Protein AF-A0A966TNL8-F1 (afdb_monomer)

Secondary structure (DSSP, 8-state):
-------------------PPPPPEEEEEE-B-HHHHHHHHHHHHHHHHHH-TTEEEEEPPPBSSHHHHHHHHHHHHHHT---SEEEEEGGGHHHHHHTT-SPPSHHHHTT-SSTTTTT--HHHHGGGEETTEE-EEEEEEE-EEEEEEHHHHHHTT--GGG---BHHHHHHHHHHHHHTT-S--EEE---TT-HHHHHHHHHTTT--SEETTEE-TTSHHHHHHHHHHHHHHHHTT-----HHHHHHHHHTT--SEEEEEGGGHHHHHHH-TTSPEEEEEPPBSSSS-S----EEEEEEE---SS--BTTB-HHHHHHHHHHHHHHH-TT-S-EEEES--SSS--HHHHHHHHHHHTT--SPEEEE--TT--HHHHHHH-TTS---TTS-S-EEEEETTEEEEE-----TT-SSB---HHHHHHHHHHHHTTTTS-EEEEESS-SS--S-HHHHTTSBTTHHHHHHHHGGGTTTEEEEEE-SS-S-EEEEETTEEEEE---SS-EE---SS-SS--EE-PPP-EEEEEE-SS-EEEEEE-TT--PPP--GGG-SS--TTTS----

Sequence (566 aa):
MQLLRKAAVATLFSTVAWAIPAQAVEIEVAYPYSHLFDVTFERTMEEFKKAHPDIDVKFRATYESYEDGTNSILRESVAGTLPDITMQGLNRQAILVEKGIARSLEPFISKEADFEKDGYHKAMLDLGTFDGEVYGLPFSISLPVGYYNMDLMEKAGISADQLPTTWEEVIEACGKLSAAGVELPMLWGWNITGNWFLQALLWSQDVPIIKDGKVNFDKEAGLVALNTMKDLFRGCDMPNLDVKGMLDAAYAGQSAMFFWSTSAVGAVERNKGDWELVTNEFPGIGTSPKGLPAGGNAAMLVSASGETLYGRDPAVALERCIEDINRHHADAARCVITGDLTHWGETEAFDHLKRHLDQLKVPLRLLVGNHDDRHVFRQWFPDHPFDENGFIQSVEDLPAGRFIYLDTNEPGHHEGWYCEARLKWLEQQLAAAADKEIYLFMHHPPFDIGIPALDRISLVQKDAFSQIVRPYRHQIRHLFFGHIHRPLSGSWLGIPMSSLRAMNHQVQLDMTDSSLKGNFEPPAYGVVLFRDDTIIVHTHDFMDTSPAFDMARSPIDDWAVRKPHP

Foldseek 3Di:
DDDDDDDDDDDDPPPPPPPPPQQAAEFEEEEADCVQCVVVCVVVVVVVCVVRVSHHYHYDDYAHDLVRQLVVQVVCLVVLNHGQKYKHKLVRLVVCVLVLQFDFCCVVVVVDDCCVVVVPDPVQQVSQDDPRTGQFRRDDKWWKWKKFQQVLLVLLPADPVRPAQALVSLLVSLVSSVVSVQPAAEDEDADPVRVQVLQFQLQLVVHGQDDPNDGDLVDPSVVLSVVSVVCNCVSNVHDDDHPVVSLVCVLCVSYRMYIDIPSCPVVSVVRPPPTDMDMDADHGHVHHRNDHDMIGTTMTGRDDPDDADVSHDLLSLLLLVQVVCVVPPLVPQEDEDAAPQDQAQDLVSLVSSLVSCVSHSHHYDYEHAQNHDLVSNCVSCVVQDADPVSHSWDWDQDPLFIETEAHQYDHPALAGEQDPVNLVVLLVVLVVSPQTAYEYGHAFDLDDPLQQQNSVRHYPPSPSNCVSCLVSQVRHAEYEYHSQQDWDWDDDSNHTYTYAHARAWGFDDDSDDNDTDIDCDQHWDWDWDRDPVDIDTDTDRSSDPPDDDDPVPDPDPDPVPVPPDD

Mean predicted aligned error: 13.32 Å

Structure (mmCIF, N/CA/C/O backbone):
data_AF-A0A966TNL8-F1
#
_entry.id   AF-A0A966TNL8-F1
#
loop_
_atom_site.group_PDB
_atom_site.id
_atom_site.type_symbol
_atom_site.label_atom_id
_atom_site.label_alt_id
_atom_site.label_comp_id
_atom_site.label_asym_id
_atom_site.label_entity_id
_atom_site.label_seq_id
_atom_site.pdbx_PDB_ins_code
_atom_site.Cartn_x
_atom_site.Cartn_y
_atom_site.Cartn_z
_atom_site.occupancy
_atom_site.B_iso_or_equiv
_atom_site.auth_seq_id
_atom_site.auth_comp_id
_atom_site.auth_asym_id
_atom_site.auth_atom_id
_atom_site.pdbx_PDB_model_num
ATOM 1 N N . MET A 1 1 ? 66.023 -59.952 17.616 1.00 38.84 1 MET A N 1
ATOM 2 C CA . MET A 1 1 ? 65.502 -59.289 16.398 1.00 38.84 1 MET A CA 1
ATOM 3 C C . MET A 1 1 ? 63.990 -59.498 16.363 1.00 38.84 1 MET A C 1
ATOM 5 O O . MET A 1 1 ? 63.531 -60.498 15.843 1.00 38.84 1 MET A O 1
ATOM 9 N N . GLN A 1 2 ? 63.233 -58.837 17.241 1.00 33.62 2 GLN A N 1
ATOM 10 C CA . GLN A 1 2 ? 62.543 -57.552 17.016 1.00 33.62 2 GLN A CA 1
ATOM 11 C C . GLN A 1 2 ? 61.600 -57.551 15.799 1.00 33.62 2 GLN A C 1
ATOM 13 O O . GLN A 1 2 ? 61.948 -57.107 14.712 1.00 33.62 2 GLN A O 1
ATOM 18 N N . LEU A 1 3 ? 60.378 -58.022 16.053 1.00 36.91 3 LEU A N 1
ATOM 19 C CA . LEU A 1 3 ? 59.148 -57.649 15.362 1.00 36.91 3 LEU A CA 1
ATOM 20 C C . LEU A 1 3 ? 58.450 -56.610 16.246 1.00 36.91 3 LEU A C 1
ATOM 22 O O . LEU A 1 3 ? 58.081 -56.934 17.372 1.00 36.91 3 LEU A O 1
ATOM 26 N N . LEU A 1 4 ? 58.266 -55.383 15.760 1.00 35.38 4 LEU A N 1
ATOM 27 C CA . LEU A 1 4 ? 57.404 -54.392 16.404 1.00 35.38 4 LEU A CA 1
ATOM 28 C C . LEU A 1 4 ? 56.580 -53.665 15.339 1.00 35.38 4 LEU A C 1
ATOM 30 O O . LEU A 1 4 ? 57.088 -52.877 14.545 1.00 35.38 4 LEU A O 1
ATOM 34 N N . ARG A 1 5 ? 55.284 -53.991 15.356 1.00 40.81 5 ARG A N 1
ATOM 35 C CA . ARG A 1 5 ? 54.178 -53.288 14.704 1.00 40.81 5 ARG A CA 1
ATOM 36 C C . ARG A 1 5 ? 54.143 -51.840 15.208 1.00 40.81 5 ARG A C 1
ATOM 38 O O . ARG A 1 5 ? 54.161 -51.630 16.418 1.00 40.81 5 ARG A O 1
ATOM 45 N N . LYS A 1 6 ? 54.040 -50.856 14.312 1.00 33.72 6 LYS A N 1
ATOM 46 C CA . LYS A 1 6 ? 53.673 -49.479 14.677 1.00 33.72 6 LYS A CA 1
ATOM 47 C C . LYS A 1 6 ? 52.251 -49.203 14.203 1.00 33.72 6 LYS A C 1
ATOM 49 O O . LYS A 1 6 ? 51.962 -49.269 13.014 1.00 33.72 6 LYS A O 1
ATOM 54 N N . ALA A 1 7 ? 51.384 -48.961 15.180 1.00 33.19 7 ALA A N 1
ATOM 55 C CA . ALA A 1 7 ? 50.016 -48.509 15.018 1.00 33.19 7 ALA A CA 1
ATOM 56 C C . ALA A 1 7 ? 49.991 -47.081 14.454 1.00 33.19 7 ALA A C 1
ATOM 58 O O . ALA A 1 7 ? 50.763 -46.228 14.894 1.00 33.19 7 ALA A O 1
ATOM 59 N N . ALA A 1 8 ? 49.094 -46.828 13.503 1.00 31.55 8 ALA A N 1
ATOM 60 C CA . ALA A 1 8 ? 48.715 -45.482 13.106 1.00 31.55 8 ALA A CA 1
ATOM 61 C C . ALA A 1 8 ? 47.708 -44.950 14.136 1.00 31.55 8 ALA A C 1
ATOM 63 O O . ALA A 1 8 ? 46.612 -45.488 14.274 1.00 31.55 8 ALA A O 1
ATOM 64 N N . VAL A 1 9 ? 48.106 -43.927 14.890 1.00 33.00 9 VAL A N 1
ATOM 65 C CA . VAL A 1 9 ? 47.206 -43.146 15.742 1.00 33.00 9 VAL A CA 1
ATOM 66 C C . VAL A 1 9 ? 46.618 -42.050 14.860 1.00 33.00 9 VAL A C 1
ATOM 68 O O . VAL A 1 9 ? 47.341 -41.166 14.409 1.00 33.00 9 VAL A O 1
ATOM 71 N N . ALA A 1 10 ? 45.322 -42.143 14.573 1.00 31.55 10 ALA A N 1
ATOM 72 C CA . ALA A 1 10 ? 44.562 -41.060 13.968 1.00 31.55 10 ALA A CA 1
ATOM 73 C C . ALA A 1 10 ? 44.237 -40.034 15.060 1.00 31.55 10 ALA A C 1
ATOM 75 O O . ALA A 1 10 ? 43.444 -40.301 15.962 1.00 31.55 10 ALA A O 1
ATOM 76 N N . THR A 1 11 ? 44.881 -38.873 15.003 1.00 34.62 11 THR A N 1
ATOM 77 C CA . THR A 1 11 ? 44.572 -37.734 15.869 1.00 34.62 11 THR A CA 1
ATOM 78 C C . THR A 1 11 ? 43.314 -37.053 15.327 1.00 34.62 11 THR A C 1
ATOM 80 O O . THR A 1 11 ? 43.380 -36.353 14.319 1.00 34.62 11 THR A O 1
ATOM 83 N N . LEU A 1 12 ? 42.157 -37.274 15.961 1.00 33.16 12 LEU A N 1
ATOM 84 C CA . LEU A 1 12 ? 40.968 -36.456 15.716 1.00 33.16 12 LEU A CA 1
ATOM 85 C C . LEU A 1 12 ? 41.237 -35.036 16.233 1.00 33.16 12 LEU A C 1
ATOM 87 O O . LEU A 1 12 ? 41.304 -34.814 17.440 1.00 33.16 12 LEU A O 1
ATOM 91 N N . PHE A 1 13 ? 41.360 -34.073 15.322 1.00 35.16 13 PHE A N 1
ATOM 92 C CA . PHE A 1 13 ? 41.137 -32.669 15.646 1.00 35.16 13 PHE A CA 1
ATOM 93 C C . PHE A 1 13 ? 39.628 -32.466 15.797 1.00 35.16 13 PHE A C 1
ATOM 95 O O . PHE A 1 13 ? 38.897 -32.426 14.811 1.00 35.16 13 PHE A O 1
ATOM 102 N N . SER A 1 14 ? 39.148 -32.364 17.035 1.00 33.03 14 SER A N 1
ATOM 103 C CA . SER A 1 14 ? 37.807 -31.860 17.309 1.00 33.03 14 SER A CA 1
ATOM 104 C C . SER A 1 14 ? 37.785 -30.363 16.997 1.00 33.03 14 SER A C 1
ATOM 106 O O . SER A 1 14 ? 38.245 -29.548 17.797 1.00 33.03 14 SER A O 1
ATOM 108 N N . THR A 1 15 ? 37.275 -29.990 15.827 1.00 38.22 15 THR A N 1
ATOM 109 C CA . THR A 1 15 ? 36.847 -28.617 15.559 1.00 38.22 15 THR A CA 1
ATOM 110 C C . THR A 1 15 ? 35.640 -28.335 16.442 1.00 38.22 15 THR A C 1
ATOM 112 O O . THR A 1 15 ? 34.515 -28.707 16.112 1.00 38.22 15 THR A O 1
ATOM 115 N N . VAL A 1 16 ? 35.874 -27.723 17.602 1.00 38.59 16 VAL A N 1
ATOM 116 C CA . VAL A 1 16 ? 34.802 -27.098 18.374 1.00 38.59 16 VAL A CA 1
ATOM 117 C C . VAL A 1 16 ? 34.365 -25.884 17.563 1.00 38.59 16 VAL A C 1
ATOM 119 O O . VAL A 1 16 ? 35.033 -24.851 17.568 1.00 38.59 16 VAL A O 1
ATOM 122 N N . ALA A 1 17 ? 33.290 -26.048 16.796 1.00 35.47 17 ALA A N 1
ATOM 123 C CA . ALA A 1 17 ? 32.577 -24.932 16.209 1.00 35.47 17 ALA A CA 1
ATOM 124 C C . ALA A 1 17 ? 32.031 -24.098 17.371 1.00 35.47 17 ALA A C 1
ATOM 126 O O . ALA A 1 17 ? 31.116 -24.519 18.077 1.00 35.47 17 ALA A O 1
ATOM 127 N N . TRP A 1 18 ? 32.637 -22.939 17.610 1.00 35.03 18 TRP A N 1
ATOM 128 C CA . TRP A 1 18 ? 31.996 -21.909 18.407 1.00 35.03 18 TRP A CA 1
ATOM 129 C C . TRP A 1 18 ? 30.805 -21.425 17.587 1.00 35.03 18 TRP A C 1
ATOM 131 O O . TRP A 1 18 ? 30.980 -20.706 16.606 1.00 35.03 18 TRP A O 1
ATOM 141 N N . ALA A 1 19 ? 29.605 -21.879 17.946 1.00 33.59 19 ALA A N 1
ATOM 142 C CA . ALA A 1 19 ? 28.389 -21.216 17.514 1.00 33.59 19 ALA A CA 1
ATOM 143 C C . ALA A 1 19 ? 28.459 -19.793 18.078 1.00 33.59 19 ALA A C 1
ATOM 145 O O . ALA A 1 19 ? 28.388 -19.595 19.291 1.00 33.59 19 ALA A O 1
ATOM 146 N N . ILE A 1 20 ? 28.692 -18.816 17.204 1.00 35.94 20 ILE A N 1
ATOM 147 C CA . ILE A 1 20 ? 28.440 -17.418 17.534 1.00 35.94 20 ILE A CA 1
ATOM 148 C C . ILE A 1 20 ? 26.941 -17.372 17.860 1.00 35.94 20 ILE A C 1
ATOM 150 O O . ILE A 1 20 ? 26.155 -17.806 17.014 1.00 35.94 20 ILE A O 1
ATOM 154 N N . PRO A 1 21 ? 26.525 -16.962 19.072 1.00 40.44 21 PRO A N 1
ATOM 155 C CA . PRO A 1 21 ? 25.105 -16.842 19.361 1.00 40.44 21 PRO A CA 1
ATOM 156 C C . PRO A 1 21 ? 24.520 -15.862 18.345 1.00 40.44 21 PRO A C 1
ATOM 158 O O . PRO A 1 21 ? 25.058 -14.766 18.174 1.00 40.44 21 PRO A O 1
ATOM 161 N N . ALA A 1 22 ? 23.476 -16.287 17.631 1.00 47.84 22 ALA A N 1
ATOM 162 C CA . ALA A 1 22 ? 22.718 -15.390 16.776 1.00 47.84 22 ALA A CA 1
ATOM 163 C C . ALA A 1 22 ? 22.289 -14.194 17.634 1.00 47.84 22 ALA A C 1
ATOM 165 O O . ALA A 1 22 ? 21.753 -14.373 18.730 1.00 47.84 22 ALA A O 1
ATOM 166 N N . GLN A 1 23 ? 22.624 -12.986 17.187 1.00 58.47 23 GLN A N 1
ATOM 167 C CA . GLN A 1 23 ? 22.174 -11.769 17.843 1.00 58.47 23 GLN A CA 1
ATOM 168 C C . GLN A 1 23 ? 20.644 -11.768 17.791 1.00 58.47 23 GLN A C 1
ATOM 170 O O . GLN A 1 23 ? 20.083 -11.996 16.721 1.00 58.47 23 GLN A O 1
ATOM 175 N N . ALA A 1 24 ? 19.993 -11.590 18.944 1.00 71.75 24 ALA A N 1
ATOM 176 C CA . ALA A 1 24 ? 18.538 -11.576 19.013 1.00 71.75 24 ALA A CA 1
ATOM 177 C C . ALA A 1 24 ? 17.978 -10.516 18.052 1.00 71.75 24 ALA A C 1
ATOM 179 O O . ALA A 1 24 ? 18.526 -9.412 17.963 1.00 71.75 24 ALA A O 1
ATOM 180 N N . VAL A 1 25 ? 16.921 -10.870 17.323 1.00 83.69 25 VAL A N 1
ATOM 181 C CA . VAL A 1 25 ? 16.211 -9.940 16.443 1.00 83.69 25 VAL A CA 1
ATOM 182 C C . VAL A 1 25 ? 15.429 -8.979 17.324 1.00 83.69 25 VAL A C 1
ATOM 184 O O . VAL A 1 25 ? 14.640 -9.403 18.164 1.00 83.69 25 VAL A O 1
ATOM 187 N N . GLU A 1 26 ? 15.670 -7.687 17.147 1.00 88.00 26 GLU A N 1
ATOM 188 C CA . GLU A 1 26 ? 14.973 -6.641 17.885 1.00 88.00 26 GLU A CA 1
ATOM 189 C C . GLU A 1 26 ? 13.695 -6.240 17.140 1.00 88.00 26 GLU A C 1
ATOM 191 O O . GLU A 1 26 ? 13.745 -5.995 15.938 1.00 88.00 26 GLU A O 1
ATOM 196 N N . ILE A 1 27 ? 12.567 -6.187 17.851 1.00 91.00 27 ILE A N 1
ATOM 197 C CA . ILE A 1 27 ? 11.261 -5.766 17.329 1.00 91.00 27 ILE A CA 1
ATOM 198 C C . ILE A 1 27 ? 10.778 -4.566 18.137 1.00 91.00 27 ILE A C 1
ATOM 200 O O . ILE A 1 27 ? 10.577 -4.666 19.352 1.00 91.00 27 ILE A O 1
ATOM 204 N N . GLU A 1 28 ? 10.536 -3.442 17.472 1.00 93.94 28 GLU A N 1
ATOM 205 C CA . GLU A 1 28 ? 9.970 -2.250 18.089 1.00 93.94 28 GLU A CA 1
ATOM 206 C C . GLU A 1 28 ? 8.439 -2.228 18.007 1.00 93.94 28 GLU A C 1
ATOM 208 O O . GLU A 1 28 ? 7.843 -2.321 16.934 1.00 93.94 28 GLU A O 1
ATOM 213 N N . VAL A 1 29 ? 7.782 -2.038 19.152 1.00 95.38 29 VAL A N 1
ATOM 214 C CA . VAL A 1 29 ? 6.318 -2.028 19.265 1.00 95.38 29 VAL A CA 1
ATOM 215 C C . VAL A 1 29 ? 5.846 -0.698 19.834 1.00 95.38 29 VAL A C 1
ATOM 217 O O . VAL A 1 29 ? 6.266 -0.284 20.916 1.00 95.38 29 VAL A O 1
ATOM 220 N N . ALA A 1 30 ? 4.934 -0.034 19.131 1.00 95.25 30 ALA A N 1
ATOM 221 C CA . ALA A 1 30 ? 4.336 1.222 19.567 1.00 95.25 30 ALA A CA 1
ATOM 222 C C . ALA A 1 30 ? 2.835 1.063 19.838 1.00 95.25 30 ALA A C 1
ATOM 224 O O . ALA A 1 30 ? 2.096 0.528 19.009 1.00 95.25 30 ALA A O 1
ATOM 225 N N . TYR A 1 31 ? 2.360 1.547 20.987 1.00 95.19 31 TYR A N 1
ATOM 226 C CA . TYR A 1 31 ? 0.962 1.396 21.397 1.00 95.19 31 TYR A CA 1
ATOM 227 C C . TYR A 1 31 ? 0.461 2.576 22.246 1.00 95.19 31 TYR A C 1
ATOM 229 O O . TYR A 1 31 ? 1.266 3.260 22.884 1.00 95.19 31 TYR A O 1
ATOM 237 N N . PRO A 1 32 ? -0.856 2.859 22.242 1.00 91.75 32 PRO A N 1
ATOM 238 C CA . PRO A 1 32 ? -1.466 3.873 23.097 1.00 91.75 32 PRO A CA 1
ATOM 239 C C . PRO A 1 32 ? -1.944 3.287 24.431 1.00 91.75 32 PRO A C 1
ATOM 241 O O . PRO A 1 32 ? -1.955 2.076 24.601 1.00 91.75 32 PRO A O 1
ATOM 244 N N . TYR A 1 33 ? -2.440 4.132 25.338 1.00 87.62 33 TYR A N 1
ATOM 245 C CA . TYR A 1 33 ? -3.153 3.715 26.559 1.00 87.62 33 TYR A CA 1
ATOM 246 C C . TYR A 1 33 ? -2.362 2.765 27.476 1.00 87.62 33 TYR A C 1
ATOM 248 O O . TYR A 1 33 ? -2.862 1.708 27.868 1.00 87.62 33 TYR A O 1
ATOM 256 N N . SER A 1 34 ? -1.159 3.172 27.884 1.00 88.12 34 SER A N 1
ATOM 257 C CA . SER A 1 34 ? -0.318 2.424 28.837 1.00 88.12 34 SER A CA 1
ATOM 258 C C . SER A 1 34 ? -1.079 1.940 30.080 1.00 88.12 34 SER A C 1
ATOM 260 O O . SER A 1 34 ? -1.058 0.763 30.427 1.00 88.12 34 SER A O 1
ATOM 262 N N . HIS A 1 35 ? -1.897 2.815 30.674 1.00 81.62 35 HIS A N 1
ATOM 263 C CA . HIS A 1 35 ? -2.737 2.494 31.835 1.00 81.62 35 HIS A CA 1
ATOM 264 C C . HIS A 1 35 ? -3.681 1.284 31.650 1.00 81.62 35 HIS A C 1
ATOM 266 O O . HIS A 1 35 ? -4.129 0.709 32.645 1.00 81.62 35 HIS A O 1
ATOM 272 N N . LEU A 1 36 ? -4.009 0.907 30.408 1.00 82.44 36 LEU A N 1
ATOM 273 C CA . LEU A 1 36 ? -4.779 -0.297 30.084 1.00 82.44 36 LEU A CA 1
ATOM 274 C C . LEU A 1 36 ? -3.885 -1.479 29.703 1.00 82.44 36 LEU A C 1
ATOM 276 O O . LEU A 1 36 ? -4.152 -2.601 30.139 1.00 82.44 36 LEU A O 1
ATOM 280 N N . PHE A 1 37 ? -2.865 -1.250 28.875 1.00 88.88 37 PHE A N 1
ATOM 281 C CA . PHE A 1 37 ? -2.147 -2.335 28.205 1.00 88.88 37 PHE A CA 1
ATOM 282 C C . PHE A 1 37 ? -0.859 -2.784 28.893 1.00 88.88 37 PHE A C 1
ATOM 284 O O . PHE A 1 37 ? -0.508 -3.950 28.718 1.00 88.88 37 PHE A O 1
ATOM 291 N N . ASP A 1 38 ? -0.218 -1.954 29.721 1.00 90.38 38 ASP A N 1
ATOM 292 C CA . ASP A 1 38 ? 1.039 -2.303 30.405 1.00 90.38 38 ASP A CA 1
ATOM 293 C C . ASP A 1 38 ? 0.884 -3.608 31.189 1.00 90.38 38 ASP A C 1
ATOM 295 O O . ASP A 1 38 ? 1.649 -4.544 30.999 1.00 90.38 38 ASP A O 1
ATOM 299 N N . VAL A 1 39 ? -0.196 -3.733 31.967 1.00 87.44 39 VAL A N 1
ATOM 300 C CA . VAL A 1 39 ? -0.489 -4.934 32.771 1.00 87.44 39 VAL A CA 1
ATOM 301 C C . VAL A 1 39 ? -0.601 -6.195 31.906 1.00 87.44 39 VAL A C 1
ATOM 303 O O . VAL A 1 39 ? -0.224 -7.287 32.332 1.00 87.44 39 VAL A O 1
ATOM 306 N N . THR A 1 40 ? -1.145 -6.059 30.694 1.00 89.25 40 THR A N 1
ATOM 307 C CA . THR A 1 40 ? -1.275 -7.184 29.761 1.00 89.25 40 THR A CA 1
ATOM 308 C C . THR A 1 40 ? 0.083 -7.525 29.165 1.00 89.25 40 THR A C 1
ATOM 310 O O . THR A 1 40 ? 0.496 -8.679 29.247 1.00 89.25 40 THR A O 1
ATOM 313 N N . PHE A 1 41 ? 0.798 -6.531 28.628 1.00 92.19 41 PHE A N 1
ATOM 314 C CA . PHE A 1 41 ? 2.099 -6.739 28.001 1.00 92.19 41 PHE A CA 1
ATOM 315 C C . PHE A 1 41 ? 3.154 -7.234 28.986 1.00 92.19 41 PHE A C 1
ATOM 317 O O . PHE A 1 41 ? 3.880 -8.159 28.647 1.00 92.19 41 PHE A O 1
ATOM 324 N N . GLU A 1 42 ? 3.221 -6.700 30.205 1.00 90.31 42 GLU A N 1
ATOM 325 C CA . GLU A 1 42 ? 4.137 -7.175 31.249 1.00 90.31 42 GLU A CA 1
ATOM 326 C C . GLU A 1 42 ? 3.952 -8.672 31.506 1.00 90.31 42 GLU A C 1
ATOM 328 O O . GLU A 1 42 ? 4.923 -9.428 31.518 1.00 90.31 42 GLU A O 1
ATOM 333 N N . ARG A 1 43 ? 2.698 -9.122 31.621 1.00 88.31 43 ARG A N 1
ATOM 334 C CA . ARG A 1 43 ? 2.378 -10.532 31.852 1.00 88.31 43 ARG A CA 1
ATOM 335 C C . ARG A 1 43 ? 2.679 -11.408 30.635 1.00 88.31 43 ARG A C 1
ATOM 337 O O . ARG A 1 43 ? 3.263 -12.476 30.787 1.00 88.31 43 ARG A O 1
ATOM 344 N N . THR A 1 44 ? 2.264 -11.001 29.436 1.00 91.25 44 THR A N 1
ATOM 345 C CA . THR A 1 44 ? 2.429 -11.834 28.233 1.00 91.25 44 THR A CA 1
ATOM 346 C C . THR A 1 44 ? 3.868 -11.842 27.727 1.00 91.25 44 THR A C 1
ATOM 348 O O . THR A 1 44 ? 4.301 -12.821 27.126 1.00 91.25 44 THR A O 1
ATOM 351 N N . MET A 1 45 ? 4.636 -10.778 27.974 1.00 91.56 45 MET A N 1
ATOM 352 C CA . MET A 1 45 ? 6.007 -10.657 27.479 1.00 91.56 45 MET A CA 1
ATOM 353 C C . MET A 1 45 ? 6.973 -11.605 28.195 1.00 91.56 45 MET A C 1
ATOM 355 O O . MET A 1 45 ? 7.936 -12.061 27.584 1.00 91.56 45 MET A O 1
ATOM 359 N N . GLU A 1 46 ? 6.723 -11.952 29.461 1.00 89.25 46 GLU A N 1
ATOM 360 C CA . GLU A 1 46 ? 7.503 -12.988 30.153 1.00 89.25 46 GLU A CA 1
ATOM 361 C C . GLU A 1 46 ? 7.343 -14.360 29.483 1.00 89.25 46 GLU A C 1
ATOM 363 O O . GLU A 1 46 ? 8.329 -15.066 29.251 1.00 89.25 46 GLU A O 1
ATOM 368 N N . GLU A 1 47 ? 6.109 -14.724 29.128 1.00 91.06 47 GLU A N 1
ATOM 369 C CA . GLU A 1 47 ? 5.807 -15.970 28.420 1.00 91.06 47 GLU A CA 1
ATOM 370 C C . GLU A 1 47 ? 6.383 -15.951 26.998 1.00 91.06 47 GLU A C 1
ATOM 372 O O . GLU A 1 47 ? 7.027 -16.919 26.587 1.00 91.06 47 GLU A O 1
ATOM 377 N N . PHE A 1 48 ? 6.244 -14.825 26.290 1.00 92.56 48 PHE A N 1
ATOM 378 C CA . PHE A 1 48 ? 6.800 -14.634 24.951 1.00 92.56 48 PHE A CA 1
ATOM 379 C C . PHE A 1 48 ? 8.326 -14.773 24.941 1.00 92.56 48 PHE A C 1
ATOM 381 O O . PHE A 1 48 ? 8.856 -15.576 24.181 1.00 92.56 48 PHE A O 1
ATOM 388 N N . LYS A 1 49 ? 9.044 -14.082 25.840 1.00 90.50 49 LYS A N 1
ATOM 389 C CA . LYS A 1 49 ? 10.515 -14.163 25.950 1.00 90.50 49 LYS A CA 1
ATOM 390 C C . LYS A 1 49 ? 11.008 -15.572 26.264 1.00 90.50 49 LYS A C 1
ATOM 392 O O . LYS A 1 49 ? 12.093 -15.964 25.842 1.00 90.50 49 LYS A O 1
ATOM 397 N N . LYS A 1 50 ? 10.226 -16.349 27.017 1.00 91.94 50 LYS A N 1
ATOM 398 C CA . LYS A 1 50 ? 10.546 -17.749 27.306 1.00 91.94 50 LYS A CA 1
ATOM 399 C C . LYS A 1 50 ? 10.351 -18.648 26.081 1.00 91.94 50 LYS A C 1
ATOM 401 O O . LYS A 1 50 ? 11.114 -19.598 25.918 1.00 91.94 50 LYS A O 1
ATOM 406 N N . ALA A 1 51 ? 9.331 -18.384 25.266 1.00 92.25 51 ALA A N 1
ATOM 407 C CA . ALA A 1 51 ? 9.042 -19.139 24.047 1.00 92.25 51 ALA A CA 1
ATOM 408 C C . ALA A 1 51 ? 9.961 -18.752 22.872 1.00 92.25 51 ALA A C 1
ATOM 410 O O . ALA A 1 51 ? 10.332 -19.622 22.087 1.00 92.25 51 ALA A O 1
ATOM 411 N N . HIS A 1 52 ? 10.369 -17.482 22.801 1.00 90.44 52 HIS A N 1
ATOM 412 C CA . HIS A 1 52 ? 11.150 -16.884 21.714 1.00 90.44 52 HIS A CA 1
ATOM 413 C C . HIS A 1 52 ? 12.385 -16.148 22.264 1.00 90.44 52 HIS A C 1
ATOM 415 O O . HIS A 1 52 ? 12.444 -14.918 22.237 1.00 90.44 52 HIS A O 1
ATOM 421 N N . PRO A 1 53 ? 13.380 -16.872 22.814 1.00 88.62 53 PRO A N 1
ATOM 422 C CA . PRO A 1 53 ? 14.561 -16.259 23.430 1.00 88.62 53 PRO A CA 1
ATOM 423 C C . PRO A 1 53 ? 15.486 -15.550 22.425 1.00 88.62 53 PRO A C 1
ATOM 425 O O . PRO A 1 53 ? 16.414 -14.851 22.826 1.00 88.62 53 PRO A O 1
ATOM 428 N N . ASP A 1 54 ? 15.265 -15.767 21.131 1.00 86.50 54 ASP A N 1
ATOM 429 C CA . ASP A 1 54 ? 15.954 -15.164 19.994 1.00 86.50 54 ASP A CA 1
ATOM 430 C C . ASP A 1 54 ? 15.321 -13.846 19.516 1.00 86.50 54 ASP A C 1
ATOM 432 O O . ASP A 1 54 ? 15.856 -13.217 18.604 1.00 86.50 54 ASP A O 1
ATOM 436 N N . ILE A 1 55 ? 14.227 -13.402 20.143 1.00 90.06 55 ILE A N 1
ATOM 437 C CA . ILE A 1 55 ? 13.539 -12.148 19.827 1.00 90.06 55 ILE A CA 1
ATOM 438 C C . ILE A 1 55 ? 13.561 -11.231 21.054 1.00 90.06 55 ILE A C 1
ATOM 440 O O . ILE A 1 55 ? 13.097 -11.605 22.133 1.00 90.06 55 ILE A O 1
ATOM 444 N N . ASP A 1 56 ? 14.060 -10.007 20.886 1.00 89.06 56 ASP A N 1
ATOM 445 C CA . ASP A 1 56 ? 13.955 -8.948 21.891 1.00 89.06 56 ASP A CA 1
ATOM 446 C C . ASP A 1 56 ? 12.879 -7.941 21.482 1.00 89.06 56 ASP A C 1
ATOM 448 O O . ASP A 1 56 ? 12.939 -7.351 20.407 1.00 89.06 56 ASP A O 1
ATOM 452 N N . VAL A 1 57 ? 11.880 -7.731 22.340 1.00 93.56 57 VAL A N 1
ATOM 453 C CA . VAL A 1 57 ? 10.789 -6.788 22.068 1.00 93.56 57 VAL A CA 1
ATOM 454 C C . VAL A 1 57 ? 11.026 -5.498 22.836 1.00 93.56 57 VAL A C 1
ATOM 456 O O . VAL A 1 57 ? 11.045 -5.491 24.072 1.00 93.56 57 VAL A O 1
ATOM 459 N N . LYS A 1 58 ? 11.136 -4.389 22.103 1.00 93.00 58 LYS A N 1
ATOM 460 C CA . LYS A 1 58 ? 11.254 -3.043 22.658 1.00 93.00 58 LYS A CA 1
ATOM 461 C C . LYS A 1 58 ? 9.973 -2.257 22.468 1.00 93.00 58 LYS A C 1
ATOM 463 O O . LYS A 1 58 ? 9.587 -1.891 21.363 1.00 93.00 58 LYS A O 1
ATOM 468 N N . PHE A 1 59 ? 9.338 -1.925 23.581 1.00 93.50 59 PHE A N 1
ATOM 469 C CA . PHE A 1 59 ? 8.218 -1.000 23.569 1.00 93.50 59 PHE A CA 1
ATOM 470 C C . PHE A 1 59 ? 8.713 0.442 23.449 1.00 93.50 59 PHE A C 1
ATOM 472 O O . PHE A 1 59 ? 9.546 0.894 24.240 1.00 93.50 59 PHE A O 1
ATOM 479 N N . ARG A 1 60 ? 8.185 1.175 22.466 1.00 92.12 60 ARG A N 1
ATOM 480 C CA . ARG A 1 60 ? 8.387 2.622 22.349 1.00 92.12 60 ARG A CA 1
ATOM 481 C C . ARG A 1 60 ? 7.644 3.364 23.461 1.00 92.12 60 ARG A C 1
ATOM 483 O O . ARG A 1 60 ? 6.784 2.808 24.145 1.00 92.12 60 ARG A O 1
ATOM 490 N N . ALA A 1 61 ? 7.956 4.652 23.612 1.00 88.88 61 ALA A N 1
ATOM 491 C CA . ALA A 1 61 ? 7.145 5.542 24.435 1.00 88.88 61 ALA A CA 1
ATOM 492 C C . ALA A 1 61 ? 5.684 5.506 23.956 1.00 88.88 61 ALA A C 1
ATOM 494 O O . ALA A 1 61 ? 5.417 5.632 22.760 1.00 88.88 61 ALA A O 1
ATOM 495 N N . THR A 1 62 ? 4.755 5.301 24.888 1.00 89.69 62 THR A N 1
ATOM 496 C CA . THR A 1 62 ? 3.344 5.089 24.558 1.00 89.69 62 THR A CA 1
ATOM 497 C C . THR A 1 62 ? 2.664 6.372 24.111 1.00 89.69 62 THR A C 1
ATOM 499 O O . THR A 1 62 ? 2.927 7.444 24.658 1.00 89.69 62 THR A O 1
ATOM 502 N N . TYR A 1 63 ? 1.721 6.240 23.185 1.00 88.69 63 TYR A N 1
ATOM 503 C CA . TYR A 1 63 ? 0.864 7.341 22.755 1.00 88.69 63 TYR A CA 1
ATOM 504 C C . TYR A 1 63 ? -0.268 7.592 23.756 1.00 88.69 63 TYR A C 1
ATOM 506 O O . TYR A 1 63 ? -0.689 6.693 24.492 1.00 88.69 63 TYR A O 1
ATOM 514 N N . GLU A 1 64 ? -0.817 8.805 23.760 1.00 87.38 64 GLU A N 1
ATOM 515 C CA . GLU A 1 64 ? -1.925 9.132 24.666 1.00 87.38 64 GLU A CA 1
ATOM 516 C C . GLU A 1 64 ? -3.233 8.442 24.245 1.00 87.38 64 GLU A C 1
ATOM 518 O O . GLU A 1 64 ? -4.001 7.968 25.082 1.00 87.38 64 GLU A O 1
ATOM 523 N N . SER A 1 65 ? -3.484 8.369 22.936 1.00 88.50 65 SER A N 1
ATOM 524 C CA . SER A 1 65 ? -4.729 7.868 22.344 1.00 88.50 65 SER A CA 1
ATOM 525 C C . SER A 1 65 ? -4.493 7.199 20.993 1.00 88.50 65 SER A C 1
ATOM 527 O O . SER A 1 65 ? -3.412 7.326 20.413 1.00 88.50 65 SER A O 1
ATOM 529 N N . TYR A 1 66 ? -5.511 6.514 20.457 1.00 91.06 66 TYR A N 1
ATOM 530 C CA . TYR A 1 66 ? -5.441 5.989 19.090 1.00 91.06 66 TYR A CA 1
ATOM 531 C C . TYR A 1 66 ? -5.181 7.103 18.067 1.00 91.06 66 TYR A C 1
ATOM 533 O O . TYR A 1 66 ? -4.361 6.920 17.178 1.00 91.06 66 TYR A O 1
ATOM 541 N N . GLU A 1 67 ? -5.811 8.271 18.212 1.00 90.06 67 GLU A N 1
ATOM 542 C CA . GLU A 1 67 ? -5.598 9.447 17.359 1.00 90.06 67 GLU A CA 1
ATOM 543 C C . GLU A 1 67 ? -4.144 9.921 17.345 1.00 90.06 67 GLU A C 1
ATOM 545 O O . GLU A 1 67 ? -3.578 10.180 16.280 1.00 90.06 67 GLU A O 1
ATOM 550 N N . ASP A 1 68 ? -3.555 10.060 18.531 1.00 91.81 68 ASP A N 1
ATOM 551 C CA . ASP A 1 68 ? -2.162 10.468 18.686 1.00 91.81 68 ASP A CA 1
ATOM 552 C C . ASP A 1 68 ? -1.213 9.421 18.086 1.00 91.81 68 ASP A C 1
ATOM 554 O O . ASP A 1 68 ? -0.306 9.764 17.321 1.00 91.81 68 ASP A O 1
ATOM 558 N N . GLY A 1 69 ? -1.496 8.137 18.326 1.00 93.69 69 GLY A N 1
ATOM 559 C CA . GLY A 1 69 ? -0.757 7.025 17.737 1.00 93.69 69 GLY A CA 1
ATOM 560 C C . GLY A 1 69 ? -0.793 7.036 16.212 1.00 93.69 69 GLY A C 1
ATOM 561 O O . GLY A 1 69 ? 0.258 7.030 15.578 1.00 93.69 69 GLY A O 1
ATOM 562 N N . THR A 1 70 ? -1.974 7.127 15.593 1.00 95.19 70 THR A N 1
ATOM 563 C CA . THR A 1 70 ? -2.091 7.183 14.125 1.00 95.19 70 THR A CA 1
ATOM 564 C C . THR A 1 70 ? -1.356 8.391 13.547 1.00 95.19 70 THR A C 1
ATOM 566 O O . THR A 1 70 ? -0.619 8.262 12.571 1.00 95.19 70 THR A O 1
ATOM 569 N N . ASN A 1 71 ? -1.514 9.573 14.153 1.00 93.94 71 ASN A N 1
ATOM 570 C CA . ASN A 1 71 ? -0.839 10.785 13.690 1.00 93.94 71 ASN A CA 1
ATOM 571 C C . ASN A 1 71 ? 0.687 10.690 13.822 1.00 93.94 71 ASN A C 1
ATOM 573 O O . ASN A 1 71 ? 1.403 11.247 12.990 1.00 93.94 71 ASN A O 1
ATOM 577 N N . SER A 1 72 ? 1.187 10.004 14.850 1.00 93.50 72 SER A N 1
ATOM 578 C CA . SER A 1 72 ? 2.617 9.754 15.036 1.00 93.50 72 SER A CA 1
ATOM 579 C C . SER A 1 72 ? 3.161 8.809 13.971 1.00 93.50 72 SER A C 1
ATOM 581 O O . SER A 1 72 ? 4.105 9.185 13.280 1.00 93.50 72 SER A O 1
ATOM 583 N N . ILE A 1 73 ? 2.495 7.678 13.724 1.00 94.06 73 ILE A N 1
ATOM 584 C CA . ILE A 1 73 ? 2.877 6.726 12.668 1.00 94.06 73 ILE A CA 1
ATOM 585 C C . ILE A 1 73 ? 2.896 7.386 11.283 1.00 94.06 73 ILE A C 1
ATOM 587 O O . ILE A 1 73 ? 3.840 7.193 10.522 1.00 94.06 73 ILE A O 1
ATOM 591 N N . LEU A 1 74 ? 1.914 8.237 10.968 1.00 85.31 74 LEU A N 1
ATOM 592 C CA . LEU A 1 74 ? 1.885 8.986 9.705 1.00 85.31 74 LEU A CA 1
ATOM 593 C C . LEU A 1 74 ? 3.066 9.957 9.539 1.00 85.31 74 LEU A C 1
ATOM 595 O O . LEU A 1 74 ? 3.491 10.223 8.416 1.00 85.31 74 LEU A O 1
ATOM 599 N N . ARG A 1 75 ? 3.584 10.531 10.631 1.00 85.75 75 ARG A N 1
ATOM 600 C CA . ARG A 1 75 ? 4.788 11.379 10.584 1.00 85.75 75 ARG A CA 1
ATOM 601 C C . ARG A 1 75 ? 6.051 10.530 10.479 1.00 85.75 75 ARG A C 1
ATOM 603 O O . ARG A 1 75 ? 6.929 10.844 9.681 1.00 85.75 75 ARG A O 1
ATOM 610 N N . GLU A 1 76 ? 6.126 9.457 11.257 1.00 84.25 76 GLU A N 1
ATOM 611 C CA . GLU A 1 76 ? 7.261 8.530 11.290 1.00 84.25 76 GLU A CA 1
ATOM 612 C C . GLU A 1 76 ? 7.452 7.802 9.953 1.00 84.25 76 GLU A C 1
ATOM 614 O O . GLU A 1 76 ? 8.591 7.594 9.540 1.00 84.25 76 GLU A O 1
ATOM 619 N N . SER A 1 77 ? 6.372 7.514 9.215 1.00 79.88 77 SER A N 1
ATOM 620 C CA . SER A 1 77 ? 6.458 6.954 7.859 1.00 79.88 77 SER A CA 1
ATOM 621 C C . SER A 1 77 ? 7.151 7.896 6.879 1.00 79.88 77 SER A C 1
ATOM 623 O O . SER A 1 77 ? 7.874 7.449 5.998 1.00 79.88 77 SER A O 1
ATOM 625 N N . VAL A 1 78 ? 6.947 9.208 7.025 1.00 73.56 78 VAL A N 1
ATOM 626 C CA . VAL A 1 78 ? 7.625 10.217 6.196 1.00 73.56 78 VAL A CA 1
ATOM 627 C C . VAL A 1 78 ? 9.083 10.381 6.625 1.00 73.56 78 VAL A C 1
ATOM 629 O O . VAL A 1 78 ? 9.943 10.635 5.786 1.00 73.56 78 VAL A O 1
ATOM 632 N N . ALA A 1 79 ? 9.364 10.230 7.921 1.00 68.81 79 ALA A N 1
ATOM 633 C CA . ALA A 1 79 ? 10.709 10.335 8.478 1.00 68.81 79 ALA A CA 1
ATOM 634 C C . ALA A 1 79 ? 11.570 9.073 8.276 1.00 68.81 79 ALA A C 1
ATOM 636 O O . ALA A 1 79 ? 12.780 9.141 8.476 1.00 68.81 79 ALA A O 1
ATOM 637 N N . GLY A 1 80 ? 10.971 7.939 7.894 1.00 71.25 80 GLY A N 1
ATOM 638 C CA . GLY A 1 80 ? 11.669 6.656 7.780 1.00 71.25 80 GLY A CA 1
ATOM 639 C C . GLY A 1 80 ? 12.029 6.041 9.137 1.00 71.25 80 GLY A C 1
ATOM 640 O O . GLY A 1 80 ? 13.031 5.347 9.247 1.00 71.25 80 GLY A O 1
ATOM 641 N N . THR A 1 81 ? 11.242 6.321 10.181 1.00 81.12 81 THR A N 1
ATOM 642 C CA . THR A 1 81 ? 11.506 5.886 11.566 1.00 81.12 81 THR A CA 1
ATOM 643 C C . THR A 1 81 ? 10.329 5.112 12.161 1.00 81.12 81 THR A C 1
ATOM 645 O O . THR A 1 81 ? 10.043 5.226 13.355 1.00 81.12 81 THR A O 1
ATOM 648 N N . LEU A 1 82 ? 9.589 4.377 11.330 1.00 86.25 82 LEU A N 1
ATOM 649 C CA . LEU A 1 82 ? 8.461 3.555 11.777 1.00 86.25 82 LEU A CA 1
ATOM 650 C C . LEU A 1 82 ? 8.910 2.501 12.804 1.00 86.25 82 LEU A C 1
ATOM 652 O O . LEU A 1 82 ? 10.063 2.072 12.748 1.00 86.25 82 LEU A O 1
ATOM 656 N N . PRO A 1 83 ? 8.043 2.109 13.755 1.00 93.31 83 PRO A N 1
ATOM 657 C CA . PRO A 1 83 ? 8.256 0.891 14.533 1.00 93.31 83 PRO A CA 1
ATOM 658 C C . PRO A 1 83 ? 8.060 -0.334 13.633 1.00 93.31 83 PRO A C 1
ATOM 660 O O . PRO A 1 83 ? 7.635 -0.208 12.484 1.00 93.31 83 PRO A O 1
ATOM 663 N N . ASP A 1 84 ? 8.285 -1.528 14.168 1.00 92.12 84 ASP A N 1
ATOM 664 C CA . ASP A 1 84 ? 7.883 -2.752 13.482 1.00 92.12 84 ASP A CA 1
ATOM 665 C C . ASP A 1 84 ? 6.379 -2.963 13.558 1.00 92.12 84 ASP A C 1
ATOM 667 O O . ASP A 1 84 ? 5.707 -3.183 12.548 1.00 92.12 84 ASP A O 1
ATOM 671 N N . ILE A 1 85 ? 5.838 -2.826 14.766 1.00 95.81 85 ILE A N 1
ATOM 672 C CA . ILE A 1 85 ? 4.429 -3.058 15.052 1.00 95.81 85 ILE A CA 1
ATOM 673 C C . ILE A 1 85 ? 3.823 -1.794 15.643 1.00 95.81 85 ILE A C 1
ATOM 675 O O . ILE A 1 85 ? 4.389 -1.155 16.534 1.00 95.81 85 ILE A O 1
ATOM 679 N N . THR A 1 86 ? 2.620 -1.456 15.191 1.00 96.62 86 THR A N 1
ATOM 680 C CA . THR A 1 86 ? 1.815 -0.403 15.804 1.00 96.62 86 THR A CA 1
ATOM 681 C C . THR A 1 86 ? 0.415 -0.888 16.164 1.00 96.62 86 THR A C 1
ATOM 683 O O . THR A 1 86 ? -0.261 -1.532 15.365 1.00 96.62 86 THR A O 1
ATOM 686 N N . MET A 1 87 ? -0.036 -0.569 17.377 1.00 96.50 87 MET A N 1
ATOM 687 C CA . MET A 1 87 ? -1.394 -0.848 17.844 1.00 96.50 87 MET A CA 1
ATOM 688 C C . MET A 1 87 ? -2.331 0.294 17.449 1.00 96.50 87 MET A C 1
ATOM 690 O O . MET A 1 87 ? -2.207 1.410 17.960 1.00 96.50 87 MET A O 1
ATOM 694 N N . GLN A 1 88 ? -3.295 0.024 16.572 1.00 96.12 88 GLN A N 1
ATOM 695 C CA . GLN A 1 88 ? -4.181 1.043 16.007 1.00 96.12 88 GLN A CA 1
ATOM 696 C C . GLN A 1 88 ? -5.641 0.756 16.331 1.00 96.12 88 GLN A C 1
ATOM 698 O O . GLN A 1 88 ? -6.104 -0.381 16.245 1.00 96.12 88 GLN A O 1
ATOM 703 N N . GLY A 1 89 ? -6.379 1.807 16.696 1.00 93.69 89 GLY A N 1
ATOM 704 C CA . GLY A 1 89 ? -7.816 1.704 16.927 1.00 93.69 89 GLY A CA 1
ATOM 705 C C . GLY A 1 89 ? -8.523 1.215 15.666 1.00 93.69 89 GLY A C 1
ATOM 706 O O . GLY A 1 89 ? -8.122 1.580 14.558 1.00 93.69 89 GLY A O 1
ATOM 707 N N . LEU A 1 90 ? -9.586 0.419 15.811 1.00 92.62 90 LEU A N 1
ATOM 708 C CA . LEU A 1 90 ? -10.248 -0.202 14.652 1.00 92.62 90 LEU A CA 1
ATOM 709 C C . LEU A 1 90 ? -10.689 0.825 13.594 1.00 92.62 90 LEU A C 1
ATOM 711 O O . LEU A 1 90 ? -10.584 0.577 12.396 1.00 92.62 90 LEU A O 1
ATOM 715 N N . ASN A 1 91 ? -11.087 2.021 14.035 1.00 88.19 91 ASN A N 1
ATOM 716 C CA . ASN A 1 91 ? -11.497 3.151 13.199 1.00 88.19 91 ASN A CA 1
ATOM 717 C C . ASN A 1 91 ? -10.338 3.953 12.570 1.00 88.19 91 ASN A C 1
ATOM 719 O O . ASN A 1 91 ? -10.586 4.982 11.941 1.00 88.19 91 ASN A O 1
ATOM 723 N N . ARG A 1 92 ? -9.083 3.551 12.789 1.00 92.94 92 ARG A N 1
ATOM 724 C CA . ARG A 1 92 ? -7.877 4.272 12.350 1.00 92.94 92 ARG A CA 1
ATOM 725 C C . ARG A 1 92 ? -6.978 3.472 11.407 1.00 92.94 92 ARG A C 1
ATOM 727 O O . ARG A 1 92 ? -6.052 4.044 10.849 1.00 92.94 92 ARG A O 1
ATOM 734 N N . GLN A 1 93 ? -7.264 2.194 11.183 1.00 95.25 93 GLN A N 1
ATOM 735 C CA . GLN A 1 93 ? -6.448 1.319 10.334 1.00 95.25 93 GLN A CA 1
ATOM 736 C C . GLN A 1 93 ? -6.454 1.745 8.854 1.00 95.25 93 GLN A C 1
ATOM 738 O O . GLN A 1 93 ? -5.400 1.779 8.222 1.00 95.25 93 GLN A O 1
ATOM 743 N N . ALA A 1 94 ? -7.622 2.138 8.323 1.00 92.38 94 ALA A N 1
ATOM 744 C CA . ALA A 1 94 ? -7.832 2.374 6.888 1.00 92.38 94 ALA A CA 1
ATOM 745 C C . ALA A 1 94 ? -6.810 3.342 6.267 1.00 92.38 94 ALA A C 1
ATOM 747 O O . ALA A 1 94 ? -6.224 3.048 5.232 1.00 92.38 94 ALA A O 1
ATOM 748 N N . ILE A 1 95 ? -6.507 4.457 6.943 1.00 89.12 95 ILE A N 1
ATOM 749 C CA . ILE A 1 95 ? -5.565 5.460 6.423 1.00 89.12 95 ILE A CA 1
ATOM 750 C C . ILE A 1 95 ? -4.131 4.926 6.288 1.00 89.12 95 ILE A C 1
ATOM 752 O O . ILE A 1 95 ? -3.387 5.392 5.426 1.00 89.12 95 ILE A O 1
ATOM 756 N N . LEU A 1 96 ? -3.724 3.969 7.130 1.00 90.50 96 LEU A N 1
ATOM 757 C CA . LEU A 1 96 ? -2.396 3.359 7.052 1.00 90.50 96 LEU A CA 1
ATOM 758 C C . LEU A 1 96 ? -2.320 2.337 5.914 1.00 90.50 96 LEU A C 1
ATOM 760 O O . LEU A 1 96 ? -1.286 2.252 5.253 1.00 90.50 96 LEU A O 1
ATOM 764 N N . VAL A 1 97 ? -3.415 1.621 5.649 1.00 88.19 97 VAL A N 1
ATOM 765 C CA . VAL A 1 97 ? -3.536 0.695 4.512 1.00 88.19 97 VAL A CA 1
ATOM 766 C C . VAL A 1 97 ? -3.552 1.463 3.190 1.00 88.19 97 VAL A C 1
ATOM 768 O O . VAL A 1 97 ? -2.715 1.225 2.321 1.00 88.19 97 VAL A O 1
ATOM 771 N N . GLU A 1 98 ? -4.421 2.470 3.061 1.00 81.62 98 GLU A N 1
ATOM 772 C CA . GLU A 1 98 ? -4.554 3.291 1.847 1.00 81.62 98 GLU A CA 1
ATOM 773 C C . GLU A 1 98 ? -3.219 3.948 1.450 1.00 81.62 98 GLU A C 1
ATOM 775 O O . GLU A 1 98 ? -2.842 3.982 0.274 1.00 81.62 98 GLU A O 1
ATOM 780 N N . LYS A 1 99 ? -2.450 4.415 2.444 1.00 76.94 99 LYS A N 1
ATOM 781 C CA . LYS A 1 99 ? -1.124 5.023 2.246 1.00 76.94 99 LYS A CA 1
ATOM 782 C C . LYS A 1 99 ? 0.005 4.021 2.000 1.00 76.94 99 LYS A C 1
ATOM 784 O O . LYS A 1 99 ? 1.126 4.459 1.759 1.00 76.94 99 LYS A O 1
ATOM 789 N N . GLY A 1 100 ? -0.268 2.717 2.058 1.00 75.62 100 GLY A N 1
ATOM 790 C CA . GLY A 1 100 ? 0.739 1.667 1.885 1.00 75.62 100 GLY A CA 1
ATOM 791 C C . GLY A 1 100 ? 1.761 1.605 3.022 1.00 75.62 100 GLY A C 1
ATOM 792 O O . GLY A 1 100 ? 2.888 1.175 2.804 1.00 75.62 100 GLY A O 1
ATOM 793 N N . ILE A 1 101 ? 1.392 2.087 4.213 1.00 83.56 101 ILE A N 1
ATOM 794 C CA . ILE A 1 101 ? 2.230 2.023 5.418 1.00 83.56 101 ILE A CA 1
ATOM 795 C C . ILE A 1 101 ? 2.054 0.660 6.089 1.00 83.56 101 ILE A C 1
ATOM 797 O O . ILE A 1 101 ? 3.035 0.021 6.457 1.00 83.56 101 ILE A O 1
ATOM 801 N N . ALA A 1 102 ? 0.802 0.222 6.247 1.00 88.94 102 ALA A N 1
ATOM 802 C CA . ALA A 1 102 ? 0.488 -1.094 6.785 1.00 88.94 102 ALA A CA 1
ATOM 803 C C . ALA A 1 102 ? 0.753 -2.190 5.750 1.00 88.94 102 ALA A C 1
ATOM 805 O O . ALA A 1 102 ? 0.470 -2.019 4.563 1.00 88.94 102 ALA A O 1
ATOM 806 N N . ARG A 1 103 ? 1.270 -3.323 6.219 1.00 85.25 103 ARG A N 1
ATOM 807 C CA . ARG A 1 103 ? 1.576 -4.493 5.396 1.00 85.25 103 ARG A CA 1
ATOM 808 C C . ARG A 1 103 ? 0.507 -5.561 5.528 1.00 85.25 103 ARG A C 1
ATOM 810 O O . ARG A 1 103 ? -0.065 -5.736 6.602 1.00 85.25 103 ARG A O 1
ATOM 817 N N . SER A 1 104 ? 0.279 -6.270 4.427 1.00 88.19 104 SER A N 1
ATOM 818 C CA . SER A 1 104 ? -0.580 -7.446 4.421 1.00 88.19 104 SER A CA 1
ATOM 819 C C . SER A 1 104 ? 0.026 -8.522 5.319 1.00 88.19 104 SER A C 1
ATOM 821 O O . SER A 1 104 ? 1.230 -8.797 5.272 1.00 88.19 104 SER A O 1
ATOM 823 N N . LEU A 1 105 ? -0.811 -9.110 6.166 1.00 90.94 105 LEU A N 1
ATOM 824 C CA . LEU A 1 105 ? -0.448 -10.201 7.060 1.00 90.94 105 LEU A CA 1
ATOM 825 C C . LEU A 1 105 ? -0.662 -11.573 6.402 1.00 90.94 105 LEU A C 1
ATOM 827 O O . LEU A 1 105 ? -0.183 -12.573 6.936 1.00 90.94 105 LEU A O 1
ATOM 831 N N . GLU A 1 106 ? -1.305 -11.640 5.231 1.00 86.44 106 GLU A N 1
ATOM 832 C CA . GLU A 1 106 ? -1.585 -12.887 4.498 1.00 86.44 106 GLU A CA 1
ATOM 833 C C . GLU A 1 106 ? -0.349 -13.786 4.276 1.00 86.44 106 GLU A C 1
ATOM 835 O O . GLU A 1 106 ? -0.434 -15.003 4.503 1.00 86.44 106 GLU A O 1
ATOM 840 N N . PRO A 1 107 ? 0.845 -13.254 3.926 1.00 82.38 107 PRO A N 1
ATOM 841 C CA . PRO A 1 107 ? 2.042 -14.083 3.752 1.00 82.38 107 PRO A CA 1
ATOM 842 C C . PRO A 1 107 ? 2.521 -14.771 5.039 1.00 82.38 107 PRO A C 1
ATOM 844 O O . PRO A 1 107 ? 3.299 -15.730 4.978 1.00 82.38 107 PRO A O 1
ATOM 847 N N . PHE A 1 108 ? 2.100 -14.266 6.200 1.00 85.88 108 PHE A N 1
ATOM 848 C CA . PHE A 1 108 ? 2.403 -14.835 7.510 1.00 85.88 108 PHE A CA 1
ATOM 849 C C . PHE A 1 108 ? 1.273 -15.758 7.965 1.00 85.88 108 PHE A C 1
ATOM 851 O O . PHE A 1 108 ? 1.538 -16.905 8.308 1.00 85.88 108 PHE A O 1
ATOM 858 N N . ILE A 1 109 ? 0.019 -15.305 7.866 1.00 88.00 109 ILE A N 1
ATOM 859 C CA . ILE A 1 109 ? -1.174 -16.075 8.250 1.00 88.00 109 ILE A CA 1
ATOM 860 C C . ILE A 1 109 ? -1.246 -17.400 7.482 1.00 88.00 109 ILE A C 1
ATOM 862 O O . ILE A 1 109 ? -1.514 -18.441 8.072 1.00 88.00 109 ILE A O 1
ATOM 866 N N . SER A 1 110 ? -0.929 -17.401 6.185 1.00 85.44 110 SER A N 1
ATOM 867 C CA . SER A 1 110 ? -0.922 -18.619 5.355 1.00 85.44 110 SER A CA 1
ATOM 868 C C . SER A 1 110 ? 0.067 -19.704 5.809 1.00 85.44 110 SER A C 1
ATOM 870 O O . SER A 1 110 ? -0.038 -20.851 5.366 1.00 85.44 110 SER A O 1
ATOM 872 N N . LYS A 1 111 ? 1.026 -19.367 6.680 1.00 87.00 111 LYS A N 1
ATOM 873 C CA . LYS A 1 111 ? 1.999 -20.305 7.259 1.00 87.00 111 LYS A CA 1
ATOM 874 C C . LYS A 1 111 ? 1.552 -20.864 8.612 1.00 87.00 111 LYS A C 1
ATOM 876 O O . LYS A 1 111 ? 2.162 -21.821 9.085 1.00 87.00 111 LYS A O 1
ATOM 881 N N . GLU A 1 112 ? 0.501 -20.306 9.208 1.00 86.31 112 GLU A N 1
ATOM 882 C CA . GLU A 1 112 ? -0.021 -20.717 10.508 1.00 86.31 112 GLU A CA 1
ATOM 883 C C . GLU A 1 112 ? -1.072 -21.824 10.354 1.00 86.31 112 GLU A C 1
ATOM 885 O O . GLU A 1 112 ? -2.062 -21.686 9.638 1.00 86.31 112 GLU A O 1
ATOM 890 N N . ALA A 1 113 ? -0.863 -22.954 11.034 1.00 76.62 113 ALA A N 1
ATOM 891 C CA . ALA A 1 113 ? -1.698 -24.145 10.857 1.00 76.62 113 ALA A CA 1
ATOM 892 C C . ALA A 1 113 ? -3.030 -24.101 11.634 1.00 76.62 113 ALA A C 1
ATOM 894 O O . ALA A 1 113 ? -3.990 -24.760 11.233 1.00 76.62 113 ALA A O 1
ATOM 895 N N . ASP A 1 114 ? -3.095 -23.352 12.740 1.00 80.06 114 ASP A N 1
ATOM 896 C CA . ASP A 1 114 ? -4.197 -23.399 13.715 1.00 80.06 114 ASP A CA 1
ATOM 897 C C . ASP A 1 114 ? -4.821 -22.018 14.006 1.00 80.06 114 ASP A C 1
ATOM 899 O O . ASP A 1 114 ? -5.541 -21.847 14.986 1.00 80.06 114 ASP A O 1
ATOM 903 N N . PHE A 1 115 ? -4.634 -21.055 13.101 1.00 80.00 115 PHE A N 1
ATOM 904 C CA . PHE A 1 115 ? -4.995 -19.645 13.294 1.00 80.00 115 PHE A CA 1
ATOM 905 C C . PHE A 1 115 ? -6.448 -19.411 13.764 1.00 80.00 115 PHE A C 1
ATOM 907 O O . PHE A 1 115 ? -6.704 -18.620 14.671 1.00 80.00 115 PHE A O 1
ATOM 914 N N . GLU A 1 116 ? -7.418 -20.150 13.209 1.00 80.31 116 GLU A N 1
ATOM 915 C CA . GLU A 1 116 ? -8.826 -20.070 13.635 1.00 80.31 116 GLU A CA 1
ATOM 916 C C . GLU A 1 116 ? -9.045 -20.620 15.058 1.00 80.31 116 GLU A C 1
ATOM 918 O O . GLU A 1 116 ? -9.839 -20.065 15.822 1.00 80.31 116 GLU A O 1
ATOM 923 N N . LYS A 1 117 ? -8.327 -21.685 15.447 1.00 73.31 117 LYS A N 1
ATOM 924 C CA . LYS A 1 117 ? -8.413 -22.276 16.796 1.00 73.31 117 LYS A CA 1
ATOM 925 C C . LYS A 1 117 ? -7.798 -21.373 17.861 1.00 73.31 117 LYS A C 1
ATOM 927 O O . LYS A 1 117 ? -8.238 -21.430 19.007 1.00 73.31 117 LYS A O 1
ATOM 932 N N . ASP A 1 118 ? -6.861 -20.515 17.470 1.00 79.12 118 ASP A N 1
ATOM 933 C CA . ASP A 1 118 ? -6.257 -19.498 18.335 1.00 79.12 118 ASP A CA 1
ATOM 934 C C . ASP A 1 118 ? -7.165 -18.268 18.537 1.00 79.12 118 ASP A C 1
ATOM 936 O O . ASP A 1 118 ? -6.802 -17.317 19.227 1.00 79.12 118 ASP A O 1
ATOM 940 N N . GLY A 1 119 ? -8.384 -18.295 17.981 1.00 79.00 119 GLY A N 1
ATOM 941 C CA . GLY A 1 119 ? -9.422 -17.286 18.194 1.00 79.00 119 GLY A CA 1
ATOM 942 C C . GLY A 1 119 ? -9.622 -16.332 17.017 1.00 79.00 119 GLY A C 1
ATOM 943 O O . GLY A 1 119 ? -10.596 -15.572 17.019 1.00 79.00 119 GLY A O 1
ATOM 944 N N . TYR A 1 120 ? -8.789 -16.413 15.977 1.00 85.75 120 TYR A N 1
ATOM 945 C CA . TYR A 1 120 ? -8.871 -15.579 14.774 1.00 85.75 120 TYR A CA 1
ATOM 946 C C . TYR A 1 120 ? -9.836 -16.150 13.730 1.00 85.75 120 TYR A C 1
ATOM 948 O O . TYR A 1 120 ? -9.482 -16.450 12.593 1.00 85.75 120 TYR A O 1
ATOM 956 N N . HIS A 1 121 ? -11.096 -16.304 14.126 1.00 87.62 121 HIS A N 1
ATOM 957 C CA . HIS A 1 121 ? -12.185 -16.657 13.220 1.00 87.62 121 HIS A CA 1
ATOM 958 C C . HIS A 1 121 ? -12.598 -15.459 12.351 1.00 87.62 121 HIS A C 1
ATOM 960 O O . HIS A 1 121 ? -12.268 -14.308 12.647 1.00 87.62 121 HIS A O 1
ATOM 966 N N . LYS A 1 122 ? -13.379 -15.719 11.293 1.00 89.12 122 LYS A N 1
ATOM 967 C CA . LYS A 1 122 ? -13.730 -14.719 10.269 1.00 89.12 122 LYS A CA 1
ATOM 968 C C . LYS A 1 122 ? -14.203 -13.375 10.840 1.00 89.12 122 LYS A C 1
ATOM 970 O O . LYS A 1 122 ? -13.712 -12.340 10.417 1.00 89.12 122 LYS A O 1
ATOM 975 N N . ALA A 1 123 ? -15.119 -13.378 11.811 1.00 88.62 123 ALA A N 1
ATOM 976 C CA . ALA A 1 123 ? -15.667 -12.138 12.371 1.00 88.62 123 ALA A CA 1
ATOM 977 C C . ALA A 1 123 ? -14.607 -11.266 13.070 1.00 88.62 123 ALA A C 1
ATOM 979 O O . ALA A 1 123 ? -14.724 -10.045 13.051 1.00 88.62 123 ALA A O 1
ATOM 980 N N . MET A 1 124 ? -13.573 -11.878 13.656 1.00 90.31 124 MET A N 1
ATOM 981 C CA . MET A 1 124 ? -12.437 -11.144 14.211 1.00 90.31 124 MET A CA 1
ATOM 982 C C . MET A 1 124 ? -11.579 -10.581 13.083 1.00 90.31 124 MET A C 1
ATOM 984 O O . MET A 1 124 ? -11.319 -9.382 13.064 1.00 90.31 124 MET A O 1
ATOM 988 N N . LEU A 1 125 ? -11.185 -11.409 12.113 1.00 92.44 125 LEU A N 1
ATOM 989 C CA . LEU A 1 125 ? -10.319 -10.976 11.010 1.00 92.44 125 LEU A CA 1
ATOM 990 C C . LEU A 1 125 ? -10.960 -9.904 10.127 1.00 92.44 125 LEU A C 1
ATOM 992 O O . LEU A 1 125 ? -10.266 -8.991 9.679 1.00 92.44 125 LEU A O 1
ATOM 996 N N . ASP A 1 126 ? -12.283 -9.934 9.964 1.00 92.94 126 ASP A N 1
ATOM 997 C CA . ASP A 1 126 ? -13.042 -8.900 9.258 1.00 92.94 126 ASP A CA 1
ATOM 998 C C . ASP A 1 126 ? -12.811 -7.493 9.859 1.00 92.94 126 ASP A C 1
ATOM 1000 O O . ASP A 1 126 ? -12.911 -6.503 9.138 1.00 92.94 126 ASP A O 1
ATOM 1004 N N . LEU A 1 127 ? -12.447 -7.374 11.147 1.00 93.75 127 LEU A N 1
ATOM 1005 C CA . LEU A 1 127 ? -12.140 -6.087 11.798 1.00 93.75 127 LEU A CA 1
ATOM 1006 C C . LEU A 1 127 ? -10.819 -5.457 11.328 1.00 93.75 127 LEU A C 1
ATOM 1008 O O . LEU A 1 127 ? -10.608 -4.261 11.540 1.00 93.75 127 LEU A O 1
ATOM 1012 N N . GLY A 1 128 ? -9.927 -6.248 10.731 1.00 95.44 128 GLY A N 1
ATOM 1013 C CA . GLY A 1 128 ? -8.638 -5.812 10.190 1.00 95.44 128 GLY A CA 1
ATOM 1014 C C . GLY A 1 128 ? -8.464 -6.125 8.705 1.00 95.44 128 GLY A C 1
ATOM 1015 O O . GLY A 1 128 ? -7.344 -6.038 8.203 1.00 95.44 128 GLY A O 1
ATOM 1016 N N . THR A 1 129 ? -9.545 -6.501 8.012 1.00 95.50 129 THR A N 1
ATOM 1017 C CA . THR A 1 129 ? -9.530 -6.853 6.588 1.00 95.50 129 THR A CA 1
ATOM 1018 C C . THR A 1 129 ? -9.840 -5.637 5.722 1.00 95.50 129 THR A C 1
ATOM 1020 O O . THR A 1 129 ? -10.864 -4.977 5.904 1.00 95.50 129 THR A O 1
ATOM 1023 N N . PHE A 1 130 ? -8.983 -5.376 4.739 1.00 91.44 130 PHE A N 1
ATOM 1024 C CA . PHE A 1 130 ? -9.125 -4.306 3.756 1.00 91.44 130 PHE A CA 1
ATOM 1025 C C . PHE A 1 130 ? -8.848 -4.884 2.369 1.00 91.44 130 PHE A C 1
ATOM 1027 O O . PHE A 1 130 ? -7.891 -5.628 2.192 1.00 91.44 130 PHE A O 1
ATOM 1034 N N . ASP A 1 131 ? -9.725 -4.608 1.401 1.00 86.75 131 ASP A N 1
ATOM 1035 C CA . ASP A 1 131 ? -9.622 -5.120 0.023 1.00 86.75 131 ASP A CA 1
ATOM 1036 C C . ASP A 1 131 ? -9.418 -6.646 -0.105 1.00 86.75 131 ASP A C 1
ATOM 1038 O O . ASP A 1 131 ? -8.899 -7.143 -1.100 1.00 86.75 131 ASP A O 1
ATOM 1042 N N . GLY A 1 132 ? -9.918 -7.406 0.876 1.00 88.38 132 GLY A N 1
ATOM 1043 C CA . GLY A 1 132 ? -9.863 -8.870 0.895 1.00 88.38 132 GLY A CA 1
ATOM 1044 C C . GLY A 1 132 ? -8.645 -9.463 1.601 1.00 88.38 132 GLY A C 1
ATOM 1045 O O . GLY A 1 132 ? -8.580 -10.684 1.700 1.00 88.38 132 GLY A O 1
ATOM 1046 N N . GLU A 1 133 ? -7.744 -8.634 2.130 1.00 89.94 133 GLU A N 1
ATOM 1047 C CA . GLU A 1 133 ? -6.553 -9.073 2.861 1.00 89.94 133 GLU A CA 1
ATOM 1048 C C . GLU A 1 133 ? -6.532 -8.539 4.295 1.00 89.94 133 GLU A C 1
ATOM 1050 O O . GLU A 1 133 ? -6.996 -7.430 4.578 1.00 89.94 133 GLU A O 1
ATOM 1055 N N . VAL A 1 134 ? -5.979 -9.321 5.220 1.00 94.25 134 VAL A N 1
ATOM 1056 C CA . VAL A 1 134 ? -5.818 -8.918 6.619 1.00 94.25 134 VAL A CA 1
ATOM 1057 C C . VAL A 1 134 ? -4.585 -8.023 6.773 1.00 94.25 134 VAL A C 1
ATOM 1059 O O . VAL A 1 134 ? -3.463 -8.468 6.568 1.00 94.25 134 VAL A O 1
ATOM 1062 N N . TYR A 1 135 ? -4.772 -6.776 7.210 1.00 95.56 135 TYR A N 1
ATOM 1063 C CA . TYR A 1 135 ? -3.686 -5.825 7.524 1.00 95.56 135 TYR A CA 1
ATOM 1064 C C . TYR A 1 135 ? -3.519 -5.566 9.024 1.00 95.56 135 TYR A C 1
ATOM 1066 O O . TYR A 1 135 ? -2.480 -5.078 9.473 1.00 95.56 135 TYR A O 1
ATOM 1074 N N . GLY A 1 136 ? -4.560 -5.844 9.806 1.00 96.31 136 GLY A N 1
ATOM 1075 C CA . GLY A 1 136 ? -4.552 -5.691 11.253 1.00 96.31 136 GLY A CA 1
ATOM 1076 C C . GLY A 1 136 ? -4.951 -6.987 11.931 1.00 96.31 136 GLY A C 1
ATOM 1077 O O . GLY A 1 136 ? -5.986 -7.564 11.608 1.00 96.31 136 GLY A O 1
ATOM 1078 N N . LEU A 1 137 ? -4.154 -7.425 12.902 1.00 95.12 137 LEU A N 1
ATOM 1079 C CA . LEU A 1 137 ? -4.479 -8.562 13.748 1.00 95.12 137 LEU A CA 1
ATOM 1080 C C . LEU A 1 137 ? -5.243 -8.070 14.992 1.00 95.12 137 LEU A C 1
ATOM 1082 O O . LEU A 1 137 ? -4.650 -7.370 15.818 1.00 95.12 137 LEU A O 1
ATOM 1086 N N . PRO A 1 138 ? -6.545 -8.380 15.144 1.00 93.88 138 PRO A N 1
ATOM 1087 C CA . PRO A 1 138 ? -7.345 -7.955 16.294 1.00 93.88 138 PRO A CA 1
ATOM 1088 C C . PRO A 1 138 ? -6.688 -8.364 17.614 1.00 93.88 138 PRO A C 1
ATOM 1090 O O . PRO A 1 138 ? -6.399 -9.537 17.813 1.00 93.88 138 PRO A O 1
ATOM 1093 N N . PHE A 1 139 ? -6.473 -7.423 18.532 1.00 91.81 139 PHE A N 1
ATOM 1094 C CA . PHE A 1 139 ? -5.755 -7.714 19.781 1.00 91.81 139 PHE A CA 1
ATOM 1095 C C . PHE A 1 139 ? -6.628 -7.475 21.006 1.00 91.81 139 PHE A C 1
ATOM 1097 O O . PHE A 1 139 ? -6.852 -8.374 21.812 1.00 91.81 139 PHE A O 1
ATOM 1104 N N . SER A 1 140 ? -7.165 -6.264 21.141 1.00 90.25 140 SER A N 1
ATOM 1105 C CA . SER A 1 140 ? -8.057 -5.914 22.239 1.00 90.25 140 SER A CA 1
ATOM 1106 C C . SER A 1 140 ? -9.384 -5.478 21.667 1.00 90.25 140 SER A C 1
ATOM 1108 O O . SER A 1 140 ? -9.501 -4.354 21.194 1.00 90.25 140 SER A O 1
ATOM 1110 N N . ILE A 1 141 ? -10.371 -6.373 21.687 1.00 92.81 141 ILE A N 1
ATOM 1111 C CA . ILE A 1 141 ? -11.709 -6.116 21.151 1.00 92.81 141 ILE A CA 1
ATOM 1112 C C . ILE A 1 141 ? -12.687 -5.912 22.301 1.00 92.81 141 ILE A C 1
ATOM 1114 O O . ILE A 1 141 ? -12.675 -6.641 23.291 1.00 92.81 141 ILE A O 1
ATOM 1118 N N . SER A 1 142 ? -13.517 -4.881 22.181 1.00 92.69 142 SER A N 1
ATOM 1119 C CA . SER A 1 142 ? -14.446 -4.458 23.230 1.00 92.69 142 SER A CA 1
ATOM 1120 C C . SER A 1 142 ? -15.837 -4.178 22.683 1.00 92.69 142 SER A C 1
ATOM 1122 O O . SER A 1 142 ? -16.014 -3.931 21.491 1.00 92.69 142 SER A O 1
ATOM 1124 N N . LEU A 1 143 ? -16.822 -4.208 23.577 1.00 93.75 143 LEU A N 1
ATOM 1125 C CA . LEU A 1 143 ? -18.197 -3.801 23.309 1.00 93.75 143 LEU A CA 1
ATOM 1126 C C . LEU A 1 143 ? -18.652 -2.807 24.387 1.00 93.75 143 LEU A C 1
ATOM 1128 O O . LEU A 1 143 ? -18.066 -2.770 25.473 1.00 93.75 143 LEU A O 1
ATOM 1132 N N . PRO A 1 144 ? -19.671 -1.983 24.111 1.00 94.56 144 PRO A N 1
ATOM 1133 C CA . PRO A 1 144 ? -20.362 -1.223 25.145 1.00 94.56 144 PRO A CA 1
ATOM 1134 C C . PRO A 1 144 ? -21.026 -2.159 26.169 1.00 94.56 144 PRO A C 1
ATOM 1136 O O . PRO A 1 144 ? -21.590 -3.183 25.788 1.00 94.56 144 PRO A O 1
ATOM 1139 N N . VAL A 1 145 ? -20.983 -1.807 27.456 1.00 95.81 145 VAL A N 1
ATOM 1140 C CA . VAL A 1 145 ? -21.598 -2.572 28.556 1.00 95.81 145 VAL A CA 1
ATOM 1141 C C . VAL A 1 145 ? -22.074 -1.632 29.672 1.00 95.81 145 VAL A C 1
ATOM 1143 O O . VAL A 1 145 ? -21.599 -0.496 29.773 1.00 95.81 145 VAL A O 1
ATOM 1146 N N . GLY A 1 146 ? -23.025 -2.084 30.492 1.00 97.00 146 GLY A N 1
ATOM 1147 C CA . GLY A 1 146 ? -23.419 -1.410 31.729 1.00 97.00 146 GLY A CA 1
ATOM 1148 C C . GLY A 1 146 ? -22.673 -1.964 32.945 1.00 97.00 146 GLY A C 1
ATOM 1149 O O . GLY A 1 146 ? -22.583 -3.178 33.121 1.00 97.00 146 GLY A O 1
ATOM 1150 N N . TYR A 1 147 ? -22.166 -1.073 33.791 1.00 98.06 147 TYR A N 1
ATOM 1151 C CA . TYR A 1 147 ? -21.563 -1.342 35.095 1.00 98.06 147 TYR A CA 1
ATOM 1152 C C . TYR A 1 147 ? -22.482 -0.790 36.185 1.00 98.06 147 TYR A C 1
ATOM 1154 O O . TYR A 1 147 ? -22.913 0.359 36.097 1.00 98.06 147 TYR A O 1
ATOM 1162 N N . TYR A 1 148 ? -22.755 -1.579 37.217 1.00 98.19 148 TYR A N 1
ATOM 1163 C CA . TYR A 1 148 ? -23.727 -1.251 38.255 1.00 98.19 148 TYR A CA 1
ATOM 1164 C C . TYR A 1 148 ? -23.095 -1.414 39.634 1.00 98.19 148 TYR A C 1
ATOM 1166 O O . TYR A 1 148 ? -22.574 -2.481 39.958 1.00 98.19 148 TYR A O 1
ATOM 1174 N N . ASN A 1 149 ? -23.150 -0.355 40.440 1.00 97.81 149 ASN A N 1
ATOM 1175 C CA . ASN A 1 149 ? -22.790 -0.402 41.852 1.00 97.81 149 ASN A CA 1
ATOM 1176 C C . ASN A 1 149 ? -24.024 -0.825 42.657 1.00 97.81 149 ASN A C 1
ATOM 1178 O O . ASN A 1 149 ? -24.905 -0.000 42.922 1.00 97.81 149 ASN A O 1
ATOM 1182 N N . MET A 1 150 ? -24.098 -2.102 43.031 1.00 97.69 150 MET A N 1
ATOM 1183 C CA . MET A 1 150 ? -25.298 -2.667 43.647 1.00 97.69 150 MET A CA 1
ATOM 1184 C C . MET A 1 150 ? -25.618 -2.052 45.010 1.00 97.69 150 MET A C 1
ATOM 1186 O O . MET A 1 150 ? -26.791 -1.828 45.291 1.00 97.69 150 MET A O 1
ATOM 1190 N N . ASP A 1 151 ? -24.622 -1.619 45.786 1.00 97.31 151 ASP A N 1
ATOM 1191 C CA . ASP A 1 151 ? -24.843 -0.903 47.049 1.00 97.31 151 ASP A CA 1
ATOM 1192 C C . ASP A 1 151 ? -25.642 0.399 46.845 1.00 97.31 151 ASP A C 1
ATOM 1194 O O . ASP A 1 151 ? -26.391 0.837 47.723 1.00 97.31 151 ASP A O 1
ATOM 1198 N N . LEU A 1 152 ? -25.465 1.064 45.696 1.00 98.00 152 LEU A N 1
ATOM 1199 C CA . LEU A 1 152 ? -26.226 2.262 45.330 1.00 98.00 152 LEU A CA 1
ATOM 1200 C C . LEU A 1 152 ? -27.574 1.913 44.692 1.00 98.00 152 LEU A C 1
ATOM 1202 O O . LEU A 1 152 ? -28.566 2.578 44.995 1.00 98.00 152 LEU A O 1
ATOM 1206 N N . MET A 1 153 ? -27.632 0.869 43.860 1.00 98.31 153 MET A N 1
ATOM 1207 C CA . MET A 1 153 ? -28.883 0.396 43.252 1.00 98.31 153 MET A CA 1
ATOM 1208 C C . MET A 1 153 ? -29.889 -0.063 44.321 1.00 98.31 153 MET A C 1
ATOM 1210 O O . MET A 1 153 ? -31.061 0.321 44.285 1.00 98.31 153 MET A O 1
ATOM 1214 N N . GLU A 1 154 ? -29.426 -0.792 45.337 1.00 97.56 154 GLU A N 1
ATOM 1215 C CA . GLU A 1 154 ? -30.257 -1.306 46.428 1.00 97.56 154 GLU A CA 1
ATOM 1216 C C . GLU A 1 154 ? -30.822 -0.198 47.325 1.00 97.56 154 GLU A C 1
ATOM 1218 O O . GLU A 1 154 ? -31.953 -0.316 47.802 1.00 97.56 154 GLU A O 1
ATOM 1223 N N . LYS A 1 155 ? -30.113 0.930 47.499 1.00 96.25 155 LYS A N 1
ATOM 1224 C CA . LYS A 1 155 ? -30.657 2.114 48.201 1.00 96.25 155 LYS A CA 1
ATOM 1225 C C . LYS A 1 155 ? -31.912 2.662 47.524 1.00 96.25 155 LYS A C 1
ATOM 1227 O O . LYS A 1 155 ? -32.782 3.206 48.202 1.00 96.25 155 LYS A O 1
ATOM 1232 N N . ALA A 1 156 ? -32.010 2.503 46.207 1.00 97.00 156 ALA A N 1
ATOM 1233 C CA . ALA A 1 156 ? -33.178 2.866 45.413 1.00 97.00 156 ALA A CA 1
ATOM 1234 C C . ALA A 1 156 ? -34.196 1.721 45.263 1.00 97.00 156 ALA A C 1
ATOM 1236 O O . ALA A 1 156 ? -35.196 1.878 44.559 1.00 97.00 156 ALA A O 1
ATOM 1237 N N . GLY A 1 157 ? -33.966 0.582 45.927 1.00 96.81 157 GLY A N 1
ATOM 1238 C CA . GLY A 1 157 ? -34.825 -0.597 45.865 1.00 96.81 157 GLY A CA 1
ATOM 1239 C C . GLY A 1 157 ? -34.744 -1.357 44.540 1.00 96.81 157 GLY A C 1
ATOM 1240 O O . GLY A 1 157 ? -35.723 -2.002 44.178 1.00 96.81 157 GLY A O 1
ATOM 1241 N N . ILE A 1 158 ? -33.626 -1.251 43.811 1.00 97.88 158 ILE A N 1
ATOM 1242 C CA . ILE A 1 158 ? -33.397 -1.945 42.537 1.00 97.88 158 ILE A CA 1
ATOM 1243 C C . ILE A 1 158 ? -32.457 -3.127 42.789 1.00 97.88 158 ILE A C 1
ATOM 1245 O O . ILE A 1 158 ? -31.300 -2.929 43.158 1.00 97.88 158 ILE A O 1
ATOM 1249 N N . SER A 1 159 ? -32.951 -4.350 42.597 1.00 96.75 159 SER A N 1
ATOM 1250 C CA . SER A 1 159 ? -32.157 -5.580 42.714 1.00 96.75 159 SER A CA 1
ATOM 1251 C C . SER A 1 159 ? -31.473 -5.966 41.395 1.00 96.75 159 SER A C 1
ATOM 1253 O O . SER A 1 159 ? -31.780 -5.430 40.330 1.00 96.75 159 SER A O 1
ATOM 1255 N N . ALA A 1 160 ? -30.535 -6.917 41.450 1.00 94.69 160 ALA A N 1
ATOM 1256 C CA . ALA A 1 160 ? -29.753 -7.347 40.285 1.00 94.69 160 ALA A CA 1
ATOM 1257 C C . ALA A 1 160 ? -30.603 -7.954 39.145 1.00 94.69 160 ALA A C 1
ATOM 1259 O O . ALA A 1 160 ? -30.224 -7.876 37.981 1.00 94.69 160 ALA A O 1
ATOM 1260 N N . ASP A 1 161 ? -31.769 -8.529 39.451 1.00 94.81 161 ASP A N 1
ATOM 1261 C CA . ASP A 1 161 ? -32.739 -9.038 38.469 1.00 94.81 161 ASP A CA 1
ATOM 1262 C C . ASP A 1 161 ? -33.649 -7.944 37.878 1.00 94.81 161 ASP A C 1
ATOM 1264 O O . ASP A 1 161 ? -34.456 -8.222 36.993 1.00 94.81 161 ASP A O 1
ATOM 1268 N N . GLN A 1 162 ? -33.508 -6.700 38.345 1.00 95.56 162 GLN A N 1
ATOM 1269 C CA . GLN A 1 162 ? -34.274 -5.527 37.913 1.00 95.56 162 GLN A CA 1
ATOM 1270 C C . GLN A 1 162 ? -33.401 -4.469 37.222 1.00 95.56 162 GLN A C 1
ATOM 1272 O O . GLN A 1 162 ? -33.828 -3.322 37.064 1.00 95.56 162 GLN A O 1
ATOM 1277 N N . LEU A 1 163 ? -32.172 -4.822 36.834 1.00 97.38 163 LEU A N 1
ATOM 1278 C CA . LEU A 1 163 ? -31.287 -3.901 36.125 1.00 97.38 163 LEU A CA 1
ATOM 1279 C C . LEU A 1 163 ? -31.900 -3.484 34.776 1.00 97.38 163 LEU A C 1
ATOM 1281 O O . LEU A 1 163 ? -32.452 -4.330 34.069 1.00 97.38 163 LEU A O 1
ATOM 1285 N N . PRO A 1 164 ? -31.796 -2.196 34.399 1.00 96.25 164 PRO A N 1
ATOM 1286 C CA . PRO A 1 164 ? -32.449 -1.669 33.209 1.00 96.25 164 PRO A CA 1
ATOM 1287 C C . PRO A 1 164 ? -31.857 -2.271 31.932 1.00 96.25 164 PRO A C 1
ATOM 1289 O O . PRO A 1 164 ? -30.639 -2.361 31.779 1.00 96.25 164 PRO A O 1
ATOM 1292 N N . THR A 1 165 ? -32.736 -2.631 31.002 1.00 96.31 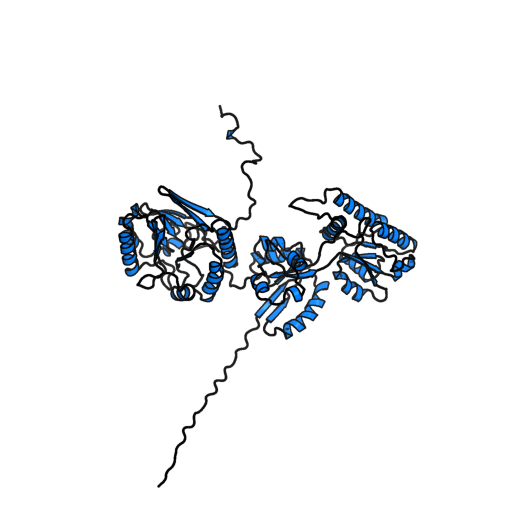165 THR A N 1
ATOM 1293 C CA . THR A 1 165 ? -32.410 -3.216 29.689 1.00 96.31 165 THR A CA 1
ATOM 1294 C C . THR A 1 165 ? -32.689 -2.254 28.532 1.00 96.31 165 THR A C 1
ATOM 1296 O O . THR A 1 165 ? -32.221 -2.457 27.409 1.00 96.31 165 THR A O 1
ATOM 1299 N N . THR A 1 166 ? -33.418 -1.170 28.806 1.00 97.31 166 THR A N 1
ATOM 1300 C CA . THR A 1 166 ? -33.714 -0.091 27.856 1.00 97.31 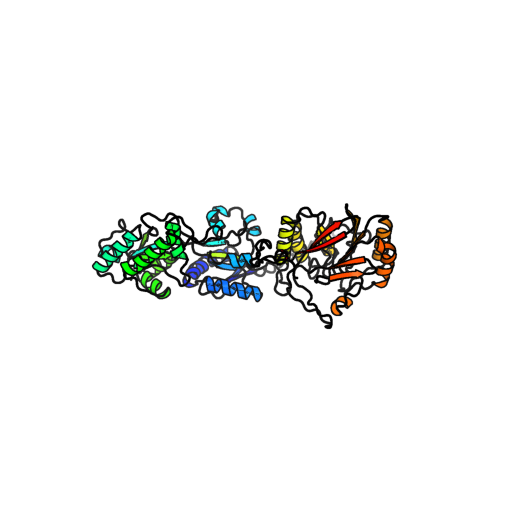166 THR A CA 1
ATOM 1301 C C . THR A 1 166 ? -33.301 1.269 28.411 1.00 97.31 166 THR A C 1
ATOM 1303 O O . THR A 1 166 ? -33.225 1.463 29.625 1.00 97.31 166 THR A O 1
ATOM 1306 N N . TRP A 1 167 ? -33.027 2.238 27.534 1.00 97.19 167 TRP A N 1
ATOM 1307 C CA . TRP A 1 167 ? -32.659 3.593 27.968 1.00 97.19 167 TRP A CA 1
ATOM 1308 C C . TRP A 1 167 ? -33.782 4.308 28.722 1.00 97.19 167 TRP A C 1
ATOM 1310 O O . TRP A 1 167 ? -33.508 5.118 29.605 1.00 97.19 167 TRP A O 1
ATOM 1320 N N . GLU A 1 168 ? -35.038 3.986 28.426 1.00 96.62 168 GLU A N 1
ATOM 1321 C CA . GLU A 1 168 ? -36.195 4.476 29.168 1.00 96.62 168 GLU A CA 1
ATOM 1322 C C . GLU A 1 168 ? -36.179 3.981 30.625 1.00 96.62 168 GLU A C 1
ATOM 1324 O O . GLU A 1 168 ? -36.377 4.773 31.550 1.00 96.62 168 GLU A O 1
ATOM 1329 N N . GLU A 1 169 ? -35.867 2.700 30.843 1.00 97.31 169 GLU A N 1
ATOM 1330 C CA . GLU A 1 169 ? -35.712 2.118 32.184 1.00 97.31 169 GLU A CA 1
ATOM 1331 C C . GLU A 1 169 ? -34.502 2.699 32.925 1.00 97.31 169 GLU A C 1
ATOM 1333 O O . GLU A 1 169 ? -34.574 2.913 34.135 1.00 97.31 169 GLU A O 1
ATOM 1338 N N . VAL A 1 170 ? -33.405 3.006 32.220 1.00 97.88 170 VAL A N 1
ATOM 1339 C CA . VAL A 1 170 ? -32.249 3.708 32.809 1.00 97.88 170 VAL A CA 1
ATOM 1340 C C . VAL A 1 170 ? -32.673 5.073 33.356 1.00 97.88 170 VAL A C 1
ATOM 1342 O O . VAL A 1 170 ? -32.339 5.409 34.491 1.00 97.88 170 VAL A O 1
ATOM 1345 N N . ILE A 1 171 ? -33.444 5.849 32.589 1.00 97.62 171 ILE A N 1
ATOM 1346 C CA . ILE A 1 171 ? -33.935 7.166 33.024 1.00 97.62 171 ILE A CA 1
ATOM 1347 C C . ILE A 1 171 ? -34.890 7.027 34.222 1.00 97.62 171 ILE A C 1
ATOM 1349 O O . ILE A 1 171 ? -34.810 7.814 35.169 1.00 97.62 171 ILE A O 1
ATOM 1353 N N . GLU A 1 172 ? -35.758 6.009 34.239 1.00 97.56 172 GLU A N 1
ATOM 1354 C CA . GLU A 1 172 ? -36.607 5.718 35.404 1.00 97.56 172 GLU A CA 1
ATOM 1355 C C . GLU A 1 172 ? -35.768 5.365 36.645 1.00 97.56 172 GLU A C 1
ATOM 1357 O O . GLU A 1 172 ? -36.020 5.882 37.740 1.00 97.56 172 GLU A O 1
ATOM 1362 N N . ALA A 1 173 ? -34.746 4.519 36.480 1.00 98.12 173 ALA A N 1
ATOM 1363 C CA . ALA A 1 173 ? -33.817 4.153 37.542 1.00 98.12 173 ALA A CA 1
ATOM 1364 C C . ALA A 1 173 ? -33.068 5.379 38.083 1.00 98.12 173 ALA A C 1
ATOM 1366 O O . ALA A 1 173 ? -32.970 5.527 39.302 1.00 98.12 173 ALA A O 1
ATOM 1367 N N . CYS A 1 174 ? -32.632 6.304 37.219 1.00 98.19 174 CYS A N 1
ATOM 1368 C CA . CYS A 1 174 ? -32.029 7.569 37.646 1.00 98.19 174 CYS A CA 1
ATOM 1369 C C . CYS A 1 174 ? -32.955 8.360 38.579 1.00 98.19 174 CYS A C 1
ATOM 1371 O O . CYS A 1 174 ? -32.518 8.816 39.633 1.00 98.19 174 CYS A O 1
ATOM 1373 N N . GLY A 1 175 ? -34.248 8.458 38.250 1.00 97.50 175 GLY A N 1
ATOM 1374 C CA . GLY A 1 175 ? -35.232 9.127 39.104 1.00 97.50 175 GLY A CA 1
ATOM 1375 C C . GLY A 1 175 ? -35.362 8.487 40.492 1.00 97.50 175 GLY A C 1
ATOM 1376 O O . GLY A 1 175 ? -35.413 9.199 41.498 1.00 97.50 175 GLY A O 1
ATOM 1377 N N . LYS A 1 176 ? -35.367 7.147 40.569 1.00 97.94 176 LYS A N 1
ATOM 1378 C CA . LYS A 1 176 ? -35.397 6.407 41.847 1.00 97.94 176 LYS A CA 1
ATOM 1379 C C . LYS A 1 176 ? -34.118 6.623 42.658 1.00 97.94 176 LYS A C 1
ATOM 1381 O O . LYS A 1 176 ? -34.195 6.876 43.858 1.00 97.94 176 LYS A O 1
ATOM 1386 N N . LEU A 1 177 ? -32.960 6.573 42.003 1.00 98.38 177 LEU A N 1
ATOM 1387 C CA . LEU A 1 177 ? -31.644 6.797 42.606 1.00 98.38 177 LEU A CA 1
ATOM 1388 C C . LEU A 1 177 ? -31.519 8.208 43.189 1.00 98.38 177 LEU A C 1
ATOM 1390 O O . LEU A 1 177 ? -31.172 8.357 44.362 1.00 98.38 177 LEU A O 1
ATOM 1394 N N . SER A 1 178 ? -31.884 9.238 42.424 1.00 97.12 178 SER A N 1
ATOM 1395 C CA . SER A 1 178 ? -31.896 10.618 42.917 1.00 97.12 178 SER A CA 1
ATOM 1396 C C . SER A 1 178 ? -32.857 10.796 44.095 1.00 97.12 178 SER A C 1
ATOM 1398 O O . SER A 1 178 ? -32.502 11.431 45.087 1.00 97.12 178 SER A O 1
ATOM 1400 N N . ALA A 1 179 ? -34.054 10.197 44.041 1.00 97.31 179 ALA A N 1
ATOM 1401 C CA . ALA A 1 179 ? -35.011 10.240 45.151 1.00 97.31 179 ALA A CA 1
ATOM 1402 C C . ALA A 1 179 ? -34.500 9.523 46.417 1.00 97.31 179 ALA A C 1
ATOM 1404 O O . ALA A 1 179 ? -34.856 9.915 47.528 1.00 97.31 179 ALA A O 1
ATOM 1405 N N . ALA A 1 180 ? -33.641 8.513 46.256 1.00 97.31 180 ALA A N 1
ATOM 1406 C CA . ALA A 1 180 ? -32.952 7.812 47.338 1.00 97.31 180 ALA A CA 1
ATOM 1407 C C . ALA A 1 180 ? -31.683 8.537 47.841 1.00 97.31 180 ALA A C 1
ATOM 1409 O O . ALA A 1 180 ? -30.997 8.030 48.730 1.00 97.31 180 ALA A O 1
ATOM 1410 N N . GLY A 1 181 ? -31.370 9.723 47.307 1.00 96.50 181 GLY A N 1
ATOM 1411 C CA . GLY A 1 181 ? -30.225 10.535 47.724 1.00 96.50 181 GLY A CA 1
ATOM 1412 C C . GLY A 1 181 ? -28.892 10.134 47.087 1.00 96.50 181 GLY A C 1
ATOM 1413 O O . GLY A 1 181 ? -27.842 10.494 47.615 1.00 96.50 181 GLY A O 1
ATOM 1414 N N . VAL A 1 182 ? -28.906 9.389 45.978 1.00 96.94 182 VAL A N 1
ATOM 1415 C CA . VAL A 1 182 ? -27.696 9.113 45.191 1.00 96.94 182 VAL A CA 1
ATOM 1416 C C . VAL A 1 182 ? -27.355 10.345 44.352 1.00 96.94 182 VAL A C 1
ATOM 1418 O O . VAL A 1 182 ? -28.128 10.740 43.481 1.00 96.94 182 VAL A O 1
ATOM 1421 N N . GLU A 1 183 ? -26.193 10.948 44.614 1.00 94.38 183 GLU A N 1
ATOM 1422 C CA . GLU A 1 183 ? -25.760 12.194 43.961 1.00 94.38 183 GLU A CA 1
ATOM 1423 C C . GLU A 1 183 ? -25.389 12.010 42.485 1.00 94.38 183 GLU A C 1
ATOM 1425 O O . GLU A 1 183 ? -25.585 12.925 41.690 1.00 94.38 183 GLU A O 1
ATOM 1430 N N . LEU A 1 184 ? -24.881 10.831 42.107 1.00 96.75 184 LEU A N 1
ATOM 1431 C CA . LEU A 1 184 ? -24.451 10.530 40.742 1.00 96.75 184 LEU A CA 1
ATOM 1432 C C . LEU A 1 184 ? -25.155 9.269 40.208 1.00 96.75 184 LEU A C 1
ATOM 1434 O O . LEU A 1 184 ? -24.569 8.184 40.190 1.00 96.75 184 LEU A O 1
ATOM 1438 N N . PRO A 1 185 ? -26.424 9.375 39.771 1.00 97.56 185 PRO A N 1
ATOM 1439 C CA . PRO A 1 185 ? -27.199 8.213 39.339 1.00 97.56 185 PRO A CA 1
ATOM 1440 C C . PRO A 1 185 ? -26.578 7.477 38.154 1.00 97.56 185 PRO A C 1
ATOM 1442 O O . PRO A 1 185 ? -26.623 6.251 38.098 1.00 97.56 185 PRO A O 1
ATOM 1445 N N . MET A 1 186 ? -25.992 8.219 37.212 1.00 96.44 186 MET A N 1
ATOM 1446 C CA . MET A 1 186 ? -25.444 7.641 35.995 1.00 96.44 186 MET A CA 1
ATOM 1447 C C . MET A 1 186 ? -24.250 8.429 35.458 1.00 96.44 186 MET A C 1
ATOM 1449 O O . MET A 1 186 ? -24.232 9.657 35.508 1.00 96.44 186 MET A O 1
ATOM 1453 N N . LEU A 1 187 ? -23.302 7.705 34.868 1.00 95.25 187 LEU A N 1
ATOM 1454 C CA . LEU A 1 187 ? -22.294 8.203 33.944 1.00 95.25 187 LEU A CA 1
ATOM 1455 C C . LEU A 1 187 ? -22.413 7.466 32.606 1.00 95.25 187 LEU A C 1
ATOM 1457 O O . LEU A 1 187 ? -22.498 6.239 32.559 1.00 95.25 187 LEU A O 1
ATOM 1461 N N . TRP A 1 188 ? -22.381 8.209 31.505 1.00 91.69 188 TRP A N 1
ATOM 1462 C CA . TRP A 1 188 ? -22.415 7.656 30.156 1.00 91.69 188 TRP A CA 1
ATOM 1463 C C . TRP A 1 188 ? -21.234 8.165 29.345 1.00 91.69 188 TRP A C 1
ATOM 1465 O O . TRP A 1 188 ? -20.914 9.356 29.349 1.00 91.69 188 TRP A O 1
ATOM 1475 N N . GLY A 1 189 ? -20.586 7.239 28.648 1.00 84.56 189 GLY A N 1
ATOM 1476 C CA . GLY A 1 189 ? -19.352 7.512 27.953 1.00 84.56 189 GLY A CA 1
ATOM 1477 C C . GLY A 1 189 ? -19.446 8.530 26.826 1.00 84.56 189 GLY A C 1
ATOM 1478 O O . GLY A 1 189 ? -20.005 8.238 25.773 1.00 84.56 189 GLY A O 1
ATOM 1479 N N . TRP A 1 190 ? -18.783 9.676 26.987 1.00 74.62 190 TRP A N 1
ATOM 1480 C CA . TRP A 1 190 ? -18.618 10.659 25.919 1.00 74.62 190 TRP A CA 1
ATOM 1481 C C . TRP A 1 190 ? -17.151 11.064 25.754 1.00 74.62 190 TRP A C 1
ATOM 1483 O O . TRP A 1 190 ? -16.508 11.521 26.696 1.00 74.62 190 TRP A O 1
ATOM 1493 N N . ASN A 1 191 ? -16.611 10.908 24.544 1.00 69.50 191 ASN A N 1
ATOM 1494 C CA . ASN A 1 191 ? -15.300 11.431 24.160 1.00 69.50 191 ASN A CA 1
ATOM 1495 C C . ASN A 1 191 ? -15.462 12.516 23.082 1.00 69.50 191 ASN A C 1
ATOM 1497 O O . ASN A 1 191 ? -16.490 12.597 22.417 1.00 69.50 191 ASN A O 1
ATOM 1501 N N . ILE A 1 192 ? -14.447 13.364 22.892 1.00 53.75 192 ILE A N 1
ATOM 1502 C CA . ILE A 1 192 ? -14.505 14.481 21.929 1.00 53.75 192 ILE A CA 1
ATOM 1503 C C . ILE A 1 192 ? -14.700 14.019 20.474 1.00 53.75 192 ILE A C 1
ATOM 1505 O O . ILE A 1 192 ? -15.239 14.762 19.657 1.00 53.75 192 ILE A O 1
ATOM 1509 N N . THR A 1 193 ? -14.299 12.786 20.145 1.00 58.72 193 THR A N 1
ATOM 1510 C CA . THR A 1 193 ? -14.559 12.174 18.834 1.00 58.72 193 THR A CA 1
ATOM 1511 C C . THR A 1 193 ? -15.974 11.600 18.715 1.00 58.72 193 THR A C 1
ATOM 1513 O O . THR A 1 193 ? -16.411 11.345 17.596 1.00 58.72 193 THR A O 1
ATOM 1516 N N . GLY A 1 194 ? -16.697 11.448 19.834 1.00 60.22 194 GLY A N 1
ATOM 1517 C CA . GLY A 1 194 ? -18.149 11.283 20.001 1.00 60.22 194 GLY A CA 1
ATOM 1518 C C . GLY A 1 194 ? -18.807 10.110 19.279 1.00 60.22 194 GLY A C 1
ATOM 1519 O O . GLY A 1 194 ? -20.023 9.942 19.347 1.00 60.22 194 GLY A O 1
ATOM 1520 N N . ASN A 1 195 ? -18.043 9.315 18.535 1.00 76.75 195 ASN A N 1
ATOM 1521 C CA . ASN A 1 195 ? -18.602 8.495 17.473 1.00 76.75 195 ASN A CA 1
ATOM 1522 C C . ASN A 1 195 ? -18.957 7.080 17.928 1.00 76.75 195 ASN A C 1
ATOM 1524 O O . ASN A 1 195 ? -19.870 6.509 17.348 1.00 76.75 195 ASN A O 1
ATOM 1528 N N . TRP A 1 196 ? -18.278 6.479 18.908 1.00 88.75 196 TRP A N 1
ATOM 1529 C CA . TRP A 1 196 ? -18.474 5.050 19.200 1.00 88.75 196 TRP A CA 1
ATOM 1530 C C . TRP A 1 196 ? -19.786 4.755 19.937 1.00 88.75 196 TRP A C 1
ATOM 1532 O O . TRP A 1 196 ? -20.565 3.918 19.488 1.00 88.75 196 TRP A O 1
ATOM 1542 N N . PHE A 1 197 ? -20.110 5.499 20.996 1.00 90.75 197 PHE A N 1
ATOM 1543 C CA . PHE A 1 197 ? -21.403 5.335 21.670 1.00 90.75 197 PHE A CA 1
ATOM 1544 C C . PHE A 1 197 ? -22.584 5.855 20.837 1.00 90.75 197 PHE A C 1
ATOM 1546 O O . PHE A 1 197 ? -23.677 5.295 20.908 1.00 90.75 197 PHE A O 1
ATOM 1553 N N . LEU A 1 198 ? -22.368 6.852 19.969 1.00 90.81 198 LEU A N 1
ATOM 1554 C CA . LEU A 1 198 ? -23.365 7.227 18.962 1.00 90.81 198 LEU A CA 1
ATOM 1555 C C . LEU A 1 198 ? -23.593 6.086 17.955 1.00 90.81 198 LEU A C 1
ATOM 1557 O O . LEU A 1 198 ? -24.740 5.778 17.638 1.00 90.81 198 LEU A O 1
ATOM 1561 N N . GLN A 1 199 ? -22.527 5.418 17.489 1.00 91.69 199 GLN A N 1
ATOM 1562 C CA . GLN A 1 199 ? -22.641 4.210 16.660 1.00 91.69 199 GLN A CA 1
ATOM 1563 C C . GLN A 1 199 ? -23.426 3.121 17.384 1.00 91.69 199 GLN A C 1
ATOM 1565 O O . GLN A 1 199 ? -24.280 2.507 16.758 1.00 91.69 199 GLN A O 1
ATOM 1570 N N . ALA A 1 200 ? -23.192 2.921 18.685 1.00 93.81 200 ALA A N 1
ATOM 1571 C CA . ALA A 1 200 ? -23.929 1.946 19.481 1.00 93.81 200 ALA A CA 1
ATOM 1572 C C . ALA A 1 200 ? -25.436 2.231 19.487 1.00 93.81 200 ALA A C 1
ATOM 1574 O O . ALA A 1 200 ? -26.218 1.337 19.191 1.00 93.81 200 ALA A O 1
ATOM 1575 N N . LEU A 1 201 ? -25.856 3.481 19.709 1.00 94.81 201 LEU A N 1
ATOM 1576 C CA . LEU A 1 201 ? -27.279 3.853 19.669 1.00 94.81 201 LEU A CA 1
ATOM 1577 C C . LEU A 1 201 ? -27.913 3.691 18.278 1.00 94.81 201 LEU A C 1
ATOM 1579 O O . LEU A 1 201 ? -29.089 3.343 18.157 1.00 94.81 201 LEU A O 1
ATOM 1583 N N . LEU A 1 202 ? -27.149 3.938 17.216 1.00 94.75 202 LEU A N 1
ATOM 1584 C CA . LEU A 1 202 ? -27.589 3.713 15.839 1.00 94.75 202 LEU A CA 1
ATOM 1585 C C . LEU A 1 202 ? -27.691 2.209 15.508 1.00 94.75 202 LEU A C 1
ATOM 1587 O O . LEU A 1 202 ? -28.694 1.762 14.949 1.00 94.75 202 LEU A O 1
ATOM 1591 N N . TRP A 1 203 ? -26.715 1.403 15.924 1.00 94.44 203 TRP A N 1
ATOM 1592 C CA . TRP A 1 203 ? -26.704 -0.049 15.720 1.00 94.44 203 TRP A CA 1
ATOM 1593 C C . TRP A 1 203 ? -27.734 -0.779 16.587 1.00 94.44 203 TRP A C 1
ATOM 1595 O O . TRP A 1 203 ? -28.292 -1.777 16.136 1.00 94.44 203 TRP A O 1
ATOM 1605 N N . SER A 1 204 ? -28.112 -0.233 17.749 1.00 95.94 204 SER A N 1
ATOM 1606 C CA . SER A 1 204 ? -29.271 -0.709 18.516 1.00 95.94 204 SER A CA 1
ATOM 1607 C C . SER A 1 204 ? -30.560 -0.698 17.686 1.00 95.94 204 SER A C 1
ATOM 1609 O O . SER A 1 204 ? -31.478 -1.463 17.973 1.00 95.94 204 SER A O 1
ATOM 1611 N N . GLN A 1 205 ? -30.617 0.121 16.630 1.00 95.81 205 GLN A N 1
ATOM 1612 C CA . GLN A 1 205 ? -31.734 0.223 15.691 1.00 95.81 205 GLN A CA 1
ATOM 1613 C C . GLN A 1 205 ? -31.499 -0.549 14.376 1.00 95.81 205 GLN A C 1
ATOM 1615 O O . GLN A 1 205 ? -32.389 -0.538 13.525 1.00 95.81 205 GLN A O 1
ATOM 1620 N N . ASP A 1 206 ? -30.372 -1.263 14.235 1.00 94.88 206 ASP A N 1
ATOM 1621 C CA . ASP A 1 206 ? -29.890 -1.930 13.006 1.00 94.88 206 ASP A CA 1
ATOM 1622 C C . ASP A 1 206 ? -29.563 -0.947 11.863 1.00 94.88 206 ASP A C 1
ATOM 1624 O O . ASP A 1 206 ? -29.799 -1.199 10.681 1.00 94.88 206 ASP A O 1
ATOM 1628 N N . VAL A 1 207 ? -29.036 0.231 12.218 1.00 94.31 207 VAL A N 1
ATOM 1629 C CA . VAL A 1 207 ? -28.643 1.263 11.251 1.00 94.31 207 VAL A CA 1
ATOM 1630 C C . VAL A 1 207 ? -27.180 1.652 11.474 1.00 94.31 207 VAL A C 1
ATOM 1632 O O . VAL A 1 207 ? -26.868 2.259 12.492 1.00 94.31 207 VAL A O 1
ATOM 1635 N N . PRO A 1 208 ? -26.250 1.370 10.546 1.00 91.25 208 PRO A N 1
ATOM 1636 C CA . PRO A 1 208 ? -24.870 1.838 10.665 1.00 91.25 208 PRO A CA 1
ATOM 1637 C C . PRO A 1 208 ? -24.743 3.328 10.331 1.00 91.25 208 PRO A C 1
ATOM 1639 O O . PRO A 1 208 ? -25.500 3.840 9.508 1.00 91.25 208 PRO A O 1
ATOM 1642 N N . ILE A 1 209 ? -23.751 4.028 10.901 1.00 88.38 209 ILE A N 1
ATOM 1643 C CA . ILE A 1 209 ? -23.538 5.466 10.628 1.00 88.38 209 ILE A CA 1
ATOM 1644 C C . ILE A 1 209 ? -23.247 5.737 9.148 1.00 88.38 209 ILE A C 1
ATOM 1646 O O . ILE A 1 209 ? -23.765 6.715 8.605 1.00 88.38 209 ILE A O 1
ATOM 1650 N N . ILE A 1 210 ? -22.445 4.888 8.500 1.00 86.31 210 ILE A N 1
ATOM 1651 C CA . ILE A 1 210 ? -22.138 4.964 7.068 1.00 86.31 210 ILE A CA 1
ATOM 1652 C C . ILE A 1 210 ? -22.468 3.618 6.426 1.00 86.31 210 ILE A C 1
ATOM 1654 O O . ILE A 1 210 ? -22.130 2.571 6.974 1.00 86.31 210 ILE A O 1
ATOM 1658 N N . LYS A 1 211 ? -23.113 3.648 5.259 1.00 85.00 211 LYS A N 1
ATOM 1659 C CA . LYS A 1 211 ? -23.343 2.479 4.403 1.00 85.00 211 LYS A CA 1
ATOM 1660 C C . LYS A 1 211 ? -23.217 2.894 2.942 1.00 85.00 211 LYS A C 1
ATOM 1662 O O . LYS A 1 211 ? -23.808 3.897 2.550 1.00 85.00 211 LYS A O 1
ATOM 1667 N N . ASP A 1 212 ? -22.436 2.158 2.155 1.00 83.75 212 ASP A N 1
ATOM 1668 C CA . ASP A 1 212 ? -22.224 2.423 0.722 1.00 83.75 212 ASP A CA 1
ATOM 1669 C C . ASP A 1 212 ? -21.798 3.882 0.431 1.00 83.75 212 ASP A C 1
ATOM 1671 O O . ASP A 1 212 ? -22.319 4.542 -0.471 1.00 83.75 212 ASP A O 1
ATOM 1675 N N . GLY A 1 213 ? -20.908 4.430 1.271 1.00 82.94 213 GLY A N 1
ATOM 1676 C CA . GLY A 1 213 ? -20.426 5.816 1.176 1.00 82.94 213 GLY A CA 1
ATOM 1677 C C . GLY A 1 213 ? -21.458 6.894 1.540 1.00 82.94 213 GLY A C 1
ATOM 1678 O O . GLY A 1 213 ? -21.179 8.083 1.394 1.00 82.94 213 GLY A O 1
ATOM 1679 N N . LYS A 1 214 ? -22.649 6.512 2.017 1.00 86.44 214 LYS A N 1
ATOM 1680 C CA . LYS A 1 214 ? -23.709 7.433 2.442 1.00 86.44 214 LYS A CA 1
ATOM 1681 C C . LYS A 1 214 ? -23.837 7.465 3.955 1.00 86.44 214 LYS A C 1
ATOM 1683 O O . LYS A 1 214 ? -23.787 6.436 4.623 1.00 86.44 214 LYS A O 1
ATOM 1688 N N . VAL A 1 215 ? -24.047 8.666 4.473 1.00 89.38 215 VAL A N 1
ATOM 1689 C CA . VAL A 1 215 ? -24.301 8.925 5.888 1.00 89.38 215 VAL A CA 1
ATOM 1690 C C . VAL A 1 215 ? -25.764 8.617 6.223 1.00 89.38 215 VAL A C 1
ATOM 1692 O O . VAL A 1 215 ? -26.657 9.043 5.495 1.00 89.38 215 VAL A O 1
ATOM 1695 N N . ASN A 1 216 ? -26.001 7.911 7.333 1.00 90.19 216 ASN A N 1
ATOM 1696 C CA . ASN A 1 216 ? -27.342 7.582 7.836 1.00 90.19 216 ASN A CA 1
ATOM 1697 C C . ASN A 1 216 ? -27.717 8.315 9.135 1.00 90.19 216 ASN A C 1
ATOM 1699 O O . ASN A 1 216 ? -28.886 8.298 9.520 1.00 90.19 216 ASN A O 1
ATOM 1703 N N . PHE A 1 217 ? -26.771 8.963 9.831 1.00 86.44 217 PHE A N 1
ATOM 1704 C CA . PHE A 1 217 ? -27.085 9.662 11.091 1.00 86.44 217 PHE A CA 1
ATOM 1705 C C . PHE A 1 217 ? -27.982 10.898 10.890 1.00 86.44 217 PHE A C 1
ATOM 1707 O O . PHE A 1 217 ? -28.557 11.400 11.848 1.00 86.44 217 PHE A O 1
ATOM 1714 N N . ASP A 1 218 ? -28.132 11.389 9.658 1.00 89.75 218 ASP A N 1
ATOM 1715 C CA . ASP A 1 218 ? -29.024 12.502 9.312 1.00 89.75 218 ASP A CA 1
ATOM 1716 C C . ASP A 1 218 ? -30.490 12.060 9.097 1.00 89.75 218 ASP A C 1
ATOM 1718 O O . ASP A 1 218 ? -31.325 12.855 8.661 1.00 89.75 218 ASP A O 1
ATOM 1722 N N . LYS A 1 219 ? -30.806 10.785 9.363 1.00 92.19 219 LYS A N 1
ATOM 1723 C CA . LYS A 1 219 ? -32.143 10.187 9.229 1.00 92.19 219 LYS A CA 1
ATOM 1724 C C . LYS A 1 219 ? -32.820 9.998 10.589 1.00 92.19 219 LYS A C 1
ATOM 1726 O O . LYS A 1 219 ? -32.284 10.354 11.636 1.00 92.19 219 LYS A O 1
ATOM 1731 N N . GLU A 1 220 ? -34.011 9.402 10.565 1.00 95.00 220 GLU A N 1
ATOM 1732 C CA . GLU A 1 220 ? -34.836 9.137 11.749 1.00 95.00 220 GLU A CA 1
ATOM 1733 C C . GLU A 1 220 ? -34.065 8.413 12.862 1.00 95.00 220 GLU A C 1
ATOM 1735 O O . GLU A 1 220 ? -34.071 8.883 13.995 1.00 95.00 220 GLU A O 1
ATOM 1740 N N . ALA A 1 221 ? -33.316 7.354 12.537 1.00 94.19 221 ALA A N 1
ATOM 1741 C CA . ALA A 1 221 ? -32.537 6.609 13.528 1.00 94.19 221 ALA A CA 1
ATOM 1742 C C . ALA A 1 221 ? -31.483 7.469 14.249 1.00 94.19 221 ALA A C 1
ATOM 1744 O O . ALA A 1 221 ? -31.257 7.314 15.452 1.00 94.19 221 ALA A O 1
ATOM 1745 N N . GLY A 1 222 ? -30.859 8.412 13.538 1.00 93.88 222 GLY A N 1
ATOM 1746 C CA . GLY A 1 222 ? -29.930 9.354 14.151 1.00 93.88 222 GLY A CA 1
ATOM 1747 C C . GLY A 1 222 ? -30.636 10.378 15.040 1.00 93.88 222 GLY A C 1
ATOM 1748 O O . GLY A 1 222 ? -30.147 10.678 16.126 1.00 93.88 222 GLY A O 1
ATOM 1749 N N . LEU A 1 223 ? -31.822 10.857 14.645 1.00 95.56 223 LEU A N 1
ATOM 1750 C CA . LEU A 1 223 ? -32.642 11.722 15.499 1.00 95.56 223 LEU A CA 1
ATOM 1751 C C . LEU A 1 223 ? -33.092 11.001 16.779 1.00 95.56 223 LEU A C 1
ATOM 1753 O O . LEU A 1 223 ? -33.076 11.607 17.849 1.00 95.56 223 LEU A O 1
ATOM 1757 N N . VAL A 1 224 ? -33.468 9.723 16.686 1.00 96.62 224 VAL A N 1
ATOM 1758 C CA . VAL A 1 224 ? -33.785 8.885 17.852 1.00 96.62 224 VAL A CA 1
ATOM 1759 C C . VAL A 1 224 ? -32.564 8.781 18.766 1.00 96.62 224 VAL A C 1
ATOM 1761 O O . VAL A 1 224 ? -32.669 9.145 19.932 1.00 96.62 224 VAL A O 1
ATOM 1764 N N . ALA A 1 225 ? -31.391 8.416 18.236 1.00 94.38 225 ALA A N 1
ATOM 1765 C CA . ALA A 1 225 ? -30.157 8.303 19.019 1.00 94.38 225 ALA A CA 1
ATOM 1766 C C . ALA A 1 225 ? -29.782 9.615 19.739 1.00 94.38 225 ALA A C 1
ATOM 1768 O O . ALA A 1 225 ? -29.479 9.611 20.932 1.00 94.38 225 ALA A O 1
ATOM 1769 N N . LEU A 1 226 ? -29.852 10.756 19.046 1.00 92.94 226 LEU A N 1
ATOM 1770 C CA . LEU A 1 226 ? -29.566 12.066 19.639 1.00 92.94 226 LEU A CA 1
ATOM 1771 C C . LEU A 1 226 ? -30.598 12.469 20.701 1.00 92.94 226 LEU A C 1
ATOM 1773 O O . LEU A 1 226 ? -30.235 13.092 21.701 1.00 92.94 226 LEU A O 1
ATOM 1777 N N . ASN A 1 227 ? -31.875 12.121 20.510 1.00 95.62 227 ASN A N 1
ATOM 1778 C CA . ASN A 1 227 ? -32.894 12.338 21.533 1.00 95.62 227 ASN A CA 1
ATOM 1779 C C . ASN A 1 227 ? -32.653 11.459 22.759 1.00 95.62 227 ASN A C 1
ATOM 1781 O O . ASN A 1 227 ? -32.688 11.998 23.858 1.00 95.62 227 ASN A O 1
ATOM 1785 N N . THR A 1 228 ? -32.308 10.181 22.581 1.00 95.06 228 THR A N 1
ATOM 1786 C CA . THR A 1 228 ? -31.918 9.293 23.683 1.00 95.06 228 THR A CA 1
ATOM 1787 C C . THR A 1 228 ? -30.760 9.889 24.477 1.00 95.06 228 THR A C 1
ATOM 1789 O O . THR A 1 228 ? -30.862 10.021 25.690 1.00 95.06 228 THR A O 1
ATOM 1792 N N . MET A 1 229 ? -29.694 10.355 23.816 1.00 92.38 229 MET A N 1
ATOM 1793 C CA . MET A 1 229 ? -28.590 11.032 24.510 1.00 92.38 229 MET A CA 1
ATOM 1794 C C . MET A 1 229 ? -29.068 12.269 25.279 1.00 92.38 229 MET A C 1
ATOM 1796 O O . MET A 1 229 ? -28.759 12.434 26.455 1.00 92.38 229 MET A O 1
ATOM 1800 N N . LYS A 1 230 ? -29.850 13.144 24.639 1.00 93.00 230 LYS A N 1
ATOM 1801 C CA . LYS A 1 230 ? -30.405 14.345 25.282 1.00 93.00 230 LYS A CA 1
ATOM 1802 C C . LYS A 1 230 ? -31.243 13.984 26.517 1.00 93.00 230 LYS A C 1
ATOM 1804 O O . LYS A 1 230 ? -31.151 14.68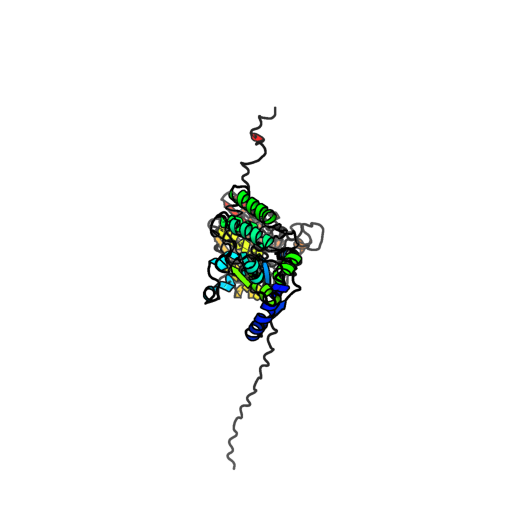3 27.527 1.00 93.00 230 LYS A O 1
ATOM 1809 N N . ASP A 1 231 ? -32.040 12.925 26.436 1.00 94.81 231 ASP A N 1
ATOM 1810 C CA . ASP A 1 231 ? -32.918 12.473 27.512 1.00 94.81 231 ASP A CA 1
ATOM 1811 C C . ASP A 1 231 ? -32.128 11.800 28.644 1.00 94.81 231 ASP A C 1
ATOM 1813 O O . ASP A 1 231 ? -32.454 12.024 29.802 1.00 94.81 231 ASP A O 1
ATOM 1817 N N . LEU A 1 232 ? -31.030 11.099 28.349 1.00 92.56 232 LEU A N 1
ATOM 1818 C CA . LEU A 1 232 ? -30.103 10.577 29.359 1.00 92.56 232 LEU A CA 1
ATOM 1819 C C . LEU A 1 232 ? -29.427 11.702 30.147 1.00 92.56 232 LEU A C 1
ATOM 1821 O O . LEU A 1 232 ? -29.491 11.727 31.374 1.00 92.56 232 LEU A O 1
ATOM 1825 N N . PHE A 1 233 ? -28.830 12.674 29.451 1.00 91.25 233 PHE A N 1
ATOM 1826 C CA . PHE A 1 233 ? -28.136 13.786 30.106 1.00 91.25 233 PHE A CA 1
ATOM 1827 C C . PHE A 1 233 ? -29.083 14.623 30.975 1.00 91.25 233 PHE A C 1
ATOM 1829 O O . PHE A 1 233 ? -28.728 15.001 32.087 1.00 91.25 233 PHE A O 1
ATOM 1836 N N . ARG A 1 234 ? -30.292 14.915 30.480 1.00 92.94 234 ARG A N 1
ATOM 1837 C CA . ARG A 1 234 ? -31.265 15.750 31.203 1.00 92.94 234 ARG A CA 1
ATOM 1838 C C . ARG A 1 234 ? -32.076 14.975 32.235 1.00 92.94 234 ARG A C 1
ATOM 1840 O O . ARG A 1 234 ? -32.393 15.526 33.280 1.00 92.94 234 ARG A O 1
ATOM 1847 N N . GLY A 1 235 ? -32.449 13.739 31.925 1.00 91.88 235 GLY A N 1
ATOM 1848 C CA . GLY A 1 235 ? -33.282 12.891 32.774 1.00 91.88 235 GLY A CA 1
ATOM 1849 C C . GLY A 1 235 ? -32.532 12.328 33.976 1.00 91.88 235 GLY A C 1
ATOM 1850 O O . GLY A 1 235 ? -33.142 12.140 35.023 1.00 91.88 235 GLY A O 1
ATOM 1851 N N . CYS A 1 236 ? -31.218 12.122 33.851 1.00 94.38 236 CYS A N 1
ATOM 1852 C CA . CYS A 1 236 ? -30.360 11.654 34.941 1.00 94.38 236 CYS A CA 1
ATOM 1853 C C . CYS A 1 236 ? -29.536 12.766 35.611 1.00 94.38 236 CYS A C 1
ATOM 1855 O O . CYS A 1 236 ? -28.697 12.446 36.448 1.00 94.38 236 CYS A O 1
ATOM 1857 N N . ASP A 1 237 ? -29.737 14.034 35.223 1.00 93.00 237 ASP A N 1
ATOM 1858 C CA . ASP A 1 237 ? -28.923 15.189 35.648 1.00 93.00 237 ASP A CA 1
ATOM 1859 C C . ASP A 1 237 ? -27.410 14.905 35.567 1.00 93.00 237 ASP A C 1
ATOM 1861 O O . ASP A 1 237 ? -26.635 15.143 36.494 1.00 93.00 237 ASP A O 1
ATOM 1865 N N . MET A 1 238 ? -26.992 14.297 34.452 1.00 92.19 238 MET A N 1
ATOM 1866 C CA . MET A 1 238 ? -25.639 13.770 34.314 1.00 92.19 238 MET A CA 1
ATOM 1867 C C . MET A 1 238 ? -24.624 14.919 34.196 1.00 92.19 238 MET A C 1
ATOM 1869 O O . MET A 1 238 ? -24.750 15.754 33.290 1.00 92.19 238 MET A O 1
ATOM 1873 N N . PRO A 1 239 ? -23.576 14.963 35.040 1.00 90.56 239 PRO A N 1
ATOM 1874 C CA . PRO A 1 239 ? -22.566 16.007 34.956 1.00 90.56 239 PRO A CA 1
ATOM 1875 C C . PRO A 1 239 ? -21.715 15.861 33.690 1.00 90.56 239 PRO A C 1
ATOM 1877 O O . PRO A 1 239 ? -21.372 14.761 33.258 1.00 90.56 239 PRO A O 1
ATOM 1880 N N . ASN A 1 240 ? -21.312 16.996 33.118 1.00 87.75 240 ASN A N 1
ATOM 1881 C CA . ASN A 1 240 ? -20.382 17.033 31.991 1.00 87.75 240 ASN A CA 1
ATOM 1882 C C . ASN A 1 240 ? -18.930 16.991 32.493 1.00 87.75 240 ASN A C 1
ATOM 1884 O O . ASN A 1 240 ? -18.294 18.034 32.659 1.00 87.75 240 ASN A O 1
ATOM 1888 N N . LEU A 1 241 ? -18.441 15.787 32.786 1.00 88.12 241 LEU A N 1
ATOM 1889 C CA . LEU A 1 241 ? -17.061 15.535 33.204 1.00 88.12 241 LEU A CA 1
ATOM 1890 C C . LEU A 1 241 ? -16.158 15.298 31.988 1.00 88.12 241 LEU A C 1
ATOM 1892 O O . LEU A 1 241 ? -16.609 14.815 30.949 1.00 88.12 241 LEU A O 1
ATOM 1896 N N . ASP A 1 242 ? -14.866 15.600 32.125 1.00 87.88 242 ASP A N 1
ATOM 1897 C CA . ASP A 1 242 ? -13.881 15.081 31.179 1.00 87.88 242 ASP A CA 1
ATOM 1898 C C . ASP A 1 242 ? -13.706 13.560 31.362 1.00 87.88 242 ASP A C 1
ATOM 1900 O O . ASP A 1 242 ? -14.130 12.973 32.362 1.00 87.88 242 ASP A O 1
ATOM 1904 N N . VAL A 1 243 ? -13.095 12.897 30.374 1.00 85.62 243 VAL A N 1
ATOM 1905 C CA . VAL A 1 243 ? -12.975 11.428 30.369 1.00 85.62 243 VAL A CA 1
ATOM 1906 C C . VAL A 1 243 ? -12.266 10.927 31.627 1.00 85.62 243 VAL A C 1
ATOM 1908 O O . VAL A 1 243 ? -12.700 9.946 32.224 1.00 85.62 243 VAL A O 1
ATOM 1911 N N . LYS A 1 244 ? -11.204 11.615 32.061 1.00 86.56 244 LYS A N 1
ATOM 1912 C CA . LYS A 1 244 ? -10.458 11.230 33.259 1.00 86.56 244 LYS A CA 1
ATOM 1913 C C . LYS A 1 244 ? -11.333 11.328 34.512 1.00 86.56 244 LYS A C 1
ATOM 1915 O O . LYS A 1 244 ? -11.412 10.360 35.259 1.00 86.56 244 LYS A O 1
ATOM 1920 N N . GLY A 1 245 ? -12.001 12.460 34.727 1.00 91.06 245 GLY A N 1
ATOM 1921 C CA . GLY A 1 245 ? -12.862 12.677 35.887 1.00 91.06 245 GLY A CA 1
ATOM 1922 C C . GLY A 1 245 ? -14.045 11.712 35.931 1.00 91.06 245 GLY A C 1
ATOM 1923 O O . GLY A 1 245 ? -14.381 11.205 36.999 1.00 91.06 245 GLY A O 1
ATOM 1924 N N . MET A 1 246 ? -14.635 11.395 34.775 1.00 91.44 246 MET A N 1
ATOM 1925 C CA . MET A 1 246 ? -15.684 10.380 34.667 1.00 91.44 246 MET A CA 1
ATOM 1926 C C . MET A 1 246 ? -15.174 8.988 35.073 1.00 91.44 246 MET A C 1
ATOM 1928 O O . MET A 1 246 ? -15.834 8.309 35.859 1.00 91.44 246 MET A O 1
ATOM 1932 N N . LEU A 1 247 ? -14.010 8.562 34.567 1.00 90.31 247 LEU A N 1
ATOM 1933 C CA . LEU A 1 247 ? -13.429 7.258 34.908 1.00 90.31 247 LEU A CA 1
ATOM 1934 C C . LEU A 1 247 ? -13.043 7.175 36.389 1.00 90.31 247 LEU A C 1
ATOM 1936 O O . LEU A 1 247 ? -13.363 6.180 37.034 1.00 90.31 247 LEU A O 1
ATOM 1940 N N . ASP A 1 248 ? -12.429 8.222 36.944 1.00 91.44 248 ASP A N 1
ATOM 1941 C CA . ASP A 1 248 ? -12.072 8.277 38.366 1.00 91.44 248 ASP A CA 1
ATOM 1942 C C . ASP A 1 248 ? -13.322 8.130 39.258 1.00 91.44 248 ASP A C 1
ATOM 1944 O O . ASP A 1 248 ? -13.318 7.343 40.207 1.00 91.44 248 ASP A O 1
ATOM 1948 N N . ALA A 1 249 ? -14.412 8.835 38.930 1.00 93.38 249 ALA A N 1
ATOM 1949 C CA . ALA A 1 249 ? -15.674 8.754 39.667 1.00 93.38 249 ALA A CA 1
ATOM 1950 C C . ALA A 1 249 ? -16.329 7.366 39.559 1.00 93.38 249 ALA A C 1
ATOM 1952 O O . ALA A 1 249 ? -16.783 6.810 40.563 1.00 93.38 249 ALA A O 1
ATOM 1953 N N . ALA A 1 250 ? -16.351 6.783 38.356 1.00 92.88 250 ALA A N 1
ATOM 1954 C CA . ALA A 1 250 ? -16.890 5.444 38.134 1.00 92.88 250 ALA A CA 1
ATOM 1955 C C . ALA A 1 250 ? -16.093 4.375 38.900 1.00 92.88 250 ALA A C 1
ATOM 1957 O O . ALA A 1 250 ? -16.674 3.543 39.593 1.00 92.88 250 ALA A O 1
ATOM 1958 N N . TYR A 1 251 ? -14.761 4.417 38.828 1.00 92.00 251 TYR A N 1
ATOM 1959 C CA . TYR A 1 251 ? -13.887 3.422 39.458 1.00 92.00 251 TYR A CA 1
ATOM 1960 C C . TYR A 1 251 ? -13.912 3.509 40.984 1.00 92.00 251 TYR A C 1
ATOM 1962 O O . TYR A 1 251 ? -13.842 2.482 41.653 1.00 92.00 251 TYR A O 1
ATOM 1970 N N . ALA A 1 252 ? -14.087 4.712 41.532 1.00 91.25 252 ALA A N 1
ATOM 1971 C CA . ALA A 1 252 ? -14.278 4.932 42.962 1.00 91.25 252 ALA A CA 1
ATOM 1972 C C . ALA A 1 252 ? -15.687 4.552 43.467 1.00 91.25 252 ALA A C 1
ATOM 1974 O O . ALA A 1 252 ? -15.980 4.751 44.645 1.00 91.25 252 ALA A O 1
ATOM 1975 N N . GLY A 1 253 ? -16.571 4.039 42.600 1.00 93.56 253 GLY A N 1
ATOM 1976 C CA . GLY A 1 253 ? -17.934 3.643 42.965 1.00 93.56 253 GLY A CA 1
ATOM 1977 C C . GLY A 1 253 ? -18.870 4.806 43.269 1.00 93.56 253 GLY A C 1
ATOM 1978 O O . GLY A 1 253 ? -19.872 4.611 43.951 1.00 93.56 253 GLY A O 1
ATOM 1979 N N . GLN A 1 254 ? -18.557 6.019 42.807 1.00 95.00 254 GLN A N 1
ATOM 1980 C CA . GLN A 1 254 ? -19.384 7.197 43.083 1.00 95.00 254 GLN A CA 1
ATOM 1981 C C . GLN A 1 254 ? -20.671 7.202 42.255 1.00 95.00 254 GLN A C 1
ATOM 1983 O O . GLN A 1 254 ? -21.658 7.795 42.682 1.00 95.00 254 GLN A O 1
ATOM 1988 N N . SER A 1 255 ? -20.665 6.546 41.089 1.00 96.50 255 SER A N 1
ATOM 1989 C CA . SER A 1 255 ? -21.843 6.421 40.232 1.00 96.50 255 SER A CA 1
ATOM 1990 C C . SER A 1 255 ? -22.563 5.090 40.430 1.00 96.50 255 SER A C 1
ATOM 1992 O O . SER A 1 255 ? -21.917 4.053 40.568 1.00 96.50 255 SER A O 1
ATOM 1994 N N . ALA A 1 256 ? -23.899 5.116 40.416 1.00 97.88 256 ALA A N 1
ATOM 1995 C CA . ALA A 1 256 ? -24.706 3.899 40.503 1.00 97.88 256 ALA A CA 1
ATOM 1996 C C . ALA A 1 256 ? -24.710 3.098 39.193 1.00 97.88 256 ALA A C 1
ATOM 1998 O O . ALA A 1 256 ? -24.612 1.874 39.233 1.00 97.88 256 ALA A O 1
ATOM 1999 N N . MET A 1 257 ? -24.784 3.779 38.046 1.00 98.12 257 MET A N 1
ATOM 2000 C CA . MET A 1 257 ? -24.747 3.169 36.716 1.00 98.12 257 MET A CA 1
ATOM 2001 C C . MET A 1 257 ? -23.668 3.824 35.858 1.00 98.12 257 MET A C 1
ATOM 2003 O O . MET A 1 257 ? -23.654 5.036 35.681 1.00 98.12 257 MET A O 1
ATOM 2007 N N . PHE A 1 258 ? -22.784 3.038 35.265 1.00 96.50 258 PHE A N 1
ATOM 2008 C CA . PHE A 1 258 ? -21.735 3.533 34.385 1.00 96.50 258 PHE A CA 1
ATOM 2009 C C . PHE A 1 258 ? -21.768 2.770 33.063 1.00 96.50 258 PHE A C 1
ATOM 2011 O O . PHE A 1 258 ? -21.697 1.549 33.055 1.00 96.50 258 PHE A O 1
ATOM 2018 N N . PHE A 1 259 ? -21.884 3.472 31.937 1.00 95.62 259 PHE A N 1
ATOM 2019 C CA . PHE A 1 259 ? -21.922 2.857 30.608 1.00 95.62 259 PHE A CA 1
ATOM 2020 C C . PHE A 1 259 ? -20.633 3.155 29.851 1.00 95.62 259 PHE A C 1
ATOM 2022 O O . PHE A 1 259 ? -20.363 4.306 29.493 1.00 95.62 259 PHE A O 1
ATOM 2029 N N . TRP A 1 260 ? -19.832 2.113 29.615 1.00 93.75 260 TRP A N 1
ATOM 2030 C CA . TRP A 1 260 ? -18.504 2.242 29.016 1.00 93.75 260 TRP A CA 1
ATOM 2031 C C . TRP A 1 260 ? -18.076 0.983 28.246 1.00 93.75 260 TRP A C 1
ATOM 2033 O O . TRP A 1 260 ? -18.838 0.032 28.105 1.00 93.75 260 TRP A O 1
ATOM 2043 N N . SER A 1 261 ? -16.862 0.998 27.698 1.00 93.00 261 SER A N 1
ATOM 2044 C CA . SER A 1 261 ? -16.223 -0.160 27.066 1.00 93.00 261 SER A CA 1
ATOM 2045 C C . SER A 1 261 ? -15.954 -1.269 28.083 1.00 93.00 261 SER A C 1
ATOM 2047 O O . SER A 1 261 ? -15.430 -0.977 29.159 1.00 93.00 261 SER A O 1
ATOM 2049 N N . THR A 1 262 ? -16.169 -2.533 27.690 1.00 94.31 262 THR A N 1
ATOM 2050 C CA . THR A 1 262 ? -15.770 -3.733 28.456 1.00 94.31 262 THR A CA 1
ATOM 2051 C C . THR A 1 262 ? -14.300 -3.724 28.893 1.00 94.31 262 THR A C 1
ATOM 2053 O O . THR A 1 262 ? -13.947 -4.375 29.876 1.00 94.31 262 THR A O 1
ATOM 2056 N N . SER A 1 263 ? -13.437 -2.942 28.236 1.00 90.69 263 SER A N 1
ATOM 2057 C CA . SER A 1 263 ? -12.038 -2.753 28.642 1.00 90.69 263 SER A CA 1
ATOM 2058 C C . SER A 1 263 ? -11.875 -2.185 30.059 1.00 90.69 263 SER A C 1
ATOM 2060 O O . SER A 1 263 ? -10.813 -2.345 30.658 1.00 90.69 263 SER A O 1
ATOM 2062 N N . ALA A 1 264 ? -12.900 -1.534 30.619 1.00 90.44 264 ALA A N 1
ATOM 2063 C CA . ALA A 1 264 ? -12.840 -0.976 31.966 1.00 90.44 264 ALA A CA 1
ATOM 2064 C C . ALA A 1 264 ? -13.026 -2.015 33.083 1.00 90.44 264 ALA A C 1
ATOM 2066 O O . ALA A 1 264 ? -12.640 -1.712 34.208 1.00 90.44 264 ALA A O 1
ATOM 2067 N N . VAL A 1 265 ? -13.537 -3.231 32.815 1.00 91.81 265 VAL A N 1
ATOM 2068 C CA . VAL A 1 265 ? -13.847 -4.228 33.874 1.00 91.81 265 VAL A CA 1
ATOM 2069 C C . VAL A 1 265 ? -12.655 -4.441 34.806 1.00 91.81 265 VAL A C 1
ATOM 2071 O O . VAL A 1 265 ? -12.780 -4.294 36.017 1.00 91.81 265 VAL A O 1
ATOM 2074 N N . GLY A 1 266 ? -11.472 -4.712 34.247 1.00 89.00 266 GLY A N 1
ATOM 2075 C CA . GLY A 1 266 ? -10.279 -4.964 35.053 1.00 89.00 266 GLY A CA 1
ATOM 2076 C C . GLY A 1 266 ? -9.837 -3.754 35.883 1.00 89.00 266 GLY A C 1
ATOM 2077 O O . GLY A 1 266 ? -9.305 -3.928 36.976 1.00 89.00 266 GLY A O 1
ATOM 2078 N N . ALA A 1 267 ? -10.049 -2.533 35.387 1.00 87.94 267 ALA A N 1
ATOM 2079 C CA . ALA A 1 267 ? -9.725 -1.317 36.127 1.00 87.94 267 ALA A CA 1
ATOM 2080 C C . ALA A 1 267 ? -10.742 -1.051 37.245 1.00 87.94 267 ALA A C 1
ATOM 2082 O O . ALA A 1 267 ? -10.326 -0.734 38.357 1.00 87.94 267 ALA A O 1
ATOM 2083 N N . VAL A 1 268 ? -12.038 -1.241 36.987 1.00 91.44 268 VAL A N 1
ATOM 2084 C CA . VAL A 1 268 ? -13.087 -1.125 38.009 1.00 91.44 268 VAL A CA 1
ATOM 2085 C C . VAL A 1 268 ? -12.836 -2.139 39.126 1.00 91.44 268 VAL A C 1
ATOM 2087 O O . VAL A 1 268 ? -12.736 -1.745 40.280 1.00 91.44 268 VAL A O 1
ATOM 2090 N N . GLU A 1 269 ? -12.618 -3.416 38.803 1.00 91.56 269 GLU A N 1
ATOM 2091 C CA . GLU A 1 269 ? -12.377 -4.479 39.795 1.00 91.56 269 GLU A CA 1
ATOM 2092 C C . GLU A 1 269 ? -11.176 -4.203 40.708 1.00 91.56 269 GLU A C 1
ATOM 2094 O O . GLU A 1 269 ? -11.211 -4.481 41.905 1.00 91.56 269 GLU A O 1
ATOM 2099 N N . ARG A 1 270 ? -10.106 -3.609 40.169 1.00 89.81 270 ARG A N 1
ATOM 2100 C CA . ARG A 1 270 ? -8.923 -3.253 40.967 1.00 89.81 270 ARG A CA 1
ATOM 2101 C C . ARG A 1 270 ? -9.140 -2.047 41.879 1.00 89.81 270 ARG A C 1
ATOM 2103 O O . ARG A 1 270 ? -8.452 -1.943 42.890 1.00 89.81 270 ARG A O 1
ATOM 2110 N N . ASN A 1 271 ? -10.039 -1.132 41.516 1.00 89.50 271 ASN A N 1
ATOM 2111 C CA . ASN A 1 271 ? -10.196 0.162 42.190 1.00 89.50 271 ASN A CA 1
ATOM 2112 C C . ASN A 1 271 ? -11.499 0.298 42.989 1.00 89.50 271 ASN A C 1
ATOM 2114 O O . ASN A 1 271 ? -11.596 1.208 43.809 1.00 89.50 271 ASN A O 1
ATOM 2118 N N . LYS A 1 272 ? -12.472 -0.602 42.801 1.00 89.62 272 LYS A N 1
ATOM 2119 C CA . LYS A 1 272 ? -13.792 -0.521 43.434 1.00 89.62 272 LYS A CA 1
ATOM 2120 C C . LYS A 1 272 ? -13.738 -0.536 44.966 1.00 89.62 272 LYS A C 1
ATOM 2122 O O . LYS A 1 272 ? -14.590 0.037 45.630 1.00 89.62 272 LYS A O 1
ATOM 2127 N N . GLY A 1 273 ? -12.733 -1.165 45.569 1.00 89.31 273 GLY A N 1
ATOM 2128 C CA . GLY A 1 273 ? -12.776 -1.441 47.004 1.00 89.31 273 GLY A CA 1
ATOM 2129 C C . GLY A 1 273 ? -13.913 -2.421 47.316 1.00 89.31 273 GLY A C 1
ATOM 2130 O O . GLY A 1 273 ? -14.012 -3.475 46.680 1.00 89.31 273 GLY A O 1
ATOM 2131 N N . ASP A 1 274 ? -14.774 -2.074 48.271 1.00 91.62 274 ASP A N 1
ATOM 2132 C CA . ASP A 1 274 ? -15.687 -3.043 48.893 1.00 91.62 274 ASP A CA 1
ATOM 2133 C C . ASP A 1 274 ? -17.086 -3.129 48.260 1.00 91.62 274 ASP A C 1
ATOM 2135 O O . ASP A 1 274 ? -17.794 -4.092 48.544 1.00 91.62 274 ASP A O 1
ATOM 2139 N N . TRP A 1 275 ? -17.485 -2.189 47.392 1.00 94.12 275 TRP A N 1
ATOM 2140 C CA . TRP A 1 275 ? -18.828 -2.220 46.791 1.00 94.12 275 TRP A CA 1
ATOM 2141 C C . TRP A 1 275 ? -18.996 -3.369 45.790 1.00 94.12 275 TRP A C 1
ATOM 2143 O O . TRP A 1 275 ? -18.029 -3.819 45.154 1.00 94.12 275 TRP A O 1
ATOM 2153 N N . GLU A 1 276 ? -20.229 -3.855 45.651 1.00 95.56 276 GLU A N 1
ATOM 2154 C CA . GLU A 1 276 ? -20.557 -4.960 44.753 1.00 95.56 276 GLU A CA 1
ATOM 2155 C C . GLU A 1 276 ? -20.771 -4.475 43.310 1.00 95.56 276 GLU A C 1
ATOM 2157 O O . GLU A 1 276 ? -21.686 -3.702 43.016 1.00 95.56 276 GLU A O 1
ATOM 2162 N N . LEU A 1 277 ? -19.907 -4.941 42.400 1.00 96.62 277 LEU A N 1
ATOM 2163 C CA . LEU A 1 277 ? -20.006 -4.672 40.968 1.00 96.62 277 LEU A CA 1
ATOM 2164 C C . LEU A 1 277 ? -20.815 -5.767 40.274 1.00 96.62 277 LEU A C 1
ATOM 2166 O O . LEU A 1 277 ? -20.436 -6.936 40.301 1.00 96.62 277 LEU A O 1
ATOM 2170 N N . VAL A 1 278 ? -21.850 -5.359 39.544 1.00 97.31 278 VAL A N 1
ATOM 2171 C CA . VAL A 1 278 ? -22.526 -6.197 38.547 1.00 97.31 278 VAL A CA 1
ATOM 2172 C C . VAL A 1 278 ? -22.359 -5.566 37.167 1.00 97.31 278 VAL A C 1
ATOM 2174 O O . VAL A 1 278 ? -22.323 -4.344 37.027 1.00 97.31 278 VAL A O 1
ATOM 2177 N N . THR A 1 279 ? -22.245 -6.395 36.131 1.00 97.00 279 THR A N 1
ATOM 2178 C CA . THR A 1 279 ? -22.292 -5.941 34.734 1.00 97.00 279 THR A CA 1
ATOM 2179 C C . THR A 1 279 ? -23.537 -6.491 34.051 1.00 97.00 279 THR A C 1
ATOM 2181 O O . THR A 1 279 ? -23.978 -7.592 34.377 1.00 97.00 279 THR A O 1
ATOM 2184 N N . ASN A 1 280 ? -24.112 -5.725 33.126 1.00 95.69 280 ASN A N 1
ATOM 2185 C CA . ASN A 1 280 ? -25.253 -6.155 32.316 1.00 95.69 280 ASN A CA 1
ATOM 2186 C C . ASN A 1 280 ? -25.108 -5.676 30.866 1.00 95.69 280 ASN A C 1
ATOM 2188 O O . ASN A 1 280 ? -24.291 -4.797 30.571 1.00 95.69 280 ASN A O 1
ATOM 2192 N N . GLU A 1 281 ? -25.900 -6.257 29.965 1.00 94.25 281 GLU A N 1
ATOM 2193 C CA . GLU A 1 281 ? -25.948 -5.869 28.555 1.00 94.25 281 GLU A CA 1
ATOM 2194 C C . GLU A 1 281 ? -26.151 -4.357 28.383 1.00 94.25 281 GLU A C 1
ATOM 2196 O O . GLU A 1 281 ?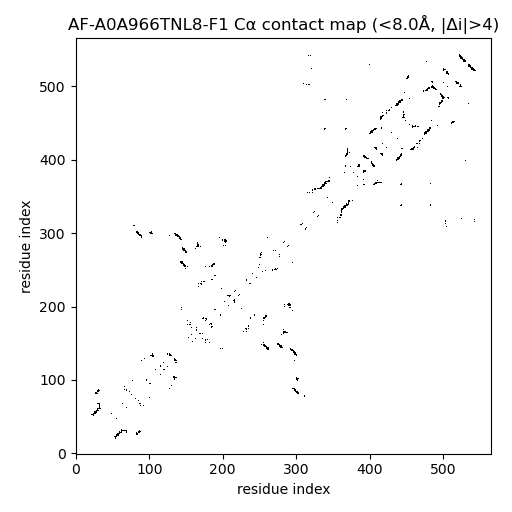 -26.800 -3.687 29.188 1.00 94.25 281 GLU A O 1
ATOM 2201 N N . PHE A 1 282 ? -25.585 -3.807 27.308 1.00 95.94 282 PHE A N 1
ATOM 2202 C CA . PHE A 1 282 ? -25.803 -2.408 26.965 1.00 95.94 282 PHE A CA 1
ATOM 2203 C C . PHE A 1 282 ? -27.297 -2.163 26.688 1.00 95.94 282 PHE A C 1
ATOM 2205 O O . PHE A 1 282 ? -27.880 -2.910 25.899 1.00 95.94 282 PHE A O 1
ATOM 2212 N N . PRO A 1 283 ? -27.924 -1.129 27.277 1.00 97.00 283 PRO A N 1
ATOM 2213 C CA . PRO A 1 283 ? -29.343 -0.891 27.067 1.00 97.00 283 PRO A CA 1
ATOM 2214 C C . PRO A 1 283 ? -29.662 -0.578 25.603 1.00 97.00 283 PRO A C 1
ATOM 2216 O O . PRO A 1 283 ? -28.907 0.106 24.900 1.00 97.00 283 PRO A O 1
ATOM 2219 N N . GLY A 1 284 ? -30.799 -1.073 25.126 1.00 96.81 284 GLY A N 1
ATOM 2220 C CA . GLY A 1 284 ? -31.293 -0.748 23.792 1.00 96.81 284 GLY A CA 1
ATOM 2221 C C . GLY A 1 284 ? -32.398 0.310 23.806 1.00 96.81 284 GLY A C 1
ATOM 2222 O O . GLY A 1 284 ? -32.709 0.911 24.835 1.00 96.81 284 GLY A O 1
ATOM 2223 N N . ILE A 1 285 ? -32.958 0.591 22.630 1.00 96.12 285 ILE A N 1
ATOM 2224 C CA . ILE A 1 285 ? -34.006 1.606 22.442 1.00 96.12 285 ILE A CA 1
ATOM 2225 C C . ILE A 1 285 ? -35.342 0.873 22.329 1.00 96.12 285 ILE A C 1
ATOM 2227 O O . ILE A 1 285 ? -35.615 0.248 21.303 1.00 96.12 285 ILE A O 1
ATOM 2231 N N . GLY A 1 286 ? -36.139 0.886 23.402 1.00 93.31 286 GLY A N 1
ATOM 2232 C CA . GLY A 1 286 ? -37.406 0.149 23.521 1.00 93.31 286 GLY A CA 1
ATOM 2233 C C . GLY A 1 286 ? -37.305 -1.388 23.567 1.00 93.31 286 GLY A C 1
ATOM 2234 O O . GLY A 1 286 ? -38.213 -2.041 24.074 1.00 93.31 286 GLY A O 1
ATOM 2235 N N . THR A 1 287 ? -36.219 -1.978 23.064 1.00 93.69 287 THR A N 1
ATOM 2236 C CA . THR A 1 287 ? -35.880 -3.413 23.130 1.00 93.69 287 THR A CA 1
ATOM 2237 C C . THR A 1 287 ? -34.378 -3.578 23.344 1.00 93.69 287 THR A C 1
ATOM 2239 O O . THR A 1 287 ? -33.654 -2.593 23.233 1.00 93.69 287 THR A O 1
ATOM 2242 N N . SER A 1 288 ? -33.881 -4.804 23.543 1.00 93.12 288 SER A N 1
ATOM 2243 C CA . SER A 1 288 ? -32.438 -5.096 23.492 1.00 93.12 288 SER A CA 1
ATOM 2244 C C . SER A 1 288 ? -31.790 -4.579 22.192 1.00 93.12 288 SER A C 1
ATOM 2246 O O . SER A 1 288 ? -32.473 -4.529 21.156 1.00 93.12 288 SER A O 1
ATOM 2248 N N . PRO A 1 289 ? -30.495 -4.202 22.207 1.00 95.50 289 PRO A N 1
ATOM 2249 C CA . PRO A 1 289 ? -29.793 -3.746 21.010 1.00 95.50 289 PRO A CA 1
ATOM 2250 C C . PRO A 1 289 ? -29.856 -4.772 19.876 1.00 95.50 289 PRO A C 1
ATOM 2252 O O . PRO A 1 289 ? -29.543 -5.944 20.073 1.00 95.50 289 PRO A O 1
ATOM 2255 N N . LYS A 1 290 ? -30.201 -4.329 18.662 1.00 95.75 290 LYS A N 1
ATOM 2256 C CA . LYS A 1 290 ? -30.119 -5.187 17.465 1.00 95.75 290 LYS A CA 1
ATOM 2257 C C . LYS A 1 290 ? -28.678 -5.479 17.030 1.00 95.75 290 LYS A C 1
ATOM 2259 O O . LYS A 1 290 ? -28.434 -6.478 16.364 1.00 95.75 290 LYS A O 1
ATOM 2264 N N . GLY A 1 291 ? -27.738 -4.619 17.412 1.00 93.75 291 GLY A N 1
ATOM 2265 C CA . GLY A 1 291 ? -26.309 -4.785 17.187 1.00 93.75 291 GLY A CA 1
ATOM 2266 C C . GLY A 1 291 ? -25.506 -3.770 17.996 1.00 93.75 291 GLY A C 1
ATOM 2267 O O . GLY A 1 291 ? -26.038 -2.746 18.422 1.00 93.75 291 GLY A O 1
ATOM 2268 N N . LEU A 1 292 ? -24.217 -4.048 18.191 1.00 93.38 292 LEU A N 1
ATOM 2269 C CA . LEU A 1 292 ? -23.266 -3.145 18.840 1.00 93.38 292 LEU A CA 1
ATOM 2270 C C . LEU A 1 292 ? -21.968 -3.082 18.025 1.00 93.38 292 LEU A C 1
ATOM 2272 O O . LEU A 1 292 ? -21.529 -4.115 17.513 1.00 93.38 292 LEU A O 1
ATOM 2276 N N . PRO A 1 293 ? -21.343 -1.900 17.894 1.00 91.25 293 PRO A N 1
ATOM 2277 C CA . PRO A 1 293 ? -20.077 -1.771 17.194 1.00 91.25 293 PRO A CA 1
ATOM 2278 C C . PRO A 1 293 ? -18.947 -2.381 18.027 1.00 91.25 293 PRO A C 1
ATOM 2280 O O . PRO A 1 293 ? -18.802 -2.075 19.213 1.00 91.25 293 PRO A O 1
ATOM 2283 N N . ALA A 1 294 ? -18.092 -3.177 17.385 1.00 91.81 294 ALA A N 1
ATOM 2284 C CA . ALA A 1 294 ? -16.814 -3.556 17.973 1.00 91.81 294 ALA A CA 1
ATOM 2285 C C . ALA A 1 294 ? -15.961 -2.299 18.216 1.00 91.81 294 ALA A C 1
ATOM 2287 O O . ALA A 1 294 ? -15.921 -1.376 17.398 1.00 91.81 294 ALA A O 1
ATOM 2288 N N . GLY A 1 295 ? -15.303 -2.249 19.365 1.00 90.88 295 GLY A N 1
ATOM 2289 C CA . GLY A 1 295 ? -14.312 -1.242 19.723 1.00 90.88 295 GLY A CA 1
ATOM 2290 C C . GLY A 1 295 ? -12.951 -1.876 19.982 1.00 90.88 295 GLY A C 1
ATOM 2291 O O . GLY A 1 295 ? -12.795 -3.095 19.928 1.00 90.88 295 GLY A O 1
ATOM 2292 N N . GLY A 1 296 ? -11.976 -1.040 20.335 1.00 92.19 296 GLY A N 1
ATOM 2293 C CA . GLY A 1 296 ? -10.626 -1.475 20.678 1.00 92.19 296 GLY A CA 1
ATOM 2294 C C . GLY A 1 296 ? -9.640 -1.356 19.514 1.00 92.19 296 GLY A C 1
ATOM 2295 O O . GLY A 1 296 ? -9.709 -0.372 18.773 1.00 92.19 296 GLY A O 1
ATOM 2296 N N . ASN A 1 297 ? -8.693 -2.288 19.386 1.00 94.38 297 ASN A N 1
ATOM 2297 C CA . ASN A 1 297 ? -7.562 -2.166 18.462 1.00 94.38 297 ASN A CA 1
ATOM 2298 C C . ASN A 1 297 ? -7.132 -3.464 17.772 1.00 94.38 297 ASN A C 1
ATOM 2300 O O . ASN A 1 297 ? -7.487 -4.576 18.170 1.00 94.38 297 ASN A O 1
ATOM 2304 N N . ALA A 1 298 ? -6.308 -3.267 16.747 1.00 96.25 298 ALA A N 1
ATOM 2305 C CA . ALA A 1 298 ? -5.554 -4.297 16.059 1.00 96.25 298 ALA A CA 1
ATOM 2306 C C . ALA A 1 298 ? -4.057 -3.946 16.048 1.00 96.25 298 ALA A C 1
ATOM 2308 O O . ALA A 1 298 ? -3.683 -2.769 16.010 1.00 96.25 298 ALA A O 1
ATOM 2309 N N . ALA A 1 299 ? -3.208 -4.968 16.082 1.00 96.12 299 ALA A N 1
ATOM 2310 C CA . ALA A 1 299 ? -1.782 -4.852 15.812 1.00 96.12 299 ALA A CA 1
ATOM 2311 C C . ALA A 1 299 ? -1.559 -4.812 14.296 1.00 96.12 299 ALA A C 1
ATOM 2313 O O . ALA A 1 299 ? -2.052 -5.680 13.580 1.00 96.12 299 ALA A O 1
ATOM 2314 N N . MET A 1 300 ? -0.820 -3.824 13.802 1.00 97.00 300 MET A N 1
ATOM 2315 C CA . MET A 1 300 ? -0.487 -3.684 12.384 1.00 97.00 300 MET A CA 1
ATOM 2316 C C . MET A 1 300 ? 1.026 -3.762 12.194 1.00 97.00 300 MET A C 1
ATOM 2318 O O . MET A 1 300 ? 1.771 -3.096 12.918 1.00 97.00 300 MET A O 1
ATOM 23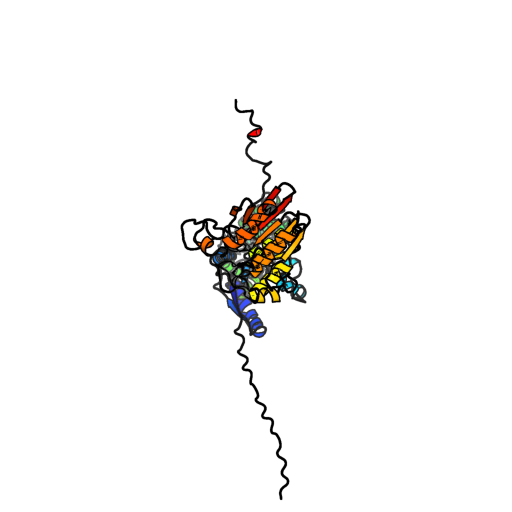22 N N . LEU A 1 301 ? 1.467 -4.540 11.204 1.00 94.81 301 LEU A N 1
ATOM 2323 C CA . LEU A 1 301 ? 2.859 -4.561 10.756 1.00 94.81 301 LEU A CA 1
ATOM 2324 C C . LEU A 1 301 ? 3.111 -3.337 9.869 1.00 94.81 301 LEU A C 1
ATOM 2326 O O . LEU A 1 301 ? 2.421 -3.147 8.866 1.00 94.81 301 LEU A O 1
ATOM 2330 N N . VAL A 1 302 ? 4.077 -2.501 10.250 1.00 89.81 302 VAL A N 1
ATOM 2331 C CA . VAL A 1 302 ? 4.420 -1.262 9.528 1.00 89.81 302 VAL A CA 1
ATOM 2332 C C . VAL A 1 302 ? 5.908 -1.142 9.199 1.00 89.81 302 VAL A C 1
ATOM 2334 O O . VAL A 1 302 ? 6.273 -0.259 8.420 1.00 89.81 302 VAL A O 1
ATOM 2337 N N . SER A 1 303 ? 6.764 -2.040 9.700 1.00 78.56 303 SER A N 1
ATOM 2338 C CA . SER A 1 303 ? 8.118 -2.172 9.158 1.00 78.56 303 SER A CA 1
ATOM 2339 C C . SER A 1 303 ? 8.130 -2.897 7.818 1.00 78.56 303 SER A C 1
ATOM 2341 O O . SER A 1 303 ? 7.274 -3.722 7.491 1.00 78.56 303 SER A O 1
ATOM 2343 N N . ALA A 1 304 ? 9.137 -2.558 7.019 1.00 62.53 304 ALA A N 1
ATOM 2344 C CA . ALA A 1 304 ? 9.536 -3.338 5.865 1.00 62.53 304 ALA A CA 1
ATOM 2345 C C . ALA A 1 304 ? 10.683 -4.258 6.289 1.00 62.53 304 ALA A C 1
ATOM 2347 O O . ALA A 1 304 ? 11.688 -3.787 6.821 1.00 62.53 304 ALA A O 1
ATOM 2348 N N . SER A 1 305 ? 10.573 -5.556 6.016 1.00 53.03 305 SER A N 1
ATOM 2349 C CA . SER A 1 305 ? 11.738 -6.437 6.045 1.00 53.03 305 SER A CA 1
ATOM 2350 C C . SER A 1 305 ? 12.575 -6.173 4.786 1.00 53.03 305 SER A C 1
ATOM 2352 O O . SER A 1 305 ? 12.380 -6.821 3.759 1.00 53.03 305 SER A O 1
ATOM 2354 N N . GLY A 1 306 ? 13.455 -5.175 4.842 1.00 58.81 306 GLY A N 1
ATOM 2355 C CA . GLY A 1 306 ? 14.339 -4.788 3.743 1.00 58.81 306 GLY A CA 1
ATOM 2356 C C . GLY A 1 306 ? 15.004 -3.440 4.006 1.00 58.81 306 GLY A C 1
ATOM 2357 O O . GLY A 1 306 ? 14.428 -2.574 4.664 1.00 58.81 306 GLY A O 1
ATOM 2358 N N . GLU A 1 307 ? 16.226 -3.249 3.507 1.00 60.91 307 GLU A N 1
ATOM 2359 C CA . GLU A 1 307 ? 16.852 -1.929 3.547 1.00 60.91 307 GLU A CA 1
ATOM 2360 C C . GLU A 1 307 ? 16.020 -0.948 2.716 1.00 60.91 307 GLU A C 1
ATOM 2362 O O . GLU A 1 307 ? 15.694 -1.196 1.553 1.00 60.91 307 GLU A O 1
ATOM 2367 N N . THR A 1 308 ? 15.660 0.189 3.309 1.00 72.88 308 THR A N 1
ATOM 2368 C CA . THR A 1 308 ? 15.024 1.257 2.538 1.00 72.88 308 THR A CA 1
ATOM 2369 C C . THR A 1 308 ? 16.047 1.888 1.604 1.00 72.88 308 THR A C 1
ATOM 2371 O O . THR A 1 308 ? 17.160 2.211 2.018 1.00 72.88 308 THR A O 1
ATOM 2374 N N . LEU A 1 309 ? 15.645 2.166 0.369 1.00 75.38 309 LEU A N 1
ATOM 2375 C CA . LEU A 1 309 ? 16.448 2.921 -0.576 1.00 75.38 309 LEU A CA 1
ATOM 2376 C C . LEU A 1 309 ? 15.944 4.364 -0.623 1.00 75.38 309 LEU A C 1
ATOM 2378 O O . LEU A 1 309 ? 14.837 4.638 -1.094 1.00 75.38 309 LEU A O 1
ATOM 2382 N N . TYR A 1 310 ? 16.765 5.282 -0.107 1.00 80.06 310 TYR A N 1
ATOM 2383 C CA . TYR A 1 310 ? 16.429 6.697 0.098 1.00 80.06 310 TYR A CA 1
ATOM 2384 C C . TYR A 1 310 ? 15.212 6.925 1.020 1.00 80.06 310 TYR A C 1
ATOM 2386 O O . TYR A 1 310 ? 14.476 7.892 0.852 1.00 80.06 310 TYR A O 1
ATOM 2394 N N . GLY A 1 311 ? 14.996 6.049 2.010 1.00 73.81 311 GLY A N 1
ATOM 2395 C CA . GLY A 1 311 ? 13.888 6.166 2.970 1.00 73.81 311 GLY A CA 1
ATOM 2396 C C . GLY A 1 311 ? 12.548 5.614 2.469 1.00 73.81 311 GLY A C 1
ATOM 2397 O O . GLY A 1 311 ? 11.519 5.856 3.094 1.00 73.81 311 GLY A O 1
ATOM 2398 N N . ARG A 1 312 ? 12.540 4.875 1.352 1.00 71.69 312 ARG A N 1
ATOM 2399 C CA . ARG A 1 312 ? 11.384 4.101 0.877 1.00 71.69 312 ARG A CA 1
ATOM 2400 C C . ARG A 1 312 ? 11.749 2.645 0.676 1.00 71.69 312 ARG A C 1
ATOM 2402 O O . ARG A 1 312 ? 12.869 2.339 0.286 1.00 71.69 312 ARG A O 1
ATOM 2409 N N . ASP A 1 313 ? 10.785 1.769 0.904 1.00 80.06 313 ASP A N 1
ATOM 2410 C CA . ASP A 1 313 ? 10.894 0.367 0.531 1.00 80.06 313 ASP A CA 1
ATOM 2411 C C . ASP A 1 313 ? 10.555 0.198 -0.967 1.00 80.06 313 ASP A C 1
ATOM 2413 O O . ASP A 1 313 ? 9.408 0.450 -1.357 1.00 80.06 313 ASP A O 1
ATOM 2417 N N . PRO A 1 314 ? 11.514 -0.225 -1.815 1.00 83.75 314 PRO A N 1
ATOM 2418 C CA . PRO A 1 314 ? 11.272 -0.455 -3.239 1.00 83.75 314 PRO A CA 1
ATOM 2419 C C . PRO A 1 314 ? 10.208 -1.526 -3.524 1.00 83.75 314 PRO A C 1
ATOM 2421 O O . PRO A 1 314 ? 9.602 -1.499 -4.597 1.00 83.75 314 PRO A O 1
ATOM 2424 N N . ALA A 1 315 ? 9.958 -2.443 -2.580 1.00 83.75 315 ALA A N 1
ATOM 2425 C CA . ALA A 1 315 ? 8.972 -3.512 -2.718 1.00 83.75 315 ALA A CA 1
ATOM 2426 C C . ALA A 1 315 ? 7.556 -2.971 -2.923 1.00 83.75 315 ALA A C 1
ATOM 2428 O O . ALA A 1 315 ? 6.827 -3.480 -3.765 1.00 83.75 315 ALA A O 1
ATOM 2429 N N . VAL A 1 316 ? 7.191 -1.906 -2.197 1.00 82.38 316 VAL A N 1
ATOM 2430 C CA . VAL A 1 316 ? 5.822 -1.358 -2.170 1.00 82.38 316 VAL A CA 1
ATOM 2431 C C . VAL A 1 316 ? 5.350 -0.980 -3.572 1.00 82.38 316 VAL A C 1
ATOM 2433 O O . VAL A 1 316 ? 4.237 -1.300 -3.983 1.00 82.38 316 VAL A O 1
ATOM 2436 N N . ALA A 1 317 ? 6.196 -0.257 -4.308 1.00 87.81 317 ALA A N 1
ATOM 2437 C CA . ALA A 1 317 ? 5.853 0.207 -5.644 1.00 87.81 317 ALA A CA 1
ATOM 2438 C C . ALA A 1 317 ? 5.877 -0.942 -6.657 1.00 87.81 317 ALA A C 1
ATOM 2440 O O . ALA A 1 317 ? 5.049 -0.966 -7.562 1.00 87.81 317 ALA A O 1
ATOM 2441 N N . LEU A 1 318 ? 6.795 -1.901 -6.502 1.00 93.06 318 LEU A N 1
ATOM 2442 C CA . LEU A 1 318 ? 6.852 -3.074 -7.369 1.00 93.06 318 LEU A CA 1
ATOM 2443 C C . LEU A 1 318 ? 5.606 -3.958 -7.208 1.00 93.06 318 LEU A C 1
ATOM 2445 O O . LEU A 1 318 ? 4.998 -4.322 -8.208 1.00 93.06 318 LEU A O 1
ATOM 2449 N N . GLU A 1 319 ? 5.207 -4.253 -5.973 1.00 90.38 319 GLU A N 1
ATOM 2450 C CA . GLU A 1 319 ? 4.025 -5.058 -5.642 1.00 90.38 319 GLU A CA 1
ATOM 2451 C C . GLU A 1 319 ? 2.754 -4.433 -6.231 1.00 90.38 319 GLU A C 1
ATOM 2453 O O . GLU A 1 319 ? 2.073 -5.058 -7.045 1.00 90.38 319 GLU A O 1
ATOM 2458 N N . ARG A 1 320 ? 2.517 -3.142 -5.964 1.00 86.75 320 ARG A N 1
ATOM 2459 C CA . ARG A 1 320 ? 1.371 -2.411 -6.529 1.00 86.75 320 ARG A CA 1
ATOM 2460 C C . ARG A 1 320 ? 1.395 -2.339 -8.058 1.00 86.75 320 ARG A C 1
ATOM 2462 O O . ARG A 1 320 ? 0.344 -2.402 -8.690 1.00 86.75 320 ARG A O 1
ATOM 2469 N N . CYS A 1 321 ? 2.574 -2.222 -8.669 1.00 96.00 321 CYS A N 1
ATOM 2470 C CA . CYS A 1 321 ? 2.722 -2.253 -10.126 1.00 96.00 321 CYS A CA 1
ATOM 2471 C C . CYS A 1 321 ? 2.297 -3.614 -10.695 1.00 96.00 321 CYS A C 1
ATOM 2473 O O . CYS A 1 321 ? 1.548 -3.680 -11.670 1.00 96.00 321 CYS A O 1
ATOM 2475 N N . ILE A 1 322 ? 2.738 -4.707 -10.066 1.00 97.25 322 ILE A N 1
ATOM 2476 C CA . ILE A 1 322 ? 2.396 -6.074 -10.472 1.00 97.25 322 ILE A CA 1
ATOM 2477 C C . ILE A 1 322 ? 0.895 -6.325 -10.316 1.00 97.25 322 ILE A C 1
ATOM 2479 O O . ILE A 1 322 ? 0.273 -6.863 -11.233 1.00 97.25 322 ILE A O 1
ATOM 2483 N N . GLU A 1 323 ? 0.298 -5.913 -9.198 1.00 93.88 323 GLU A N 1
ATOM 2484 C CA . GLU A 1 323 ? -1.147 -5.997 -8.970 1.00 93.88 323 GLU A CA 1
ATOM 2485 C C . GLU A 1 323 ? -1.946 -5.242 -10.036 1.00 93.88 323 GLU A C 1
ATOM 2487 O O . GLU A 1 323 ? -2.908 -5.785 -10.589 1.00 93.88 323 GLU A O 1
ATOM 2492 N N . ASP A 1 324 ? -1.535 -4.013 -10.352 1.00 96.19 324 ASP A N 1
ATOM 2493 C CA . ASP A 1 324 ? -2.200 -3.171 -11.342 1.00 96.19 324 ASP A CA 1
ATOM 2494 C C . ASP A 1 324 ? -2.105 -3.769 -12.757 1.00 96.19 324 ASP A C 1
ATOM 2496 O O . ASP A 1 324 ? -3.126 -3.948 -13.428 1.00 96.19 324 ASP A O 1
ATOM 2500 N N . ILE A 1 325 ? -0.910 -4.207 -13.175 1.00 98.12 325 ILE A N 1
ATOM 2501 C CA . ILE A 1 325 ? -0.707 -4.905 -14.456 1.00 98.12 325 ILE A CA 1
ATOM 2502 C C . ILE A 1 325 ? -1.553 -6.181 -14.510 1.00 98.12 325 ILE A C 1
ATOM 2504 O O . ILE A 1 325 ? -2.236 -6.436 -15.503 1.00 98.12 325 ILE A O 1
ATOM 2508 N N . ASN A 1 326 ? -1.563 -6.977 -13.441 1.00 97.94 326 ASN A N 1
ATOM 2509 C CA . ASN A 1 326 ? -2.350 -8.206 -13.363 1.00 97.94 326 ASN A CA 1
ATOM 2510 C C . ASN A 1 326 ? -3.861 -7.965 -13.439 1.00 97.94 326 ASN A C 1
ATOM 2512 O O . ASN A 1 326 ? -4.604 -8.871 -13.832 1.00 97.94 326 ASN A O 1
ATOM 2516 N N . ARG A 1 327 ? -4.326 -6.788 -13.020 1.00 96.31 327 ARG A N 1
ATOM 2517 C CA . ARG A 1 327 ? -5.739 -6.408 -13.032 1.00 96.31 327 ARG A CA 1
ATOM 2518 C C . ARG A 1 327 ? -6.170 -5.864 -14.388 1.00 96.31 327 ARG A C 1
ATOM 2520 O O . ARG A 1 327 ? -7.248 -6.219 -14.860 1.00 96.31 327 ARG A O 1
ATOM 2527 N N . HIS A 1 328 ? -5.345 -5.023 -15.006 1.00 96.69 328 HIS A N 1
ATOM 2528 C CA . HIS A 1 328 ? -5.745 -4.219 -16.164 1.00 96.69 328 HIS A CA 1
ATOM 2529 C C . HIS A 1 328 ? -5.105 -4.654 -17.488 1.00 96.69 328 HIS A C 1
ATOM 2531 O O . HIS A 1 328 ? -5.648 -4.345 -18.547 1.00 96.69 328 HIS A O 1
ATOM 2537 N N . HIS A 1 329 ? -3.986 -5.381 -17.441 1.00 97.75 329 HIS A N 1
ATOM 2538 C CA . HIS A 1 329 ? -3.146 -5.690 -18.606 1.00 97.75 329 HIS A CA 1
ATOM 2539 C C . HIS A 1 329 ? -2.631 -7.135 -18.621 1.00 97.75 329 HIS A C 1
ATOM 2541 O O . HIS A 1 329 ? -1.600 -7.432 -19.227 1.00 97.75 329 HIS A O 1
ATOM 2547 N N . ALA A 1 330 ? -3.343 -8.062 -17.973 1.00 96.94 330 ALA A N 1
ATOM 2548 C CA . ALA A 1 330 ? -2.975 -9.480 -17.957 1.00 96.94 330 ALA A CA 1
ATOM 2549 C C . ALA A 1 330 ? -2.981 -10.138 -19.354 1.00 96.94 330 ALA A C 1
ATOM 2551 O O . ALA A 1 330 ? -2.455 -11.237 -19.516 1.00 96.94 330 ALA A O 1
ATOM 2552 N N . ASP A 1 331 ? -3.577 -9.486 -20.354 1.00 96.06 331 ASP A N 1
ATOM 2553 C CA . ASP A 1 331 ? -3.607 -9.894 -21.760 1.00 96.06 331 ASP A CA 1
ATOM 2554 C C . ASP A 1 331 ? -2.371 -9.454 -22.562 1.00 96.06 331 ASP A C 1
ATOM 2556 O O . ASP A 1 331 ? -2.214 -9.854 -23.719 1.00 96.06 331 ASP A O 1
ATOM 2560 N N . ALA A 1 332 ? -1.481 -8.648 -21.974 1.00 97.88 332 ALA A N 1
ATOM 2561 C CA . ALA A 1 332 ? -0.270 -8.197 -22.638 1.00 97.88 332 ALA A CA 1
ATOM 2562 C C . ALA A 1 332 ? 0.591 -9.387 -23.096 1.00 97.88 332 ALA A C 1
ATOM 2564 O O . ALA A 1 332 ? 0.800 -10.364 -22.378 1.00 97.88 332 ALA A O 1
ATOM 2565 N N . ALA A 1 333 ? 1.147 -9.290 -24.307 1.00 97.00 333 ALA A N 1
ATOM 2566 C CA . ALA A 1 333 ? 1.987 -10.357 -24.843 1.00 97.00 333 ALA A CA 1
ATOM 2567 C C . ALA A 1 333 ? 3.290 -10.507 -24.046 1.00 97.00 333 ALA A C 1
ATOM 2569 O O . ALA A 1 333 ? 3.779 -11.622 -23.875 1.00 97.00 333 ALA A O 1
ATOM 2570 N N . ARG A 1 334 ? 3.867 -9.398 -23.570 1.00 97.50 334 ARG A N 1
ATOM 2571 C CA . ARG A 1 334 ? 5.103 -9.367 -22.781 1.00 97.50 334 ARG A CA 1
ATOM 2572 C C . ARG A 1 334 ? 5.097 -8.194 -21.806 1.00 97.50 334 ARG A C 1
ATOM 2574 O O . ARG A 1 334 ? 4.633 -7.111 -22.151 1.00 97.50 334 ARG A O 1
ATOM 2581 N N . CYS A 1 335 ? 5.703 -8.404 -20.643 1.00 98.19 335 CYS A N 1
ATOM 2582 C CA . CYS A 1 335 ? 6.182 -7.353 -19.753 1.00 98.19 335 CYS A CA 1
ATOM 2583 C C . CYS A 1 335 ? 7.711 -7.313 -19.860 1.00 98.19 335 CYS A C 1
ATOM 2585 O O . CYS A 1 335 ? 8.352 -8.364 -19.804 1.00 98.19 335 CYS A O 1
ATOM 2587 N N . VAL A 1 336 ? 8.301 -6.133 -20.062 1.00 98.44 336 VAL A N 1
ATOM 2588 C CA . VAL A 1 336 ? 9.756 -5.973 -20.214 1.00 98.44 336 VAL A CA 1
ATOM 2589 C C . VAL A 1 336 ? 10.277 -5.023 -19.142 1.00 98.44 336 VAL A C 1
ATOM 2591 O O . VAL A 1 336 ? 9.810 -3.890 -19.065 1.00 98.44 336 VAL A O 1
ATOM 2594 N N . ILE A 1 337 ? 11.267 -5.459 -18.360 1.00 98.31 337 ILE A N 1
ATOM 2595 C CA . ILE A 1 337 ? 11.973 -4.610 -17.388 1.00 98.31 337 ILE A CA 1
ATOM 2596 C C . ILE A 1 337 ? 13.372 -4.319 -17.929 1.00 98.31 337 ILE A C 1
ATOM 2598 O O . ILE A 1 337 ? 14.179 -5.227 -18.119 1.00 98.31 337 ILE A O 1
ATOM 2602 N N . THR A 1 338 ? 13.650 -3.049 -18.222 1.00 97.81 338 THR A N 1
ATOM 2603 C CA . THR A 1 338 ? 14.830 -2.601 -18.981 1.00 97.81 338 THR A CA 1
ATOM 2604 C C . THR A 1 338 ? 16.081 -2.380 -18.118 1.00 97.81 338 THR A C 1
ATOM 2606 O O . THR A 1 338 ? 16.826 -1.438 -18.374 1.00 97.81 338 THR A O 1
ATOM 2609 N N . GLY A 1 339 ? 16.329 -3.224 -17.113 1.00 97.06 339 GLY A N 1
ATOM 2610 C CA . GLY A 1 339 ? 17.522 -3.174 -16.250 1.00 97.06 339 GLY A CA 1
ATOM 2611 C C . GLY A 1 339 ? 17.359 -2.403 -14.938 1.00 97.06 339 GLY A C 1
ATOM 2612 O O . GLY A 1 339 ? 16.300 -1.832 -14.689 1.00 97.06 339 GLY A O 1
ATOM 2613 N N . ASP A 1 340 ? 18.428 -2.415 -14.137 1.00 97.38 340 ASP A N 1
ATOM 2614 C CA . ASP A 1 340 ? 18.490 -1.990 -12.729 1.00 97.38 340 ASP A CA 1
ATOM 2615 C C . ASP A 1 340 ? 17.414 -2.672 -11.885 1.00 97.38 340 ASP A C 1
ATOM 2617 O O . ASP A 1 340 ? 16.538 -2.055 -11.276 1.00 97.38 340 ASP A O 1
ATOM 2621 N N . LEU A 1 341 ? 17.472 -4.001 -11.911 1.00 96.62 341 LEU A N 1
ATOM 2622 C CA . LEU A 1 341 ? 16.561 -4.881 -11.192 1.00 96.62 341 LEU A CA 1
ATOM 2623 C C . LEU A 1 341 ? 16.816 -4.858 -9.677 1.00 96.62 341 LEU A C 1
ATOM 2625 O O . LEU A 1 341 ? 15.907 -5.108 -8.884 1.00 96.62 341 LEU A O 1
ATOM 2629 N N . THR A 1 342 ? 18.055 -4.567 -9.289 1.00 93.50 342 THR A N 1
ATOM 2630 C CA . THR A 1 342 ? 18.558 -4.495 -7.912 1.00 93.50 342 THR A CA 1
ATOM 2631 C C . THR A 1 342 ? 19.343 -3.199 -7.687 1.00 93.50 342 THR A C 1
ATOM 2633 O O . THR A 1 342 ? 19.532 -2.424 -8.624 1.00 93.50 342 THR A O 1
ATOM 2636 N N . HIS A 1 343 ? 19.772 -2.920 -6.446 1.00 89.25 343 HIS A N 1
ATOM 2637 C CA . HIS A 1 343 ? 20.549 -1.711 -6.146 1.00 89.25 343 HIS A CA 1
ATOM 2638 C C . HIS A 1 343 ? 22.067 -1.938 -6.172 1.00 89.25 343 HIS A C 1
ATOM 2640 O O . HIS A 1 343 ? 22.777 -1.053 -6.639 1.00 89.25 343 HIS A O 1
ATOM 2646 N N . TRP A 1 344 ? 22.584 -3.094 -5.746 1.00 84.88 344 TRP A N 1
ATOM 2647 C CA . TRP A 1 344 ? 24.009 -3.438 -5.883 1.00 84.88 344 TRP A CA 1
ATOM 2648 C C . TRP A 1 344 ? 24.251 -4.888 -6.321 1.00 84.88 344 TRP A C 1
ATOM 2650 O O . TRP A 1 344 ? 25.317 -5.449 -6.054 1.00 84.88 344 TRP A O 1
ATOM 2660 N N . GLY A 1 345 ? 23.288 -5.512 -7.000 1.00 84.62 345 GLY A N 1
ATOM 2661 C CA . GLY A 1 345 ? 23.437 -6.870 -7.516 1.00 84.62 345 GLY A CA 1
ATOM 2662 C C . GLY A 1 345 ? 23.443 -7.931 -6.419 1.00 84.62 345 GLY A C 1
ATOM 2663 O O . GLY A 1 345 ? 24.001 -9.009 -6.618 1.00 84.62 345 GLY A O 1
ATOM 2664 N N . GLU A 1 346 ? 22.870 -7.629 -5.254 1.00 84.94 346 GLU A N 1
ATOM 2665 C CA . GLU A 1 346 ? 22.909 -8.495 -4.085 1.00 84.94 346 GLU A CA 1
ATOM 2666 C C . GLU A 1 346 ? 22.037 -9.742 -4.272 1.00 84.94 346 GLU A C 1
ATOM 2668 O O . GLU A 1 346 ? 20.921 -9.689 -4.794 1.00 84.94 346 GLU A O 1
ATOM 2673 N N . THR A 1 347 ? 22.527 -10.873 -3.771 1.00 82.62 347 THR A N 1
ATOM 2674 C CA . THR A 1 347 ? 21.810 -12.157 -3.711 1.00 82.62 347 THR A CA 1
ATOM 2675 C C . THR A 1 347 ? 20.417 -12.001 -3.095 1.00 82.62 347 THR A C 1
ATOM 2677 O O . THR A 1 347 ? 19.418 -12.454 -3.652 1.00 82.62 347 THR A O 1
ATOM 2680 N N . GLU A 1 348 ? 20.333 -11.325 -1.954 1.00 77.88 348 GLU A N 1
ATOM 2681 C CA . GLU A 1 348 ? 19.101 -11.113 -1.201 1.00 77.88 348 GLU A CA 1
ATOM 2682 C C . GLU A 1 348 ? 18.120 -10.213 -1.963 1.00 77.88 348 GLU A C 1
ATOM 2684 O O . GLU A 1 348 ? 16.909 -10.444 -1.924 1.00 77.88 348 GLU A O 1
ATOM 2689 N N . ALA A 1 349 ? 18.634 -9.224 -2.705 1.00 85.25 349 ALA A N 1
ATOM 2690 C CA . ALA A 1 349 ? 17.825 -8.352 -3.548 1.00 85.25 349 ALA A CA 1
ATOM 2691 C C . ALA A 1 349 ? 17.217 -9.127 -4.726 1.00 85.25 349 ALA A C 1
ATOM 2693 O O . ALA A 1 349 ? 16.036 -8.949 -5.022 1.00 85.25 349 ALA A O 1
ATOM 2694 N N . PHE A 1 350 ? 17.972 -10.036 -5.352 1.00 90.25 350 PHE A N 1
ATOM 2695 C CA . PHE A 1 350 ? 17.449 -10.908 -6.408 1.00 90.25 350 PHE A CA 1
ATOM 2696 C C . PHE A 1 350 ? 16.435 -11.934 -5.897 1.00 90.25 350 PHE A C 1
ATOM 2698 O O . PHE A 1 350 ? 15.432 -12.175 -6.571 1.00 90.25 350 PHE A O 1
ATOM 2705 N N . ASP A 1 351 ? 16.645 -12.498 -4.706 1.00 86.50 351 ASP A N 1
ATOM 2706 C CA . ASP A 1 351 ? 15.660 -13.368 -4.059 1.00 86.50 351 ASP A CA 1
ATOM 2707 C C . ASP A 1 351 ? 14.344 -12.631 -3.805 1.00 86.50 351 ASP A C 1
ATOM 2709 O O . ASP A 1 351 ? 13.262 -13.104 -4.161 1.00 86.50 351 ASP A O 1
ATOM 2713 N N . HIS A 1 352 ? 14.450 -11.428 -3.246 1.00 86.50 352 HIS A N 1
ATOM 2714 C CA . HIS A 1 352 ? 13.309 -10.571 -2.991 1.00 86.50 352 HIS A CA 1
ATOM 2715 C C . HIS A 1 352 ? 12.590 -10.179 -4.287 1.00 86.50 352 HIS A C 1
ATOM 2717 O O . HIS A 1 352 ? 11.380 -10.371 -4.404 1.00 86.50 352 HIS A O 1
ATOM 2723 N N . LEU A 1 353 ? 13.330 -9.702 -5.288 1.00 93.00 353 LEU A N 1
ATOM 2724 C CA . LEU A 1 353 ? 12.804 -9.369 -6.608 1.00 93.00 353 LEU A CA 1
ATOM 2725 C C . LEU A 1 353 ? 12.058 -10.555 -7.229 1.00 93.00 353 LEU A C 1
ATOM 2727 O O . LEU A 1 353 ? 10.929 -10.393 -7.690 1.00 93.00 353 LEU A O 1
ATOM 2731 N N . LYS A 1 354 ? 12.662 -11.748 -7.227 1.00 94.19 354 LYS A N 1
ATOM 2732 C CA . LYS A 1 354 ? 12.053 -12.949 -7.803 1.00 94.19 354 LYS A CA 1
ATOM 2733 C C . LYS A 1 354 ? 10.716 -13.280 -7.140 1.00 94.19 354 LYS A C 1
ATOM 2735 O O . LYS A 1 354 ? 9.752 -13.541 -7.852 1.00 94.19 354 LYS A O 1
ATOM 2740 N N . ARG A 1 355 ? 10.638 -13.225 -5.806 1.00 91.38 355 ARG A N 1
ATOM 2741 C CA . ARG A 1 355 ? 9.395 -13.497 -5.059 1.00 91.38 355 ARG A CA 1
ATOM 2742 C C . ARG A 1 355 ? 8.238 -12.585 -5.471 1.00 91.38 355 ARG A C 1
ATOM 2744 O O . ARG A 1 355 ? 7.099 -13.041 -5.519 1.00 91.38 355 ARG A O 1
ATOM 2751 N N . HIS A 1 356 ? 8.523 -11.323 -5.788 1.00 92.06 356 HIS A N 1
ATOM 2752 C CA . HIS A 1 356 ? 7.517 -10.392 -6.307 1.00 92.06 356 HIS A CA 1
ATOM 2753 C C . HIS A 1 356 ? 7.178 -10.687 -7.766 1.00 92.06 356 HIS A C 1
ATOM 2755 O O . HIS A 1 356 ? 6.011 -10.863 -8.104 1.00 92.06 356 HIS A O 1
ATOM 2761 N N . LEU A 1 357 ? 8.190 -10.814 -8.628 1.00 96.38 357 LEU A N 1
ATOM 2762 C CA . LEU A 1 357 ? 7.991 -11.057 -10.060 1.00 96.38 357 LEU A CA 1
ATOM 2763 C C . LEU A 1 357 ? 7.264 -12.376 -10.363 1.00 96.38 357 LEU A C 1
ATOM 2765 O O . LEU A 1 357 ? 6.549 -12.442 -11.360 1.00 96.38 357 LEU A O 1
ATOM 2769 N N . ASP A 1 358 ? 7.383 -13.394 -9.506 1.00 95.38 358 ASP A N 1
ATOM 2770 C CA . ASP A 1 358 ? 6.660 -14.668 -9.639 1.00 95.38 358 ASP A CA 1
ATOM 2771 C C . ASP A 1 358 ? 5.127 -14.506 -9.532 1.00 95.38 358 ASP A C 1
ATOM 2773 O O . ASP A 1 358 ? 4.379 -15.395 -9.943 1.00 95.38 358 ASP A O 1
ATOM 2777 N N . GLN A 1 359 ? 4.639 -13.368 -9.026 1.00 96.12 359 GLN A N 1
ATOM 2778 C CA . GLN A 1 359 ? 3.211 -13.044 -8.963 1.00 96.12 359 GLN A CA 1
ATOM 2779 C C . GLN A 1 359 ? 2.678 -12.429 -10.269 1.00 96.12 359 GLN A C 1
ATOM 2781 O O . GLN A 1 359 ? 1.462 -12.322 -10.458 1.00 96.12 359 GLN A O 1
ATOM 2786 N N . LEU A 1 360 ? 3.555 -12.006 -11.185 1.00 97.31 360 LEU A N 1
ATOM 2787 C CA . LEU A 1 360 ? 3.160 -11.390 -12.447 1.00 97.31 360 LEU A CA 1
ATOM 2788 C C . LEU A 1 360 ? 2.580 -12.439 -13.410 1.00 97.31 360 LEU A C 1
ATOM 2790 O O . LEU A 1 360 ? 3.223 -13.428 -13.752 1.00 97.31 360 LEU A O 1
ATOM 2794 N N . LYS A 1 361 ? 1.359 -12.201 -13.897 1.00 97.44 361 LYS A N 1
ATOM 2795 C CA . LYS A 1 361 ? 0.648 -13.096 -14.830 1.00 97.44 361 LYS A CA 1
ATOM 2796 C C . LYS A 1 361 ? 1.121 -12.948 -16.275 1.00 97.44 361 LYS A C 1
ATOM 2798 O O . LYS A 1 361 ? 0.946 -13.861 -17.080 1.00 97.44 361 LYS A O 1
ATOM 2803 N N . VAL A 1 362 ? 1.681 -11.789 -16.609 1.00 98.06 362 VAL A N 1
ATOM 2804 C CA . VAL A 1 362 ? 2.180 -11.473 -17.948 1.00 98.06 362 VAL A CA 1
ATOM 2805 C C . VAL A 1 362 ? 3.560 -12.112 -18.145 1.00 98.06 362 VAL A C 1
ATOM 2807 O O . VAL A 1 362 ? 4.420 -11.956 -17.278 1.00 98.06 362 VAL A O 1
ATOM 2810 N N . PRO A 1 363 ? 3.834 -12.776 -19.286 1.00 97.00 363 PRO A N 1
ATOM 2811 C CA . PRO A 1 363 ? 5.155 -13.336 -19.553 1.00 97.00 363 PRO A CA 1
ATOM 2812 C C . PRO A 1 363 ? 6.257 -12.270 -19.515 1.00 97.00 363 PRO A C 1
ATOM 2814 O O . PRO A 1 363 ? 6.182 -11.251 -20.211 1.00 97.00 363 PRO A O 1
ATOM 2817 N N . LEU A 1 364 ? 7.290 -12.527 -18.716 1.00 97.12 364 LEU A N 1
ATOM 2818 C CA . LEU A 1 364 ? 8.310 -11.546 -18.369 1.00 97.12 364 LEU A CA 1
ATOM 2819 C C . LEU A 1 364 ? 9.575 -11.677 -19.227 1.00 97.12 364 LEU A C 1
ATOM 2821 O O . LEU A 1 364 ? 10.061 -12.777 -19.496 1.00 97.12 364 LEU A O 1
ATOM 2825 N N . ARG A 1 365 ? 10.147 -10.531 -19.598 1.00 97.88 365 ARG A N 1
ATOM 2826 C CA . ARG A 1 365 ? 11.498 -10.399 -20.141 1.00 97.88 365 ARG A CA 1
ATOM 2827 C C . ARG A 1 365 ? 12.300 -9.433 -19.280 1.00 97.88 365 ARG A C 1
ATOM 2829 O O . ARG A 1 365 ? 11.883 -8.295 -19.073 1.00 97.88 365 ARG A O 1
ATOM 2836 N N . LEU A 1 366 ? 13.470 -9.872 -18.833 1.00 98.19 366 LEU A N 1
ATOM 2837 C CA . LEU A 1 366 ? 14.357 -9.079 -17.993 1.00 98.19 366 LEU A CA 1
ATOM 2838 C C . LEU A 1 366 ? 15.609 -8.681 -18.771 1.00 98.19 366 LEU A C 1
ATOM 2840 O O . LEU A 1 366 ? 16.200 -9.487 -19.489 1.00 98.19 366 LEU A O 1
ATOM 2844 N N . LEU A 1 367 ? 16.005 -7.425 -18.627 1.00 98.31 367 LEU A N 1
ATOM 2845 C CA . LEU A 1 367 ? 17.336 -6.945 -18.969 1.00 98.31 367 LEU A CA 1
ATOM 2846 C C . LEU A 1 367 ? 18.064 -6.615 -17.668 1.00 98.31 367 LEU A C 1
ATOM 2848 O O . LEU A 1 367 ? 17.431 -6.434 -16.632 1.00 98.31 367 LEU A O 1
ATOM 2852 N N . VAL A 1 368 ? 19.386 -6.505 -17.747 1.00 97.56 368 VAL A N 1
ATOM 2853 C CA . VAL A 1 368 ? 20.232 -6.039 -16.645 1.00 97.56 368 VAL A CA 1
ATOM 2854 C C . VAL A 1 368 ? 20.714 -4.617 -16.899 1.00 97.56 368 VAL A C 1
ATOM 2856 O O . VAL A 1 368 ? 20.972 -4.235 -18.045 1.00 97.56 368 VAL A O 1
ATOM 2859 N N . GLY A 1 369 ? 20.815 -3.843 -15.824 1.00 97.44 369 GLY A N 1
ATOM 2860 C CA . GLY A 1 369 ? 21.429 -2.517 -15.812 1.00 97.44 369 GLY A CA 1
ATOM 2861 C C . GLY A 1 369 ? 22.783 -2.526 -15.111 1.00 97.44 369 GLY A C 1
ATOM 2862 O O . GLY A 1 369 ? 23.329 -3.592 -14.819 1.00 97.44 369 GLY A O 1
ATOM 2863 N N . ASN A 1 370 ? 23.350 -1.342 -14.882 1.00 96.25 370 ASN A N 1
ATOM 2864 C CA . ASN A 1 370 ? 24.657 -1.208 -14.236 1.00 96.25 370 ASN A CA 1
ATOM 2865 C C . ASN A 1 370 ? 24.629 -1.551 -12.739 1.00 96.25 370 ASN A C 1
ATOM 2867 O O . ASN A 1 370 ? 25.685 -1.763 -12.147 1.00 96.25 370 ASN A O 1
ATOM 2871 N N . HIS A 1 371 ? 23.449 -1.588 -12.117 1.00 94.44 371 HIS A N 1
ATOM 2872 C CA . HIS A 1 371 ? 23.299 -1.992 -10.719 1.00 94.44 371 HIS A CA 1
ATOM 2873 C C . HIS A 1 371 ? 23.210 -3.513 -10.526 1.00 94.44 371 HIS A C 1
ATOM 2875 O O . HIS A 1 371 ? 23.260 -3.983 -9.395 1.00 94.44 371 HIS A O 1
ATOM 2881 N N . ASP A 1 372 ? 23.103 -4.289 -11.606 1.00 96.94 372 ASP A N 1
ATOM 2882 C CA . ASP A 1 372 ? 22.873 -5.731 -11.546 1.00 96.94 372 ASP A CA 1
ATOM 2883 C C . ASP A 1 372 ? 24.157 -6.547 -11.762 1.00 96.94 372 ASP A C 1
ATOM 2885 O O . ASP A 1 372 ? 25.009 -6.204 -12.586 1.00 96.94 372 ASP A O 1
ATOM 2889 N N . ASP A 1 373 ? 24.257 -7.712 -11.113 1.00 94.31 373 ASP A N 1
ATOM 2890 C CA . ASP A 1 373 ? 25.308 -8.699 -11.387 1.00 94.31 373 ASP A CA 1
ATOM 2891 C C . ASP A 1 373 ? 24.766 -9.871 -12.223 1.00 94.31 373 ASP A C 1
ATOM 2893 O O . ASP A 1 373 ? 23.813 -10.553 -11.841 1.00 94.31 373 ASP A O 1
ATOM 2897 N N . ARG A 1 374 ? 25.399 -10.147 -13.375 1.00 94.12 374 ARG A N 1
ATOM 2898 C CA . ARG A 1 374 ? 24.952 -11.210 -14.299 1.00 94.12 374 ARG A CA 1
ATOM 2899 C C . ARG A 1 374 ? 25.063 -12.620 -13.705 1.00 94.12 374 ARG A C 1
ATOM 2901 O O . ARG A 1 374 ? 24.259 -13.488 -14.048 1.00 94.12 374 ARG A O 1
ATOM 2908 N N . HIS A 1 375 ? 26.068 -12.883 -12.867 1.00 92.31 375 HIS A N 1
ATOM 2909 C CA . HIS A 1 375 ? 26.272 -14.194 -12.244 1.00 92.31 375 HIS A CA 1
ATOM 2910 C C . HIS A 1 375 ? 25.241 -14.445 -11.153 1.00 92.31 375 HIS A C 1
ATOM 2912 O O . HIS A 1 375 ? 24.746 -15.566 -11.040 1.00 92.31 375 HIS A O 1
ATOM 2918 N N . VAL A 1 376 ? 24.926 -13.415 -10.367 1.00 93.44 376 VAL A N 1
ATOM 2919 C CA . VAL A 1 376 ? 23.869 -13.464 -9.357 1.00 93.44 376 VAL A CA 1
ATOM 2920 C C . VAL A 1 376 ? 22.529 -13.623 -10.069 1.00 93.44 376 VAL A C 1
ATOM 2922 O O . VAL A 1 376 ? 21.884 -14.643 -9.865 1.00 93.44 376 VAL A O 1
ATOM 2925 N N . PHE A 1 377 ? 22.186 -12.761 -11.035 1.00 96.69 377 PHE A N 1
ATOM 2926 C CA . PHE A 1 377 ? 20.966 -12.866 -11.854 1.00 96.69 377 PHE A CA 1
ATOM 2927 C C . PHE A 1 377 ? 20.692 -14.297 -12.350 1.00 96.69 377 PHE A C 1
ATOM 2929 O O . PHE A 1 377 ? 19.584 -14.819 -12.218 1.00 96.69 377 PHE A O 1
ATOM 2936 N N . ARG A 1 378 ? 21.720 -14.973 -12.877 1.00 95.25 378 ARG A N 1
ATOM 2937 C CA . ARG A 1 378 ? 21.608 -16.333 -13.422 1.00 95.25 378 ARG A CA 1
ATOM 2938 C C . ARG A 1 378 ? 21.202 -17.392 -12.389 1.00 95.25 378 ARG A C 1
ATOM 2940 O O . ARG A 1 378 ? 20.651 -18.418 -12.778 1.00 95.25 378 ARG A O 1
ATOM 2947 N N . GLN A 1 379 ? 21.475 -17.179 -11.105 1.00 94.50 379 GLN A N 1
ATOM 2948 C CA . GLN A 1 379 ? 21.095 -18.112 -10.040 1.00 94.50 379 GLN A CA 1
ATOM 2949 C C . GLN A 1 379 ? 19.582 -18.086 -9.775 1.00 94.50 379 GLN A C 1
ATOM 2951 O O . GLN A 1 379 ? 18.997 -19.146 -9.562 1.00 94.50 379 GLN A O 1
ATOM 2956 N N . TRP A 1 380 ? 18.939 -16.913 -9.852 1.00 95.56 380 TRP A N 1
ATOM 2957 C CA . TRP A 1 380 ? 17.487 -16.766 -9.650 1.00 95.56 380 TRP A CA 1
ATOM 2958 C C . TRP A 1 380 ? 16.678 -16.928 -10.939 1.00 95.56 380 TRP A C 1
ATOM 2960 O O . TRP A 1 380 ? 15.538 -17.390 -10.886 1.00 95.56 380 TRP A O 1
ATOM 2970 N N . PHE A 1 381 ? 17.267 -16.617 -12.097 1.00 96.44 381 PHE A N 1
ATOM 2971 C CA . PHE A 1 381 ? 16.617 -16.734 -13.407 1.00 96.44 381 PHE A CA 1
ATOM 2972 C C . PHE A 1 381 ? 17.384 -17.680 -14.354 1.00 96.44 381 PHE A C 1
ATOM 2974 O O . PHE A 1 381 ? 17.846 -17.253 -15.416 1.00 96.44 381 PHE A O 1
ATOM 2981 N N . PRO A 1 382 ? 17.532 -18.976 -14.008 1.00 94.56 382 PRO A N 1
ATOM 2982 C CA . PRO A 1 382 ? 18.342 -19.919 -14.784 1.00 94.56 382 PRO A CA 1
ATOM 2983 C C . PRO A 1 382 ? 17.767 -20.222 -16.175 1.00 94.56 382 PRO A C 1
ATOM 2985 O O . PRO A 1 382 ? 18.529 -20.524 -17.092 1.00 94.56 382 PRO A O 1
ATOM 2988 N N . ASP A 1 383 ? 16.445 -20.110 -16.335 1.00 94.00 383 ASP A N 1
ATOM 2989 C CA . ASP A 1 383 ? 15.732 -20.352 -17.596 1.00 94.00 383 ASP A CA 1
ATOM 2990 C C . ASP A 1 383 ? 15.680 -19.111 -18.505 1.00 94.00 383 ASP A C 1
ATOM 2992 O O . ASP A 1 383 ? 15.146 -19.164 -19.617 1.00 94.00 383 ASP A O 1
ATOM 2996 N N . HIS A 1 384 ? 16.222 -17.974 -18.053 1.00 96.69 384 HIS A N 1
ATOM 2997 C CA . HIS A 1 384 ? 16.314 -16.779 -18.884 1.00 96.69 384 HIS A CA 1
ATOM 2998 C C . HIS A 1 384 ? 17.300 -17.018 -20.041 1.00 96.69 384 HIS A C 1
ATOM 3000 O O . HIS A 1 384 ? 18.328 -17.666 -19.843 1.00 96.69 384 HIS A O 1
ATOM 3006 N N . PRO A 1 385 ? 17.039 -16.522 -21.263 1.00 95.81 385 PRO A N 1
ATOM 3007 C CA . PRO A 1 385 ? 17.973 -16.702 -22.362 1.00 95.81 385 PRO A CA 1
ATOM 3008 C C . PRO A 1 385 ? 19.246 -15.876 -22.174 1.00 95.81 385 PRO A C 1
ATOM 3010 O O . PRO A 1 385 ? 19.221 -14.745 -21.679 1.00 95.81 385 PRO A O 1
ATOM 3013 N N . PHE A 1 386 ? 20.338 -16.462 -22.654 1.00 95.25 386 PHE A N 1
ATOM 3014 C CA . PHE A 1 386 ? 21.662 -15.867 -22.773 1.00 95.25 386 PHE A CA 1
ATOM 3015 C C . PHE A 1 386 ? 22.156 -16.082 -24.203 1.00 95.25 386 PHE A C 1
ATOM 3017 O O . PHE A 1 386 ? 21.787 -17.073 -24.845 1.00 95.25 386 PHE A O 1
ATOM 3024 N N . ASP A 1 387 ? 23.018 -15.194 -24.687 1.00 95.19 387 ASP A N 1
ATOM 3025 C CA . ASP A 1 387 ? 23.726 -15.447 -25.935 1.00 95.19 387 ASP A CA 1
ATOM 3026 C C . ASP A 1 387 ? 24.872 -16.458 -25.743 1.00 95.19 387 ASP A C 1
ATOM 3028 O O . ASP A 1 387 ? 25.212 -16.882 -24.635 1.00 95.19 387 ASP A O 1
ATOM 3032 N N . GLU A 1 388 ? 25.487 -16.855 -26.854 1.00 92.50 388 GLU A N 1
ATOM 3033 C CA . GLU A 1 388 ? 26.616 -17.793 -26.891 1.00 92.50 388 GLU A CA 1
ATOM 3034 C C . GLU A 1 388 ? 27.868 -17.315 -26.134 1.00 92.50 388 GLU A C 1
ATOM 3036 O O . GLU A 1 388 ? 28.744 -18.125 -25.830 1.00 92.50 388 GLU A O 1
ATOM 3041 N N . ASN A 1 389 ? 27.945 -16.025 -25.799 1.00 93.12 389 ASN A N 1
ATOM 3042 C CA . ASN A 1 389 ? 29.039 -15.415 -25.048 1.00 93.12 389 ASN A CA 1
ATOM 3043 C C . ASN A 1 389 ? 28.685 -15.204 -23.563 1.00 93.12 389 ASN A C 1
ATOM 3045 O O . ASN A 1 389 ? 29.508 -14.691 -22.805 1.00 93.12 389 ASN A O 1
ATOM 3049 N N . GLY A 1 390 ? 27.488 -15.618 -23.132 1.00 93.19 390 GLY A N 1
ATOM 3050 C CA . GLY A 1 390 ? 27.031 -15.525 -21.748 1.00 93.19 390 GLY A CA 1
ATOM 3051 C C . GLY A 1 390 ? 26.462 -14.162 -21.351 1.00 93.19 390 GLY A C 1
ATOM 3052 O O . GLY A 1 390 ? 26.230 -13.947 -20.161 1.00 93.19 390 GLY A O 1
ATOM 3053 N N . PHE A 1 391 ? 26.221 -13.256 -22.304 1.00 97.88 391 PHE A N 1
ATOM 3054 C CA . PHE A 1 391 ? 25.506 -12.008 -22.030 1.00 97.88 391 PHE A CA 1
ATOM 3055 C C . PHE A 1 391 ? 23.998 -12.255 -21.960 1.00 97.88 391 PHE A C 1
ATOM 3057 O O . PHE A 1 391 ? 23.480 -13.172 -22.603 1.00 97.88 391 PHE A O 1
ATOM 3064 N N . ILE A 1 392 ? 23.276 -11.413 -21.218 1.00 97.06 392 ILE A N 1
ATOM 3065 C CA . ILE A 1 392 ? 21.813 -11.495 -21.071 1.00 97.06 392 ILE A CA 1
ATOM 3066 C C . ILE A 1 392 ? 21.160 -10.823 -22.290 1.00 97.06 392 ILE A C 1
ATOM 3068 O O . ILE A 1 392 ? 20.459 -9.819 -22.200 1.00 97.06 392 ILE A O 1
ATOM 3072 N N . GLN A 1 393 ? 21.462 -11.363 -23.471 1.00 97.12 393 GLN A N 1
ATOM 3073 C CA . GLN A 1 393 ? 20.982 -10.881 -24.761 1.00 97.12 393 GLN A CA 1
ATOM 3074 C C . GLN A 1 393 ? 20.191 -11.960 -25.458 1.00 97.12 393 GLN A C 1
ATOM 3076 O O . GLN A 1 393 ? 20.533 -13.142 -25.416 1.00 97.12 393 GLN A O 1
ATOM 3081 N N . SER A 1 394 ? 19.114 -11.551 -26.110 1.00 97.88 394 SER A N 1
ATOM 3082 C CA . SER A 1 394 ? 18.251 -12.491 -26.808 1.00 97.88 394 SER A CA 1
ATOM 3083 C C . SER A 1 394 ? 17.411 -11.802 -27.869 1.00 97.88 394 SER A C 1
ATOM 3085 O O . SER A 1 394 ? 17.265 -10.578 -27.889 1.00 97.88 394 SER A O 1
ATOM 3087 N N . VAL A 1 395 ? 16.862 -12.622 -28.758 1.00 98.12 395 VAL A N 1
ATOM 3088 C CA . VAL A 1 395 ? 15.855 -12.209 -29.728 1.00 98.12 395 VAL A CA 1
ATOM 3089 C C . VAL A 1 395 ? 14.584 -13.001 -29.512 1.00 98.12 395 VAL A C 1
ATOM 3091 O O . VAL A 1 395 ? 14.617 -14.172 -29.134 1.00 98.12 395 VAL A O 1
ATOM 3094 N N . GLU A 1 396 ? 13.463 -12.361 -29.790 1.00 97.19 396 GLU A N 1
ATOM 3095 C CA . GLU A 1 396 ? 12.152 -12.978 -29.743 1.00 97.19 396 GLU A CA 1
ATOM 3096 C C . GLU A 1 396 ? 11.299 -12.440 -30.887 1.00 97.19 396 GLU A C 1
ATOM 3098 O O . GLU A 1 396 ? 11.221 -11.233 -31.098 1.00 97.19 396 GLU A O 1
ATOM 3103 N N . ASP A 1 397 ? 10.658 -13.334 -31.634 1.00 97.12 397 ASP A N 1
ATOM 3104 C CA . ASP A 1 397 ? 9.722 -12.940 -32.681 1.00 97.12 397 ASP A CA 1
ATOM 3105 C C . ASP A 1 397 ? 8.295 -13.024 -32.124 1.00 97.12 397 ASP A C 1
ATOM 3107 O O . ASP A 1 397 ? 7.816 -14.099 -31.758 1.00 97.12 397 ASP A O 1
ATOM 3111 N N . LEU A 1 398 ? 7.621 -11.877 -32.067 1.00 95.81 398 LEU A N 1
ATOM 3112 C CA . LEU A 1 398 ? 6.217 -11.734 -31.681 1.00 95.81 398 LEU A CA 1
ATOM 3113 C C . LEU A 1 398 ? 5.394 -11.299 -32.902 1.00 95.81 398 LEU A C 1
ATOM 3115 O O . LEU A 1 398 ? 5.974 -10.899 -33.913 1.00 95.81 398 LEU A O 1
ATOM 3119 N N . PRO A 1 399 ? 4.047 -11.317 -32.840 1.00 94.50 399 PRO A N 1
ATOM 3120 C CA . PRO A 1 399 ? 3.219 -10.899 -33.973 1.00 94.50 399 PRO A CA 1
ATOM 3121 C C . PRO A 1 399 ? 3.541 -9.499 -34.520 1.00 94.50 399 PRO A C 1
ATOM 3123 O O . PRO A 1 399 ? 3.393 -9.278 -35.715 1.00 94.50 399 PRO A O 1
ATOM 3126 N N . ALA A 1 400 ? 4.014 -8.580 -33.669 1.00 95.44 400 ALA A N 1
ATOM 3127 C CA . ALA A 1 400 ? 4.395 -7.225 -34.072 1.00 95.44 400 ALA A CA 1
ATOM 3128 C C . ALA A 1 400 ? 5.740 -7.142 -34.822 1.00 95.44 400 ALA A C 1
ATOM 3130 O O . ALA A 1 400 ? 5.992 -6.154 -35.501 1.00 95.44 400 ALA A O 1
ATOM 3131 N N . GLY A 1 401 ? 6.624 -8.136 -34.690 1.00 96.50 401 GLY A N 1
ATOM 3132 C CA . GLY A 1 401 ? 7.959 -8.121 -35.288 1.00 96.50 401 GLY A CA 1
ATOM 3133 C C . GLY A 1 401 ? 9.019 -8.770 -34.402 1.00 96.50 401 GLY A C 1
ATOM 3134 O O . GLY A 1 401 ? 8.716 -9.559 -33.505 1.00 96.50 401 GLY A O 1
ATOM 3135 N N . ARG A 1 402 ? 10.283 -8.440 -34.667 1.00 98.25 402 ARG A N 1
ATOM 3136 C CA . ARG A 1 402 ? 11.445 -8.937 -33.934 1.00 98.25 402 ARG A CA 1
ATOM 3137 C C . ARG A 1 402 ? 11.812 -8.008 -32.785 1.00 98.25 402 ARG A C 1
ATOM 3139 O O . ARG A 1 402 ? 12.140 -6.842 -32.985 1.00 98.25 402 ARG A O 1
ATOM 3146 N N . PHE A 1 403 ? 11.843 -8.563 -31.587 1.00 98.69 403 PHE A N 1
ATOM 3147 C CA . PHE A 1 403 ? 12.267 -7.906 -30.363 1.00 98.69 403 PHE A CA 1
ATOM 3148 C C . PHE A 1 403 ? 13.709 -8.322 -30.087 1.00 98.69 403 PHE A C 1
ATOM 3150 O O . PHE A 1 403 ? 14.023 -9.513 -30.096 1.00 98.69 403 PHE A O 1
ATOM 3157 N N . ILE A 1 404 ? 14.595 -7.350 -29.887 1.00 98.75 404 ILE A N 1
ATOM 3158 C CA . ILE A 1 404 ? 16.011 -7.580 -29.594 1.00 98.75 404 ILE A CA 1
ATOM 3159 C C . ILE A 1 404 ? 16.323 -6.938 -28.243 1.00 98.75 404 ILE A C 1
ATOM 3161 O O . ILE A 1 404 ? 16.212 -5.721 -28.078 1.00 98.75 404 ILE A O 1
ATOM 3165 N N . TYR A 1 405 ? 16.714 -7.774 -27.286 1.00 98.75 405 TYR A N 1
ATOM 3166 C CA . TYR A 1 405 ? 17.032 -7.386 -25.917 1.00 98.75 405 TYR A CA 1
ATOM 3167 C C . TYR A 1 405 ? 18.550 -7.355 -25.742 1.00 98.75 405 TYR A C 1
ATOM 3169 O O . TYR A 1 405 ? 19.220 -8.357 -26.005 1.00 98.75 405 TYR A O 1
ATOM 3177 N N . LEU A 1 406 ? 19.082 -6.199 -25.343 1.00 98.69 406 LEU A N 1
ATOM 3178 C CA . LEU A 1 406 ? 20.514 -5.909 -25.326 1.00 98.69 406 LEU A CA 1
ATOM 3179 C C . LEU A 1 406 ? 21.031 -5.753 -23.893 1.00 98.69 406 LEU A C 1
ATOM 3181 O O . LEU A 1 406 ? 20.466 -5.012 -23.089 1.00 98.69 406 LEU A O 1
ATOM 3185 N N . ASP A 1 407 ? 22.162 -6.391 -23.615 1.00 98.44 407 ASP A N 1
ATOM 3186 C CA . ASP A 1 407 ? 22.880 -6.331 -22.344 1.00 98.44 407 ASP A CA 1
ATOM 3187 C C . ASP A 1 407 ? 23.999 -5.307 -22.494 1.00 98.44 407 ASP A C 1
ATOM 3189 O O . ASP A 1 407 ? 25.017 -5.554 -23.150 1.00 98.44 407 ASP A O 1
ATOM 3193 N N . THR A 1 408 ? 23.791 -4.138 -21.897 1.00 98.44 408 THR A N 1
ATOM 3194 C CA . THR A 1 408 ? 24.777 -3.055 -21.870 1.00 98.44 408 THR A CA 1
ATOM 3195 C C . THR A 1 408 ? 25.499 -2.936 -20.537 1.00 98.44 408 THR A C 1
ATOM 3197 O O . THR A 1 408 ? 26.263 -1.993 -20.354 1.00 98.44 408 THR A O 1
ATOM 3200 N N . ASN A 1 409 ? 25.288 -3.874 -19.613 1.00 97.38 409 ASN A N 1
ATOM 3201 C CA . ASN A 1 409 ? 25.973 -3.883 -18.329 1.00 97.38 409 ASN A CA 1
ATOM 3202 C C . ASN A 1 409 ? 27.474 -4.141 -18.542 1.00 97.38 409 ASN A C 1
ATOM 3204 O O . ASN A 1 409 ? 27.861 -4.859 -19.473 1.00 97.38 409 ASN A O 1
ATOM 3208 N N . GLU A 1 410 ? 28.313 -3.589 -17.673 1.00 95.56 410 GLU A N 1
ATOM 3209 C CA . GLU A 1 410 ? 29.723 -3.930 -17.529 1.00 95.56 410 GLU A CA 1
ATOM 3210 C C . GLU A 1 410 ? 30.083 -3.956 -16.040 1.00 95.56 410 GLU A C 1
ATOM 3212 O O . GLU A 1 410 ? 29.906 -2.946 -15.360 1.00 95.56 410 GLU A O 1
ATOM 3217 N N . PRO A 1 411 ? 30.589 -5.085 -15.511 1.00 90.44 411 PRO A N 1
ATOM 3218 C CA . PRO A 1 411 ? 30.880 -5.198 -14.088 1.00 90.44 411 PRO A CA 1
ATOM 3219 C C . PRO A 1 411 ? 31.803 -4.083 -13.582 1.00 90.44 411 PRO A C 1
ATOM 3221 O O . PRO A 1 411 ? 32.899 -3.883 -14.105 1.00 90.44 411 PRO A O 1
ATOM 3224 N N . GLY A 1 412 ? 31.370 -3.389 -12.527 1.00 86.88 412 GLY A N 1
ATOM 3225 C CA . GLY A 1 412 ? 32.141 -2.323 -11.881 1.00 86.88 412 GLY A CA 1
ATOM 3226 C C . GLY A 1 412 ? 32.077 -0.956 -12.571 1.00 86.88 412 GLY A C 1
ATOM 3227 O O . GLY A 1 412 ? 32.813 -0.057 -12.168 1.00 86.88 412 GLY A O 1
ATOM 3228 N N . HIS A 1 413 ? 31.214 -0.786 -13.575 1.00 92.31 413 HIS A N 1
ATOM 3229 C CA . HIS A 1 413 ? 31.027 0.471 -14.295 1.00 92.31 413 HIS A CA 1
ATOM 3230 C C . HIS A 1 413 ? 29.588 0.972 -14.191 1.00 92.31 413 HIS A C 1
ATOM 3232 O O . HIS A 1 413 ? 28.647 0.188 -14.241 1.00 92.31 413 HIS A O 1
ATOM 3238 N N . HIS A 1 414 ? 29.430 2.293 -14.078 1.00 93.00 414 HIS A N 1
ATOM 3239 C CA . HIS A 1 414 ? 28.124 2.947 -14.208 1.00 93.00 414 HIS A CA 1
ATOM 3240 C C . HIS A 1 414 ? 27.778 3.227 -15.669 1.00 93.00 414 HIS A C 1
ATOM 3242 O O . HIS A 1 414 ? 26.607 3.328 -16.008 1.00 93.00 414 HIS A O 1
ATOM 3248 N N . GLU A 1 415 ? 28.793 3.395 -16.521 1.00 97.19 415 GLU A N 1
ATOM 3249 C CA . GLU A 1 415 ? 28.601 3.559 -17.952 1.00 97.19 415 GLU A CA 1
ATOM 3250 C C . GLU A 1 415 ? 28.141 2.249 -18.592 1.00 97.19 415 GLU A C 1
ATOM 3252 O O . GLU A 1 415 ? 28.602 1.165 -18.230 1.00 97.19 415 GLU A O 1
ATOM 3257 N N . GLY A 1 416 ? 27.327 2.348 -19.640 1.00 97.69 416 GLY A N 1
ATOM 3258 C CA . GLY A 1 416 ? 27.015 1.183 -20.458 1.00 97.69 416 GLY A CA 1
ATOM 3259 C C . GLY A 1 416 ? 28.193 0.786 -21.343 1.00 97.69 416 GLY A C 1
ATOM 3260 O O . GLY A 1 416 ? 28.798 1.641 -21.990 1.00 97.69 416 GLY A O 1
ATOM 3261 N N . TRP A 1 417 ? 28.471 -0.509 -21.475 1.00 97.88 417 TRP A N 1
ATOM 3262 C CA . TRP A 1 417 ? 29.438 -1.007 -22.457 1.00 97.88 417 TRP A CA 1
ATOM 3263 C C . TRP A 1 417 ? 28.804 -1.996 -23.419 1.00 97.88 417 TRP A C 1
ATOM 3265 O O . TRP A 1 417 ? 27.905 -2.756 -23.078 1.00 97.88 417 TRP A O 1
ATOM 3275 N N . TYR A 1 418 ? 29.310 -2.005 -24.645 1.00 97.81 418 TYR A N 1
ATOM 3276 C CA . TYR A 1 418 ? 28.893 -2.908 -25.702 1.00 97.81 418 TYR A CA 1
ATOM 3277 C C . TYR A 1 418 ? 30.119 -3.329 -26.514 1.00 97.81 418 TYR A C 1
ATOM 3279 O O . TYR A 1 418 ? 30.503 -2.701 -27.500 1.00 97.81 418 TYR A O 1
ATOM 3287 N N . CYS A 1 419 ? 30.799 -4.366 -26.021 1.00 97.25 419 CYS A N 1
ATOM 3288 C CA . CYS A 1 419 ? 32.055 -4.860 -26.586 1.00 97.25 419 CYS A CA 1
ATOM 3289 C C . CYS A 1 419 ? 31.891 -5.441 -28.004 1.00 97.25 419 CYS A C 1
ATOM 3291 O O . CYS A 1 419 ? 30.780 -5.695 -28.470 1.00 97.25 419 CYS A O 1
ATOM 3293 N N . GLU A 1 420 ? 33.011 -5.715 -28.680 1.00 97.69 420 GLU A N 1
ATOM 3294 C CA . GLU A 1 420 ? 33.031 -6.225 -30.062 1.00 97.69 420 GLU A CA 1
ATOM 3295 C C . GLU A 1 420 ? 32.190 -7.495 -30.263 1.00 97.69 420 GLU A C 1
ATOM 3297 O O . GLU A 1 420 ? 31.508 -7.622 -31.280 1.00 97.69 420 GLU A O 1
ATOM 3302 N N . ALA A 1 421 ? 32.181 -8.412 -29.288 1.00 97.81 421 ALA A N 1
ATOM 3303 C CA . ALA A 1 421 ? 31.360 -9.622 -29.349 1.00 97.81 421 ALA A CA 1
ATOM 3304 C C . ALA A 1 421 ? 29.858 -9.290 -29.396 1.00 97.81 421 ALA A C 1
ATOM 3306 O O . ALA A 1 421 ? 29.136 -9.822 -30.239 1.00 97.81 421 ALA A O 1
ATOM 3307 N N . ARG A 1 422 ? 29.402 -8.353 -28.553 1.00 98.06 422 ARG A N 1
ATOM 3308 C CA . ARG A 1 422 ? 28.006 -7.896 -28.512 1.00 98.06 422 ARG A CA 1
ATOM 3309 C C . ARG A 1 422 ? 27.629 -7.080 -29.754 1.00 98.06 422 ARG A C 1
ATOM 3311 O O . ARG A 1 422 ? 26.529 -7.250 -30.278 1.00 98.06 422 ARG A O 1
ATOM 3318 N N . LEU A 1 423 ? 28.541 -6.246 -30.269 1.00 98.25 423 LEU A N 1
ATOM 3319 C CA . LEU A 1 423 ? 28.362 -5.508 -31.531 1.00 98.25 423 LEU A CA 1
ATOM 3320 C C . LEU A 1 423 ? 28.174 -6.458 -32.717 1.00 98.25 423 LEU A C 1
ATOM 3322 O O . LEU A 1 423 ? 27.225 -6.304 -33.484 1.00 98.25 423 LEU A O 1
ATOM 3326 N N . LYS A 1 424 ? 29.043 -7.466 -32.835 1.00 97.94 424 LYS A N 1
ATOM 3327 C CA . LYS A 1 424 ? 28.958 -8.487 -33.883 1.00 97.94 424 LYS A CA 1
ATOM 3328 C C . LYS A 1 424 ? 27.673 -9.304 -33.768 1.00 97.94 424 LYS A C 1
ATOM 3330 O O . LYS A 1 424 ? 27.026 -9.561 -34.780 1.00 97.94 424 LYS A O 1
ATOM 3335 N N . TRP A 1 425 ? 27.295 -9.690 -32.550 1.00 98.44 425 TRP A N 1
ATOM 3336 C CA . TRP A 1 425 ? 26.034 -10.384 -32.304 1.00 98.44 425 TRP A CA 1
ATOM 3337 C C . TRP A 1 425 ? 24.836 -9.534 -32.749 1.00 98.44 425 TRP A C 1
ATOM 3339 O O . TRP A 1 425 ? 23.989 -10.018 -33.495 1.00 98.44 425 TRP A O 1
ATOM 3349 N N . LEU A 1 426 ? 24.799 -8.247 -32.384 1.00 98.50 426 LEU A N 1
ATOM 3350 C CA . LEU A 1 426 ? 23.728 -7.335 -32.791 1.00 98.50 426 LEU A CA 1
ATOM 3351 C C . LEU A 1 426 ? 23.637 -7.202 -34.314 1.00 98.50 426 LEU A C 1
ATOM 3353 O O . LEU A 1 426 ? 22.549 -7.313 -34.870 1.00 98.50 426 LEU A O 1
ATOM 3357 N N . GLU A 1 427 ? 24.766 -7.004 -34.995 1.00 98.19 427 GLU A N 1
ATOM 3358 C CA . GLU A 1 427 ? 24.803 -6.920 -36.458 1.00 98.19 427 GLU A CA 1
ATOM 3359 C C . GLU A 1 427 ? 24.211 -8.176 -37.112 1.00 98.19 427 GLU A C 1
ATOM 3361 O O . GLU A 1 427 ? 23.408 -8.076 -38.042 1.00 98.19 427 GLU A O 1
ATOM 3366 N N . GLN A 1 428 ? 24.549 -9.358 -36.587 1.00 97.94 428 GLN A N 1
ATOM 3367 C CA . GLN A 1 428 ? 23.996 -10.626 -37.058 1.00 97.94 428 GLN A CA 1
ATOM 3368 C C . GLN A 1 428 ? 22.484 -10.717 -36.831 1.00 97.94 428 GLN A C 1
ATOM 3370 O O . GLN A 1 428 ? 21.767 -11.141 -37.736 1.00 97.94 428 GLN A O 1
ATOM 3375 N N . GLN A 1 429 ? 21.981 -10.304 -35.662 1.00 98.12 429 GLN A N 1
ATOM 3376 C CA . GLN A 1 429 ? 20.545 -10.349 -35.365 1.00 98.12 429 GLN A CA 1
ATOM 3377 C C . GLN A 1 429 ? 19.733 -9.355 -36.202 1.00 98.12 429 GLN A C 1
ATOM 3379 O O . GLN A 1 429 ? 18.634 -9.696 -36.649 1.00 98.12 429 GLN A O 1
ATOM 3384 N N . LEU A 1 430 ? 20.285 -8.162 -36.454 1.00 98.25 430 LEU A N 1
ATOM 3385 C CA . LEU A 1 430 ? 19.701 -7.161 -37.349 1.00 98.25 430 LEU A CA 1
ATOM 3386 C C . LEU A 1 430 ? 19.649 -7.683 -38.790 1.00 98.25 430 LEU A C 1
ATOM 3388 O O . LEU A 1 430 ? 18.595 -7.645 -39.418 1.00 98.25 430 LEU A O 1
ATOM 3392 N N . ALA A 1 431 ? 20.744 -8.258 -39.296 1.00 97.56 431 ALA A N 1
ATOM 3393 C CA . ALA A 1 431 ? 20.770 -8.869 -40.626 1.00 97.56 431 ALA A CA 1
ATOM 3394 C C . ALA A 1 431 ? 19.777 -10.040 -40.748 1.00 97.56 431 ALA A C 1
ATOM 3396 O O . ALA A 1 431 ? 19.096 -10.192 -41.762 1.00 97.56 431 ALA A O 1
ATOM 3397 N N . ALA A 1 432 ? 19.667 -10.860 -39.699 1.00 97.44 432 ALA A N 1
ATOM 3398 C CA . ALA A 1 432 ? 18.777 -12.015 -39.653 1.00 97.44 432 ALA A CA 1
ATOM 3399 C C . ALA A 1 432 ? 17.291 -11.653 -39.482 1.00 97.44 432 ALA A C 1
ATOM 3401 O O . ALA A 1 432 ? 16.448 -12.550 -39.552 1.00 97.44 432 ALA A O 1
ATOM 3402 N N . ALA A 1 433 ? 16.951 -10.386 -39.213 1.00 96.38 433 ALA A N 1
ATOM 3403 C CA . ALA A 1 433 ? 15.563 -9.929 -39.112 1.00 96.38 433 ALA A CA 1
ATOM 3404 C C . ALA A 1 433 ? 14.846 -9.919 -40.475 1.00 96.38 433 ALA A C 1
ATOM 3406 O O . ALA A 1 433 ? 13.619 -9.992 -40.515 1.00 96.38 433 ALA A O 1
ATOM 3407 N N . ALA A 1 434 ? 15.610 -9.908 -41.575 1.00 92.81 434 ALA A N 1
ATOM 3408 C CA . ALA A 1 434 ? 15.116 -9.843 -42.947 1.00 92.81 434 ALA A CA 1
ATOM 3409 C C . ALA A 1 434 ? 14.205 -8.623 -43.190 1.00 92.81 434 ALA A C 1
ATOM 3411 O O . ALA A 1 434 ? 14.699 -7.498 -43.257 1.00 92.81 434 ALA A O 1
ATOM 3412 N N . ASP A 1 435 ? 12.905 -8.844 -43.373 1.00 92.94 435 ASP A N 1
ATOM 3413 C CA . ASP A 1 435 ? 11.874 -7.833 -43.620 1.00 92.94 435 ASP A CA 1
ATOM 3414 C C . ASP A 1 435 ? 11.017 -7.520 -42.384 1.00 92.94 435 ASP A C 1
ATOM 3416 O O . ASP A 1 435 ? 10.135 -6.664 -42.455 1.00 92.94 435 ASP A O 1
ATOM 3420 N N . LYS A 1 436 ? 11.275 -8.180 -41.248 1.00 96.56 436 LYS A N 1
ATOM 3421 C CA . LYS A 1 436 ? 10.551 -7.930 -39.998 1.00 96.56 436 LYS A CA 1
ATOM 3422 C C . LYS A 1 436 ? 10.860 -6.542 -39.456 1.00 96.56 436 LYS A C 1
ATOM 3424 O O . LYS A 1 436 ? 11.997 -6.077 -39.486 1.00 96.56 436 LYS A O 1
ATOM 3429 N N . GLU A 1 437 ? 9.846 -5.933 -38.860 1.00 97.69 437 GLU A N 1
ATOM 3430 C CA . GLU A 1 437 ? 10.025 -4.755 -38.019 1.00 97.69 437 GLU A CA 1
ATOM 3431 C C . GLU A 1 437 ? 10.835 -5.098 -36.772 1.00 97.69 437 GLU A C 1
ATOM 3433 O O . GLU A 1 437 ? 10.712 -6.200 -36.235 1.00 97.69 437 GLU A O 1
ATOM 3438 N N . ILE A 1 438 ? 11.663 -4.161 -36.314 1.00 98.50 438 ILE A N 1
ATOM 3439 C CA . ILE A 1 438 ? 12.607 -4.385 -35.219 1.00 98.50 438 ILE A CA 1
ATOM 3440 C C . ILE A 1 438 ? 12.309 -3.441 -34.055 1.00 98.50 438 ILE A C 1
ATOM 3442 O O . ILE A 1 438 ? 12.135 -2.234 -34.237 1.00 98.50 438 ILE A O 1
ATOM 3446 N N . TYR A 1 439 ? 12.334 -3.997 -32.849 1.00 98.56 439 TYR A N 1
ATOM 3447 C CA . TYR A 1 439 ? 12.146 -3.290 -31.588 1.00 98.56 439 TYR A CA 1
ATOM 3448 C C . TYR A 1 439 ? 13.346 -3.551 -30.690 1.00 98.56 439 TYR A C 1
ATOM 3450 O O . TYR A 1 439 ? 13.641 -4.701 -30.360 1.00 98.56 439 TYR A O 1
ATOM 3458 N N . LEU A 1 440 ? 14.054 -2.489 -30.318 1.00 98.81 440 LEU A N 1
ATOM 3459 C CA . LEU A 1 440 ? 15.254 -2.588 -29.494 1.00 98.81 440 LEU A CA 1
ATOM 3460 C C . LEU A 1 440 ? 14.934 -2.253 -28.039 1.00 98.81 440 LEU A C 1
ATOM 3462 O O . LEU A 1 440 ? 14.218 -1.291 -27.766 1.00 98.81 440 LEU A O 1
ATOM 3466 N N . PHE A 1 441 ? 15.516 -3.015 -27.118 1.00 98.81 441 PHE A N 1
ATOM 3467 C CA . PHE A 1 441 ? 15.432 -2.789 -25.677 1.00 98.81 441 PHE A CA 1
ATOM 3468 C C . PHE A 1 441 ? 16.838 -2.821 -25.091 1.00 98.81 441 PHE A C 1
ATOM 3470 O O . PHE A 1 441 ? 17.595 -3.752 -25.364 1.00 98.81 441 PHE A O 1
ATOM 3477 N N . MET A 1 442 ? 17.192 -1.829 -24.280 1.00 98.69 442 MET A N 1
ATOM 3478 C CA . MET A 1 442 ? 18.497 -1.766 -23.614 1.00 98.69 442 MET A CA 1
ATOM 3479 C C . MET A 1 442 ? 18.418 -0.956 -22.322 1.00 98.69 442 MET A C 1
ATOM 3481 O O . MET A 1 442 ? 17.459 -0.226 -22.121 1.00 98.69 442 MET A O 1
ATOM 3485 N N . HIS A 1 443 ? 19.419 -1.039 -21.448 1.00 98.69 443 HIS A N 1
ATOM 3486 C CA . HIS A 1 443 ? 19.437 -0.190 -20.254 1.00 98.69 443 HIS A CA 1
ATOM 3487 C C . HIS A 1 443 ? 19.980 1.220 -20.554 1.00 98.69 443 HIS A C 1
ATOM 3489 O O . HIS A 1 443 ? 19.250 2.202 -20.460 1.00 98.69 443 HIS A O 1
ATOM 3495 N N . HIS A 1 444 ? 21.238 1.312 -20.994 1.00 98.69 444 HIS A N 1
ATOM 3496 C CA . HIS A 1 444 ? 21.933 2.581 -21.242 1.00 98.69 444 HIS A CA 1
ATOM 3497 C C . HIS A 1 444 ? 21.652 3.162 -22.642 1.00 98.69 444 HIS A C 1
ATOM 3499 O O . HIS A 1 444 ? 21.826 2.443 -23.626 1.00 98.69 444 HIS A O 1
ATOM 3505 N N . PRO A 1 445 ? 21.300 4.451 -22.799 1.00 98.00 445 PRO A N 1
ATOM 3506 C CA . PRO A 1 445 ? 21.065 5.032 -24.122 1.00 98.00 445 PRO A CA 1
ATOM 3507 C C . PRO A 1 445 ? 22.359 5.153 -24.959 1.00 98.00 445 PRO A C 1
ATOM 3509 O O . PRO A 1 445 ? 23.413 5.506 -24.421 1.00 98.00 445 PRO A O 1
ATOM 3512 N N . PRO A 1 446 ? 22.301 4.937 -26.290 1.00 97.88 446 PRO A N 1
ATOM 3513 C CA . PRO A 1 446 ? 23.446 5.047 -27.201 1.00 97.88 446 PRO A CA 1
ATOM 3514 C C . PRO A 1 446 ? 23.688 6.477 -27.727 1.00 97.88 446 PRO A C 1
ATOM 3516 O O . PRO A 1 446 ? 24.258 6.666 -28.804 1.00 97.88 446 PRO A O 1
ATOM 3519 N N . PHE A 1 447 ? 23.227 7.493 -27.000 1.00 97.69 447 PHE A N 1
ATOM 3520 C CA . PHE A 1 447 ? 23.306 8.911 -27.356 1.00 97.69 447 PHE A CA 1
ATOM 3521 C C . PHE A 1 447 ? 23.258 9.784 -26.100 1.00 97.69 447 PHE A C 1
ATOM 3523 O O . PHE A 1 447 ? 22.844 9.320 -25.039 1.00 97.69 447 PHE A O 1
ATOM 3530 N N . ASP A 1 448 ? 23.658 11.046 -26.243 1.00 96.44 448 ASP A N 1
ATOM 3531 C CA . ASP A 1 448 ? 23.506 12.052 -25.191 1.00 96.44 448 ASP A CA 1
ATOM 3532 C C . ASP A 1 448 ? 22.055 12.541 -25.147 1.00 96.44 448 ASP A C 1
ATOM 3534 O O . ASP A 1 448 ? 21.462 12.875 -26.177 1.00 96.44 448 ASP A O 1
ATOM 3538 N N . ILE A 1 449 ? 21.485 12.580 -23.947 1.00 96.00 449 ILE A N 1
ATOM 3539 C CA . ILE A 1 449 ? 20.134 13.070 -23.670 1.00 96.00 449 ILE A CA 1
ATOM 3540 C C . ILE A 1 449 ? 20.123 14.542 -23.239 1.00 96.00 449 ILE A C 1
ATOM 3542 O O . ILE A 1 449 ? 19.053 15.141 -23.124 1.00 96.00 449 ILE A O 1
ATOM 3546 N N . GLY A 1 450 ? 21.298 15.134 -23.010 1.00 94.56 450 GLY A N 1
ATOM 3547 C CA . GLY A 1 450 ? 21.460 16.532 -22.622 1.00 94.56 450 GLY A CA 1
ATOM 3548 C C . GLY A 1 450 ? 21.408 16.773 -21.114 1.00 94.56 450 GLY A C 1
ATOM 3549 O O . GLY A 1 450 ? 21.375 17.930 -20.700 1.00 94.56 450 GLY A O 1
ATOM 3550 N N . ILE A 1 451 ? 21.408 15.715 -20.296 1.00 94.81 451 ILE A N 1
ATOM 3551 C CA . ILE A 1 451 ? 21.576 15.806 -18.840 1.00 94.81 451 ILE A CA 1
ATOM 3552 C C . ILE A 1 451 ? 23.032 15.438 -18.544 1.00 94.81 451 ILE A C 1
ATOM 3554 O O . ILE A 1 451 ? 23.361 14.250 -18.565 1.00 94.81 451 ILE A O 1
ATOM 3558 N N . PRO A 1 452 ? 23.918 16.406 -18.233 1.00 93.94 452 PRO A N 1
ATOM 3559 C CA . PRO A 1 452 ? 25.360 16.164 -18.196 1.00 93.94 452 PRO A CA 1
ATOM 3560 C C . PRO A 1 452 ? 25.790 15.048 -17.244 1.00 93.94 452 PRO A C 1
ATOM 3562 O O . PRO A 1 452 ? 26.799 14.388 -17.480 1.00 93.94 452 PRO A O 1
ATOM 3565 N N . ALA A 1 453 ? 25.068 14.859 -16.139 1.00 93.38 453 ALA A N 1
ATOM 3566 C CA . ALA A 1 453 ? 25.355 13.806 -15.177 1.00 93.38 453 ALA A CA 1
ATOM 3567 C C . ALA A 1 453 ? 25.050 12.398 -15.717 1.00 93.38 453 ALA A C 1
ATOM 3569 O O . ALA A 1 453 ? 25.847 11.495 -15.481 1.00 93.38 453 ALA A O 1
ATOM 3570 N N . LEU A 1 454 ? 23.965 12.241 -16.484 1.00 95.81 454 LEU A N 1
ATOM 3571 C CA . LEU A 1 454 ? 23.559 10.976 -17.110 1.00 95.81 454 LEU A CA 1
ATOM 3572 C C . LEU A 1 454 ? 24.305 10.721 -18.424 1.00 95.81 454 LEU A C 1
ATOM 3574 O O . LEU A 1 454 ? 24.676 9.591 -18.713 1.00 95.81 454 LEU A O 1
ATOM 3578 N N . ASP A 1 455 ? 24.612 11.766 -19.193 1.00 96.00 455 ASP A N 1
ATOM 3579 C CA . ASP A 1 455 ? 25.370 11.638 -20.444 1.00 96.00 455 ASP A CA 1
ATOM 3580 C C . ASP A 1 455 ? 26.763 11.035 -20.204 1.00 96.00 455 ASP A C 1
ATOM 3582 O O . ASP A 1 455 ? 27.260 10.269 -21.032 1.00 96.00 455 ASP A O 1
ATOM 3586 N N . ARG A 1 456 ? 27.374 11.303 -19.040 1.00 94.75 456 ARG A N 1
ATOM 3587 C CA . ARG A 1 456 ? 28.657 10.700 -18.638 1.00 94.75 456 ARG A CA 1
ATOM 3588 C C . ARG A 1 456 ? 28.582 9.200 -18.369 1.00 94.75 456 ARG A C 1
ATOM 3590 O O . ARG A 1 456 ? 29.606 8.549 -18.517 1.00 94.75 456 ARG A O 1
ATOM 3597 N N . ILE A 1 457 ? 27.408 8.689 -18.004 1.00 96.50 457 ILE A N 1
ATOM 3598 C CA . ILE A 1 457 ? 27.152 7.272 -17.702 1.00 96.50 457 ILE A CA 1
ATOM 3599 C C . ILE A 1 457 ? 26.263 6.581 -18.749 1.00 96.50 457 ILE A C 1
ATOM 3601 O O . ILE A 1 457 ? 25.827 5.448 -18.588 1.00 96.50 457 ILE A O 1
ATOM 3605 N N . SER A 1 458 ? 26.057 7.228 -19.895 1.00 97.38 458 SER A N 1
ATOM 3606 C CA . SER A 1 458 ? 25.451 6.605 -21.075 1.00 97.38 458 SER A CA 1
ATOM 3607 C C . SER A 1 458 ? 26.371 5.541 -21.701 1.00 97.38 458 SER A C 1
ATOM 3609 O O . SER A 1 458 ? 27.471 5.268 -21.216 1.00 97.38 458 SER A O 1
ATOM 3611 N N . LEU A 1 459 ? 25.937 4.914 -22.800 1.00 98.50 459 LEU A N 1
ATOM 3612 C CA . LEU A 1 459 ? 26.753 3.910 -23.482 1.00 98.50 459 LEU A CA 1
ATOM 3613 C C . LEU A 1 459 ? 28.096 4.505 -23.944 1.00 98.50 459 LEU A C 1
ATOM 3615 O O . LEU A 1 459 ? 28.114 5.516 -24.639 1.00 98.50 459 LEU A O 1
ATOM 3619 N N . VAL A 1 460 ? 29.218 3.847 -23.653 1.00 98.25 460 VAL A N 1
ATOM 3620 C CA . VAL A 1 460 ? 30.557 4.310 -24.056 1.00 98.25 460 VAL A CA 1
ATOM 3621 C C . VAL A 1 460 ? 30.751 4.207 -25.572 1.00 98.25 460 VAL A C 1
ATOM 3623 O O . VAL A 1 460 ? 31.191 5.157 -26.219 1.00 98.25 460 VAL A O 1
ATOM 3626 N N . GLN A 1 461 ? 30.408 3.068 -26.182 1.00 98.12 461 GLN A N 1
ATOM 3627 C CA . GLN A 1 461 ? 30.667 2.801 -27.604 1.00 98.12 461 GLN A CA 1
ATOM 3628 C C . GLN A 1 461 ? 29.585 3.375 -28.546 1.00 98.12 461 GLN A C 1
ATOM 3630 O O . GLN A 1 461 ? 29.168 2.698 -29.487 1.00 98.12 461 GLN A O 1
ATOM 3635 N N . LYS A 1 462 ? 29.141 4.625 -28.332 1.00 97.62 462 LYS A N 1
ATOM 3636 C CA . LYS A 1 462 ? 28.068 5.283 -29.120 1.00 97.62 462 LYS A CA 1
ATOM 3637 C C . LYS A 1 462 ? 28.312 5.217 -30.623 1.00 97.62 462 LYS A C 1
ATOM 3639 O O . LYS A 1 462 ? 27.431 4.808 -31.376 1.00 97.62 462 LYS A O 1
ATOM 3644 N N . ASP A 1 463 ? 29.518 5.577 -31.061 1.00 98.00 463 ASP A N 1
ATOM 3645 C CA . ASP A 1 463 ? 29.853 5.633 -32.485 1.00 98.00 463 ASP A CA 1
ATOM 3646 C C . ASP A 1 463 ? 29.803 4.249 -33.130 1.00 98.00 463 ASP A C 1
ATOM 3648 O O . ASP A 1 463 ? 29.120 4.076 -34.140 1.00 98.00 463 ASP A O 1
ATOM 3652 N N . ALA A 1 464 ? 30.455 3.255 -32.521 1.00 98.38 464 ALA A N 1
ATOM 3653 C CA . ALA A 1 464 ? 30.462 1.884 -33.026 1.00 98.38 464 ALA A CA 1
ATOM 3654 C C . ALA A 1 464 ? 29.045 1.290 -33.049 1.00 98.38 464 ALA A C 1
ATOM 3656 O O . ALA A 1 464 ? 28.622 0.731 -34.060 1.00 98.38 464 ALA A O 1
ATOM 3657 N N . PHE A 1 465 ? 28.270 1.492 -31.980 1.00 98.50 465 PHE A N 1
ATOM 3658 C CA . PHE A 1 465 ? 26.878 1.057 -31.912 1.00 98.50 465 PHE A CA 1
ATOM 3659 C C . PHE A 1 465 ? 26.025 1.728 -33.001 1.00 98.50 465 PHE A C 1
ATOM 3661 O O . PHE A 1 465 ? 25.290 1.063 -33.732 1.00 98.50 465 PHE A O 1
ATOM 3668 N N . SER A 1 466 ? 26.178 3.043 -33.190 1.00 98.06 466 SER A N 1
ATOM 3669 C CA . SER A 1 466 ? 25.459 3.795 -34.222 1.00 98.06 466 SER A CA 1
ATOM 3670 C C . SER A 1 466 ? 25.806 3.333 -35.641 1.00 98.06 466 SER A C 1
ATOM 3672 O O . SER A 1 466 ? 24.934 3.332 -36.509 1.00 98.06 466 SER A O 1
ATOM 3674 N N . GLN A 1 467 ? 27.054 2.924 -35.894 1.00 98.25 467 GLN A N 1
ATOM 3675 C CA . GLN A 1 467 ? 27.493 2.416 -37.196 1.00 98.25 467 GLN A CA 1
ATOM 3676 C C . GLN A 1 467 ? 26.833 1.077 -37.533 1.00 98.25 467 GLN A C 1
ATOM 3678 O O . GLN A 1 467 ? 26.417 0.898 -38.676 1.00 98.25 467 GLN A O 1
ATOM 3683 N N . ILE A 1 468 ? 26.667 0.191 -36.546 1.00 98.12 468 ILE A N 1
ATOM 3684 C CA . ILE A 1 468 ? 25.958 -1.088 -36.709 1.00 98.12 468 ILE A CA 1
ATOM 3685 C C . ILE A 1 468 ? 24.455 -0.877 -36.922 1.00 98.12 468 ILE A C 1
ATOM 3687 O O . ILE A 1 468 ? 23.847 -1.528 -37.768 1.00 98.12 468 ILE A O 1
ATOM 3691 N N . VAL A 1 469 ? 23.844 0.061 -36.195 1.00 98.12 469 VAL A N 1
ATOM 3692 C CA . VAL A 1 469 ? 22.391 0.298 -36.242 1.00 98.12 469 VAL A CA 1
ATOM 3693 C C . VAL A 1 469 ? 21.951 1.082 -37.485 1.00 98.12 469 VAL A C 1
ATOM 3695 O O . VAL A 1 469 ? 20.896 0.812 -38.063 1.00 98.12 469 VAL A O 1
ATOM 3698 N N . ARG A 1 470 ? 22.746 2.059 -37.938 1.00 98.19 470 ARG A N 1
ATOM 3699 C CA . ARG A 1 470 ? 22.367 3.012 -39.000 1.00 98.19 470 ARG A CA 1
ATOM 3700 C C . ARG A 1 470 ? 21.902 2.371 -40.320 1.00 98.19 470 ARG A C 1
ATOM 3702 O O . ARG A 1 470 ? 20.982 2.944 -40.917 1.00 98.19 470 ARG A O 1
ATOM 3709 N N . PRO A 1 471 ? 22.477 1.260 -40.820 1.00 97.94 471 PRO A N 1
ATOM 3710 C CA . PRO A 1 471 ? 21.983 0.581 -42.020 1.00 97.94 471 PRO A CA 1
ATOM 3711 C C . PRO A 1 471 ? 20.548 0.054 -41.878 1.00 97.94 471 PRO A C 1
ATOM 3713 O O . PRO A 1 471 ? 19.796 0.087 -42.849 1.00 97.94 471 PRO A O 1
ATOM 3716 N N . TYR A 1 472 ? 20.150 -0.344 -40.667 1.00 98.12 472 TYR A N 1
ATOM 3717 C CA . TYR A 1 472 ? 18.858 -0.972 -40.365 1.00 98.12 472 TYR A CA 1
ATOM 3718 C C . TYR A 1 472 ? 17.817 0.001 -39.797 1.00 98.12 472 TYR A C 1
ATOM 3720 O O . TYR A 1 472 ? 16.681 -0.388 -39.544 1.00 98.12 472 TYR A O 1
ATOM 3728 N N . ARG A 1 473 ? 18.162 1.285 -39.634 1.00 97.06 473 ARG A N 1
ATOM 3729 C CA . ARG A 1 473 ? 17.312 2.311 -38.994 1.00 97.06 473 ARG A CA 1
ATOM 3730 C C . ARG A 1 473 ? 15.887 2.438 -39.545 1.00 97.06 473 ARG A C 1
ATOM 3732 O O . ARG A 1 473 ? 15.014 2.898 -38.832 1.00 97.06 473 ARG A O 1
ATOM 3739 N N . HIS A 1 474 ? 15.657 2.062 -40.805 1.00 96.25 474 HIS A N 1
ATOM 3740 C CA . HIS A 1 474 ? 14.327 2.110 -41.428 1.00 96.25 474 HIS A CA 1
ATOM 3741 C C . HIS A 1 474 ? 13.432 0.927 -41.033 1.00 96.25 474 HIS A C 1
ATOM 3743 O O . HIS A 1 474 ? 12.220 1.022 -41.170 1.00 96.25 474 HIS A O 1
ATOM 3749 N N . GLN A 1 475 ? 14.022 -0.180 -40.569 1.00 96.88 475 GLN A N 1
ATOM 3750 C CA . GLN A 1 475 ? 13.305 -1.349 -40.044 1.00 96.88 475 GLN A CA 1
ATOM 3751 C C . GLN A 1 475 ? 13.091 -1.256 -38.531 1.00 96.88 475 GLN A C 1
ATOM 3753 O O . GLN A 1 475 ? 12.174 -1.874 -37.996 1.00 96.88 475 GLN A O 1
ATOM 3758 N N . ILE A 1 476 ? 13.939 -0.495 -37.831 1.00 98.31 476 ILE A N 1
ATOM 3759 C CA . ILE A 1 476 ? 13.833 -0.313 -36.385 1.00 98.31 476 ILE A CA 1
ATOM 3760 C C . ILE A 1 476 ? 12.740 0.706 -36.101 1.00 98.31 476 ILE A C 1
ATOM 3762 O O . ILE A 1 476 ? 12.904 1.902 -36.344 1.00 98.31 476 ILE A O 1
ATOM 3766 N N . ARG A 1 477 ? 11.619 0.221 -35.577 1.00 98.06 477 ARG A N 1
ATOM 3767 C CA . ARG A 1 477 ? 10.436 1.040 -35.343 1.00 98.06 477 ARG A CA 1
ATOM 3768 C C . ARG A 1 477 ? 10.481 1.779 -34.008 1.00 98.06 477 ARG A C 1
ATOM 3770 O O . ARG A 1 477 ? 9.879 2.844 -33.912 1.00 98.06 477 ARG A O 1
ATOM 3777 N N . HIS A 1 478 ? 11.180 1.243 -33.001 1.00 98.69 478 HIS A N 1
ATOM 3778 C CA . HIS A 1 478 ? 11.348 1.910 -31.704 1.00 98.69 478 HIS A CA 1
ATOM 3779 C C . HIS A 1 478 ? 12.560 1.398 -30.914 1.00 98.69 478 HIS A C 1
ATOM 3781 O O . HIS A 1 478 ? 12.932 0.226 -31.020 1.00 98.69 478 HIS A O 1
ATOM 3787 N N . LEU A 1 479 ? 13.133 2.273 -30.085 1.00 98.75 479 LEU A N 1
ATOM 3788 C CA . LEU A 1 479 ? 14.137 1.950 -29.070 1.00 98.75 479 LEU A CA 1
ATOM 3789 C C . LEU A 1 479 ? 13.616 2.292 -27.664 1.00 98.75 479 LEU A C 1
ATOM 3791 O O . LEU A 1 479 ? 13.382 3.459 -27.343 1.00 98.75 479 LEU A O 1
ATOM 3795 N N . PHE A 1 480 ? 13.479 1.276 -26.818 1.00 98.69 480 PHE A N 1
ATOM 3796 C CA . PHE A 1 480 ? 13.110 1.402 -25.409 1.00 98.69 480 PHE A CA 1
ATOM 3797 C C . PHE A 1 480 ? 14.351 1.334 -24.525 1.00 98.69 480 PHE A C 1
ATOM 3799 O O . PHE A 1 480 ? 15.199 0.456 -24.722 1.00 98.69 480 PHE A O 1
ATOM 3806 N N . PHE A 1 481 ? 14.455 2.233 -23.544 1.00 98.44 481 PHE A N 1
ATOM 3807 C CA . PHE A 1 481 ? 15.589 2.218 -22.625 1.00 98.44 481 PHE A CA 1
ATOM 3808 C C . PHE A 1 481 ? 15.286 2.661 -21.190 1.00 98.44 481 PHE A C 1
ATOM 3810 O O . PHE A 1 481 ? 14.318 3.379 -20.935 1.00 98.44 481 PHE A O 1
ATOM 3817 N N . GLY A 1 482 ? 16.120 2.179 -20.262 1.00 97.62 482 GLY A N 1
ATOM 3818 C CA . GLY A 1 482 ? 16.072 2.460 -18.825 1.00 97.62 482 GLY A CA 1
ATOM 3819 C C . GLY A 1 482 ? 17.031 3.578 -18.409 1.00 97.62 482 GLY A C 1
ATOM 3820 O O . GLY A 1 482 ? 17.155 4.577 -19.118 1.00 97.62 482 GLY A O 1
ATOM 3821 N N . HIS A 1 483 ? 17.692 3.404 -17.257 1.00 98.00 483 HIS A N 1
ATOM 3822 C CA . HIS A 1 483 ? 18.799 4.215 -16.714 1.00 98.00 483 HIS A CA 1
ATOM 3823 C C . HIS A 1 483 ? 18.473 5.665 -16.301 1.00 98.00 483 HIS A C 1
ATOM 3825 O O . HIS A 1 483 ? 18.989 6.187 -15.321 1.00 98.00 483 HIS A O 1
ATOM 3831 N N . ILE A 1 484 ? 17.583 6.344 -17.027 1.00 96.62 484 ILE A N 1
ATOM 3832 C CA . ILE A 1 484 ? 17.348 7.788 -16.880 1.00 96.62 484 ILE A CA 1
ATOM 3833 C C . ILE A 1 484 ? 16.392 8.114 -15.728 1.00 96.62 484 ILE A C 1
ATOM 3835 O O . ILE A 1 484 ? 16.431 9.220 -15.193 1.00 96.62 484 ILE A O 1
ATOM 3839 N N . HIS A 1 485 ? 15.518 7.172 -15.354 1.00 96.88 485 HIS A N 1
ATOM 3840 C CA . HIS A 1 485 ? 14.471 7.344 -14.338 1.00 96.88 485 HIS A CA 1
ATOM 3841 C C . HIS A 1 485 ? 13.580 8.573 -14.604 1.00 96.88 485 HIS A C 1
ATOM 3843 O O . HIS A 1 485 ? 13.158 9.277 -13.685 1.00 96.88 485 HIS A O 1
ATOM 3849 N N . ARG A 1 486 ? 13.315 8.869 -15.882 1.00 94.31 486 ARG A N 1
ATOM 3850 C CA . ARG A 1 486 ? 12.462 9.979 -16.323 1.00 94.31 486 ARG A CA 1
ATOM 3851 C C . ARG A 1 486 ? 11.702 9.599 -17.589 1.00 94.31 486 ARG A C 1
ATOM 3853 O O . ARG A 1 486 ? 12.224 8.829 -18.402 1.00 94.31 486 ARG A O 1
ATOM 3860 N N . PRO A 1 487 ? 10.507 10.178 -17.808 1.00 95.06 487 PRO A N 1
ATOM 3861 C CA . PRO A 1 487 ? 9.860 10.073 -19.099 1.00 95.06 487 PRO A CA 1
ATOM 3862 C C . PRO A 1 487 ? 10.661 10.906 -20.102 1.00 95.06 487 PRO A C 1
ATOM 3864 O O . PRO A 1 487 ? 10.815 12.119 -19.946 1.00 95.06 487 PRO A O 1
ATOM 3867 N N . LEU A 1 488 ? 11.182 10.245 -21.125 1.00 95.19 488 LEU A N 1
ATOM 3868 C CA . LEU A 1 488 ? 11.921 10.876 -22.211 1.00 95.19 488 LEU A CA 1
ATOM 3869 C C . LEU A 1 488 ? 11.414 10.281 -23.515 1.00 95.19 488 LEU A C 1
ATOM 3871 O O . LEU A 1 488 ? 11.135 9.089 -23.583 1.00 95.19 488 LEU A O 1
ATOM 3875 N N . SER A 1 489 ? 11.253 11.112 -24.540 1.00 97.06 489 SER A N 1
ATOM 3876 C CA . SER A 1 489 ? 10.919 10.656 -25.888 1.00 97.06 489 SER A CA 1
ATOM 3877 C C . SER A 1 489 ? 11.597 11.532 -26.933 1.00 97.06 489 SER A C 1
ATOM 3879 O O . SER A 1 489 ? 11.918 12.693 -26.676 1.00 97.06 489 SER A O 1
ATOM 3881 N N . GLY A 1 490 ? 11.845 10.972 -28.112 1.00 97.06 490 GLY A N 1
ATOM 3882 C CA . GLY A 1 490 ? 12.491 11.695 -29.200 1.00 97.06 490 GLY A CA 1
ATOM 3883 C C . GLY A 1 490 ? 12.829 10.796 -30.379 1.00 97.06 490 GLY A C 1
ATOM 3884 O O . GLY A 1 490 ? 12.223 9.742 -30.569 1.00 97.06 490 GLY A O 1
ATOM 3885 N N . SER A 1 491 ? 13.802 11.224 -31.183 1.00 97.69 491 SER A N 1
ATOM 3886 C CA . SER A 1 491 ? 14.287 10.462 -32.332 1.00 97.69 491 SER A CA 1
ATOM 3887 C C . SER A 1 491 ? 15.810 10.430 -32.372 1.00 97.69 491 SER A C 1
ATOM 3889 O O . SER A 1 491 ? 16.462 11.470 -32.285 1.00 97.69 491 SER A O 1
ATOM 3891 N N . TRP A 1 492 ? 16.372 9.239 -32.555 1.00 97.88 492 TRP A N 1
ATOM 3892 C CA . TRP A 1 492 ? 17.802 9.011 -32.729 1.00 97.88 492 TRP A CA 1
ATOM 3893 C C . TRP A 1 492 ? 18.042 8.294 -34.056 1.00 97.88 492 TRP A C 1
ATOM 3895 O O . TRP A 1 492 ? 17.512 7.216 -34.293 1.00 97.88 492 TRP A O 1
ATOM 3905 N N . LEU A 1 493 ? 18.801 8.906 -34.971 1.00 97.50 493 LEU A N 1
ATOM 3906 C CA . LEU A 1 493 ? 18.982 8.409 -36.349 1.00 97.50 493 LEU A CA 1
ATOM 3907 C C . LEU A 1 493 ? 17.668 8.239 -37.141 1.00 97.50 493 LEU A C 1
ATOM 3909 O O . LEU A 1 493 ? 17.637 7.498 -38.118 1.00 97.50 493 LEU A O 1
ATOM 3913 N N . GLY A 1 494 ? 16.596 8.932 -36.752 1.00 97.75 494 GLY A N 1
ATOM 3914 C CA . GLY A 1 494 ? 15.259 8.731 -37.321 1.00 97.75 494 GLY A CA 1
ATOM 3915 C C . GLY A 1 494 ? 14.461 7.605 -36.654 1.00 97.75 494 GLY A C 1
ATOM 3916 O O . GLY A 1 494 ? 13.304 7.419 -37.008 1.00 97.75 494 GLY A O 1
ATOM 3917 N N . ILE A 1 495 ? 15.036 6.901 -35.674 1.00 98.56 495 ILE A N 1
ATOM 3918 C CA . ILE A 1 495 ? 14.377 5.860 -34.880 1.00 98.56 495 ILE A CA 1
ATOM 3919 C C . ILE A 1 495 ? 13.672 6.533 -33.693 1.00 98.56 495 ILE A C 1
ATOM 3921 O O . ILE A 1 495 ? 14.343 7.226 -32.921 1.00 98.56 495 ILE A O 1
ATOM 3925 N N . PRO A 1 496 ? 12.348 6.380 -33.532 1.00 98.38 496 PRO A N 1
ATOM 3926 C CA . PRO A 1 496 ? 11.637 6.812 -32.332 1.00 98.38 496 PRO A CA 1
ATOM 3927 C C . PRO A 1 496 ? 12.186 6.127 -31.076 1.00 98.38 496 PRO A C 1
ATOM 3929 O O . PRO A 1 496 ? 12.545 4.950 -31.106 1.00 98.38 496 PRO A O 1
ATOM 3932 N N . MET A 1 497 ? 12.271 6.855 -29.968 1.00 98.19 497 MET A N 1
ATOM 3933 C CA . MET A 1 497 ? 12.786 6.307 -28.714 1.00 98.19 497 MET A CA 1
ATOM 3934 C C . MET A 1 497 ? 12.002 6.799 -27.505 1.00 98.19 497 MET A C 1
ATOM 3936 O O . MET A 1 497 ? 11.380 7.866 -27.559 1.00 98.19 497 MET A O 1
ATOM 3940 N N . SER A 1 498 ? 12.022 6.013 -26.425 1.00 98.06 498 SER A N 1
ATOM 3941 C CA . SER A 1 498 ? 11.431 6.419 -25.149 1.00 98.06 498 SER A CA 1
ATOM 3942 C C . SER A 1 498 ? 12.047 5.743 -23.921 1.00 98.06 498 SER A C 1
ATOM 3944 O O . SER A 1 498 ? 12.401 4.564 -23.980 1.00 98.06 498 SER A O 1
ATOM 3946 N N . SER A 1 499 ? 12.043 6.458 -22.794 1.00 97.38 499 SER A N 1
ATOM 3947 C CA . SER A 1 499 ? 12.287 5.935 -21.442 1.00 97.38 499 SER A CA 1
ATOM 3948 C C . SER A 1 499 ? 11.147 6.294 -20.487 1.00 97.38 499 SER A C 1
ATOM 3950 O O . SER A 1 499 ? 10.297 7.133 -20.800 1.00 97.38 499 SER A O 1
ATOM 3952 N N . LEU A 1 500 ? 11.139 5.668 -19.309 1.00 95.69 500 LEU A N 1
ATOM 3953 C CA . LEU A 1 500 ? 10.111 5.828 -18.280 1.00 95.69 500 LEU A CA 1
ATOM 3954 C C . LEU A 1 500 ? 10.722 6.218 -16.926 1.00 95.69 500 LEU A C 1
ATOM 3956 O O . LEU A 1 500 ? 11.939 6.189 -16.727 1.00 95.69 500 LEU A O 1
ATOM 3960 N N . ARG A 1 501 ? 9.845 6.587 -15.987 1.00 95.50 501 ARG A N 1
ATOM 3961 C CA . ARG A 1 501 ? 10.183 6.681 -14.560 1.00 95.50 501 ARG A CA 1
ATOM 3962 C C . ARG A 1 501 ? 10.494 5.291 -14.001 1.00 95.50 501 ARG A C 1
ATOM 3964 O O . ARG A 1 501 ? 9.983 4.294 -14.503 1.00 95.50 501 ARG A O 1
ATOM 3971 N N . ALA A 1 502 ? 11.331 5.239 -12.974 1.00 95.31 502 ALA A N 1
ATOM 3972 C CA . ALA A 1 502 ? 11.650 4.017 -12.249 1.00 95.31 502 ALA A CA 1
ATOM 3973 C C . ALA A 1 502 ? 10.622 3.728 -11.146 1.00 95.31 502 ALA A C 1
ATOM 3975 O O . ALA A 1 502 ? 9.792 4.574 -10.804 1.00 95.31 502 ALA A O 1
ATOM 3976 N N . MET A 1 503 ? 10.710 2.535 -10.553 1.00 93.06 503 MET A N 1
ATOM 3977 C CA . MET A 1 503 ? 9.763 2.076 -9.531 1.00 93.06 503 MET A CA 1
ATOM 3978 C C . MET A 1 503 ? 9.949 2.751 -8.164 1.00 93.06 503 MET A C 1
ATOM 3980 O O . MET A 1 503 ? 8.967 2.928 -7.454 1.00 93.06 503 MET A O 1
ATOM 3984 N N . ASN A 1 504 ? 11.167 3.165 -7.787 1.00 90.88 504 ASN A N 1
ATOM 3985 C CA . ASN A 1 504 ? 11.425 3.723 -6.450 1.00 90.88 504 ASN A CA 1
ATOM 3986 C C . ASN A 1 504 ? 11.640 5.252 -6.436 1.00 90.88 504 ASN A C 1
ATOM 3988 O O . ASN A 1 504 ? 10.820 5.997 -5.898 1.00 90.88 504 ASN A O 1
ATOM 3992 N N . HIS A 1 505 ? 12.742 5.733 -7.015 1.00 92.06 505 HIS A N 1
ATOM 3993 C CA . HIS A 1 505 ? 13.130 7.149 -7.023 1.00 92.06 505 HIS A CA 1
ATOM 3994 C C . HIS A 1 505 ? 13.430 7.617 -8.448 1.00 92.06 505 HIS A C 1
ATOM 3996 O O . HIS A 1 505 ? 13.898 6.836 -9.278 1.00 92.06 505 HIS A O 1
ATOM 4002 N N . GLN A 1 506 ? 13.180 8.897 -8.721 1.00 95.62 506 GLN A N 1
ATOM 4003 C CA . GLN A 1 506 ? 13.367 9.504 -10.040 1.00 95.62 506 GLN A CA 1
ATOM 4004 C C . GLN A 1 506 ? 14.585 10.417 -10.049 1.00 95.62 506 GLN A C 1
ATOM 4006 O O . GLN A 1 506 ? 14.925 10.992 -9.016 1.00 95.62 506 GLN A O 1
ATOM 4011 N N . VAL A 1 507 ? 15.214 10.608 -11.207 1.00 94.88 507 VAL A N 1
ATOM 4012 C CA . VAL A 1 507 ? 16.238 11.651 -11.362 1.00 94.88 507 VAL A CA 1
ATOM 4013 C C . VAL A 1 507 ? 15.533 12.987 -11.565 1.00 94.88 507 VAL A C 1
ATOM 4015 O O . VAL A 1 507 ? 14.663 13.099 -12.421 1.00 94.88 507 VAL A O 1
ATOM 4018 N N . GLN A 1 508 ? 15.890 14.015 -10.800 1.00 93.12 508 GLN A N 1
ATOM 4019 C CA . GLN A 1 508 ? 15.376 15.374 -10.961 1.00 93.12 508 GLN A CA 1
ATOM 4020 C C . GLN A 1 508 ? 15.802 15.956 -12.318 1.00 93.12 508 GLN A C 1
ATOM 4022 O O . GLN A 1 508 ? 16.948 15.800 -12.735 1.00 93.12 508 GLN A O 1
ATOM 4027 N N . LEU A 1 509 ? 14.900 16.671 -13.000 1.00 92.81 509 LEU A N 1
ATOM 4028 C CA . LEU A 1 509 ? 15.260 17.394 -14.222 1.00 92.81 509 LEU A CA 1
ATOM 4029 C C . LEU A 1 509 ? 16.138 18.606 -13.896 1.00 92.81 509 LEU A C 1
ATOM 4031 O O . LEU A 1 509 ? 15.629 19.667 -13.536 1.00 92.81 509 LEU A O 1
ATOM 4035 N N . ASP A 1 510 ? 17.443 18.447 -14.080 1.00 90.31 510 ASP A N 1
ATOM 4036 C CA . ASP A 1 510 ? 18.412 19.538 -14.075 1.00 90.31 510 ASP A CA 1
ATOM 4037 C C . ASP A 1 510 ? 19.363 19.377 -15.266 1.00 90.31 510 ASP A C 1
ATOM 4039 O O . ASP A 1 510 ? 20.145 18.434 -15.346 1.00 90.31 510 ASP A O 1
ATOM 4043 N N . MET A 1 511 ? 19.265 20.302 -16.222 1.00 92.00 511 MET A N 1
ATOM 4044 C CA . MET A 1 511 ? 20.062 20.288 -17.456 1.00 92.00 511 MET A CA 1
ATOM 4045 C C . MET A 1 511 ? 21.433 20.965 -17.277 1.00 92.00 511 MET A C 1
ATOM 4047 O O . MET A 1 511 ? 22.180 21.112 -18.242 1.00 92.00 511 MET A O 1
ATOM 4051 N N . THR A 1 512 ? 21.742 21.457 -16.074 1.00 89.88 512 THR A N 1
ATOM 4052 C CA . THR A 1 512 ? 22.906 22.314 -15.807 1.00 89.88 512 THR A CA 1
ATOM 4053 C C . THR A 1 512 ? 23.842 21.749 -14.749 1.00 89.88 512 THR A C 1
ATOM 4055 O O . THR A 1 512 ? 25.056 21.933 -14.850 1.00 89.88 512 THR A O 1
ATOM 4058 N N . ASP A 1 513 ? 23.296 21.064 -13.746 1.00 84.81 513 ASP A N 1
ATOM 4059 C CA . ASP A 1 513 ? 24.069 20.469 -12.665 1.00 84.81 513 ASP A CA 1
ATOM 4060 C C . ASP A 1 513 ? 24.841 19.238 -13.165 1.00 84.81 513 ASP A C 1
ATOM 4062 O O . ASP A 1 513 ? 24.395 18.461 -14.014 1.00 84.81 513 ASP A O 1
ATOM 4066 N N . SER A 1 514 ? 26.050 19.066 -12.642 1.00 82.62 514 SER A N 1
ATOM 4067 C CA . SER A 1 514 ? 26.860 17.884 -12.900 1.00 82.62 514 SER A CA 1
ATOM 4068 C C . SER A 1 514 ? 26.577 16.765 -11.897 1.00 82.62 514 SER A C 1
ATOM 4070 O O . SER A 1 514 ? 27.056 15.656 -12.109 1.00 82.62 514 SER A O 1
ATOM 4072 N N . SER A 1 515 ? 25.803 17.002 -10.840 1.00 88.00 515 SER A N 1
ATOM 4073 C CA . SER A 1 515 ? 25.383 15.993 -9.864 1.00 88.00 515 SER A CA 1
ATOM 4074 C C . SER A 1 515 ? 23.981 15.443 -10.154 1.00 88.00 515 SER A C 1
ATOM 4076 O O . SER A 1 515 ? 23.111 16.159 -10.645 1.00 88.00 515 SER A O 1
ATOM 4078 N N . LEU A 1 516 ? 23.757 14.160 -9.842 1.00 88.69 516 LEU A N 1
ATOM 4079 C CA . LEU A 1 516 ? 22.423 13.556 -9.878 1.00 88.69 516 LEU A CA 1
ATOM 4080 C C . LEU A 1 516 ? 21.700 13.837 -8.565 1.00 88.69 516 LEU A C 1
ATOM 4082 O O . LEU A 1 516 ? 22.196 13.506 -7.488 1.00 88.69 516 LEU A O 1
ATOM 4086 N N . LYS A 1 517 ? 20.509 14.421 -8.664 1.00 91.31 517 LYS A N 1
ATOM 4087 C CA . LYS A 1 517 ? 19.591 14.598 -7.538 1.00 91.31 517 LYS A CA 1
ATOM 4088 C C . LYS A 1 517 ? 18.370 13.725 -7.752 1.00 91.31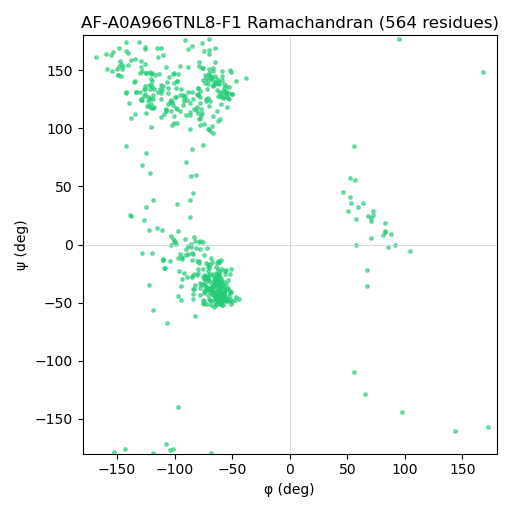 517 LYS A C 1
ATOM 4090 O O . LYS A 1 517 ? 17.851 13.657 -8.863 1.00 91.31 517 LYS A O 1
ATOM 4095 N N . GLY A 1 518 ? 17.932 13.063 -6.688 1.00 92.12 518 GLY A N 1
ATOM 4096 C CA . GLY A 1 518 ? 16.747 12.217 -6.695 1.00 92.12 518 GLY A CA 1
ATOM 4097 C C . GLY A 1 518 ? 15.502 12.957 -6.211 1.00 92.12 518 GLY A C 1
ATOM 4098 O O . GLY A 1 518 ? 15.594 13.883 -5.404 1.00 92.12 518 GLY A O 1
ATOM 4099 N N . ASN A 1 519 ? 14.330 12.526 -6.663 1.00 89.88 519 ASN A N 1
ATOM 4100 C CA . ASN A 1 519 ? 13.054 12.876 -6.051 1.00 89.88 519 ASN A CA 1
ATOM 4101 C C . ASN A 1 519 ? 12.083 11.683 -6.088 1.00 89.88 519 ASN A C 1
ATOM 4103 O O . ASN A 1 519 ? 12.433 10.579 -6.507 1.00 89.88 519 ASN A O 1
ATOM 4107 N N . PHE A 1 520 ? 10.856 11.923 -5.635 1.00 88.94 520 PHE A N 1
ATOM 4108 C CA . PHE A 1 520 ? 9.801 10.921 -5.569 1.00 88.94 520 PHE A CA 1
ATOM 4109 C C . PHE A 1 520 ? 8.580 11.283 -6.418 1.00 88.94 520 PHE A C 1
ATOM 4111 O O . PHE A 1 520 ? 7.442 11.057 -5.997 1.00 88.94 520 PHE A O 1
ATOM 4118 N N . GLU A 1 521 ? 8.807 11.863 -7.602 1.00 90.75 521 GLU A N 1
ATOM 4119 C CA . GLU A 1 521 ? 7.781 11.893 -8.651 1.00 90.75 521 GLU A CA 1
ATOM 4120 C C . GLU A 1 521 ? 7.155 10.482 -8.793 1.00 90.75 521 GLU A C 1
ATOM 4122 O O . GLU A 1 521 ? 7.887 9.490 -8.668 1.00 90.75 521 GLU A O 1
ATOM 4127 N N . PRO A 1 522 ? 5.826 10.361 -9.009 1.00 90.19 522 PRO A N 1
ATOM 4128 C CA . PRO A 1 522 ? 5.146 9.066 -8.978 1.00 90.19 522 PRO A CA 1
ATOM 4129 C C . PRO A 1 522 ? 5.817 8.041 -9.900 1.00 90.19 522 PRO A C 1
ATOM 4131 O O . PRO A 1 522 ? 6.159 8.410 -11.027 1.00 90.19 522 PRO A O 1
ATOM 4134 N N . PRO A 1 523 ? 6.023 6.787 -9.466 1.00 94.62 523 PRO A N 1
ATOM 4135 C CA . PRO A 1 523 ? 6.530 5.748 -10.353 1.00 94.62 523 PRO A CA 1
ATOM 4136 C C . PRO A 1 523 ? 5.515 5.466 -11.465 1.00 94.62 523 PRO A C 1
ATOM 4138 O O . PRO A 1 523 ? 4.321 5.738 -11.319 1.00 94.62 523 PRO A O 1
ATOM 4141 N N . ALA A 1 524 ? 5.996 4.930 -12.584 1.00 96.12 524 ALA A N 1
ATOM 4142 C CA . ALA A 1 524 ? 5.144 4.625 -13.724 1.00 96.12 524 ALA A CA 1
ATOM 4143 C C . ALA A 1 524 ? 5.669 3.438 -14.528 1.00 96.12 524 ALA A C 1
ATOM 4145 O O . ALA A 1 524 ? 6.879 3.236 -14.620 1.00 96.12 524 ALA A O 1
ATOM 4146 N N . TYR A 1 525 ? 4.761 2.712 -15.175 1.00 97.56 525 TYR A N 1
ATOM 4147 C CA . TYR A 1 525 ? 5.094 1.773 -16.248 1.00 97.56 525 TYR A CA 1
ATOM 4148 C C . TYR A 1 525 ? 4.487 2.244 -17.578 1.00 97.56 525 TYR A C 1
ATOM 4150 O O . TYR A 1 525 ? 3.703 3.195 -17.624 1.00 97.56 525 TYR A O 1
ATOM 4158 N N . GLY A 1 526 ? 4.893 1.613 -18.681 1.00 97.56 526 GLY A N 1
ATOM 4159 C CA . GLY A 1 526 ? 4.409 1.929 -20.023 1.00 97.56 526 GLY A CA 1
ATOM 4160 C C . GLY A 1 526 ? 3.556 0.806 -20.606 1.00 97.56 526 GLY A C 1
ATOM 4161 O O . GLY A 1 526 ? 4.000 -0.339 -20.636 1.00 97.56 526 GLY A O 1
ATOM 4162 N N . VAL A 1 527 ? 2.376 1.135 -21.135 1.00 98.25 527 VAL A N 1
ATOM 4163 C CA . VAL A 1 527 ? 1.584 0.237 -21.989 1.00 98.25 527 VAL A CA 1
ATOM 4164 C C . VAL A 1 527 ? 1.903 0.556 -23.442 1.00 98.25 527 VAL A C 1
ATOM 4166 O O . VAL A 1 527 ? 1.617 1.656 -23.923 1.00 98.25 527 VAL A O 1
ATOM 4169 N N . VAL A 1 528 ? 2.512 -0.401 -24.140 1.00 98.06 528 VAL A N 1
ATOM 4170 C CA . VAL A 1 528 ? 2.938 -0.229 -25.531 1.00 98.06 528 VAL A CA 1
ATOM 4171 C C . VAL A 1 528 ? 1.963 -0.926 -26.470 1.00 98.06 528 VAL A C 1
ATOM 4173 O O . VAL A 1 528 ? 1.754 -2.135 -26.384 1.00 98.06 528 VAL A O 1
ATOM 4176 N N . LEU A 1 529 ? 1.391 -0.158 -27.394 1.00 97.50 529 LEU A N 1
ATOM 4177 C CA . LEU A 1 529 ? 0.511 -0.655 -28.443 1.00 97.50 529 LEU A CA 1
ATOM 4178 C C . LEU A 1 529 ? 1.249 -0.643 -29.779 1.00 97.50 529 LEU A C 1
ATOM 4180 O O . LEU A 1 529 ? 1.676 0.412 -30.251 1.00 97.50 529 LEU A O 1
ATOM 4184 N N . PHE A 1 530 ? 1.350 -1.820 -30.389 1.00 95.50 530 PHE A N 1
ATOM 4185 C CA . PHE A 1 530 ? 1.951 -2.020 -31.703 1.00 95.50 530 PHE A CA 1
ATOM 4186 C C . PHE A 1 530 ? 0.855 -2.120 -32.767 1.00 95.50 530 PHE A C 1
ATOM 4188 O O . PHE A 1 530 ? -0.078 -2.914 -32.629 1.00 95.50 530 PHE A O 1
ATOM 4195 N N . ARG A 1 531 ? 0.959 -1.305 -33.817 1.00 91.44 531 ARG A N 1
ATOM 4196 C CA . ARG A 1 531 ? 0.105 -1.331 -35.012 1.00 91.44 531 ARG A CA 1
ATOM 4197 C C . ARG A 1 531 ? 0.978 -1.133 -36.249 1.00 91.44 531 ARG A C 1
ATOM 4199 O O . ARG A 1 531 ? 2.050 -0.541 -36.153 1.00 91.44 531 ARG A O 1
ATOM 4206 N N . ASP A 1 532 ? 0.481 -1.548 -37.409 1.00 88.62 532 ASP A N 1
ATOM 4207 C CA . ASP A 1 532 ? 1.224 -1.487 -38.677 1.00 88.62 532 ASP A CA 1
ATOM 4208 C C . ASP A 1 532 ? 1.803 -0.082 -38.961 1.00 88.62 532 ASP A C 1
ATOM 4210 O O . ASP A 1 532 ? 2.946 0.083 -39.396 1.00 88.62 532 ASP A O 1
ATOM 4214 N N . ASP A 1 533 ? 1.040 0.969 -38.658 1.00 92.00 533 ASP A N 1
ATOM 4215 C CA . ASP A 1 533 ? 1.388 2.363 -38.947 1.00 92.00 533 ASP A CA 1
ATOM 4216 C C . ASP A 1 533 ? 1.869 3.163 -37.726 1.00 92.00 533 ASP A C 1
ATOM 4218 O O . ASP A 1 533 ? 2.435 4.245 -37.886 1.00 92.00 533 ASP A O 1
ATOM 4222 N N . THR A 1 534 ? 1.671 2.654 -36.508 1.00 94.56 534 THR A N 1
ATOM 4223 C CA . THR A 1 534 ? 1.831 3.432 -35.275 1.00 94.56 534 THR A CA 1
ATOM 4224 C C . THR A 1 534 ? 2.354 2.595 -34.113 1.00 94.56 534 THR A C 1
ATOM 4226 O O . THR A 1 534 ? 2.003 1.433 -33.932 1.00 94.56 534 THR A O 1
ATOM 4229 N N . ILE A 1 535 ? 3.180 3.228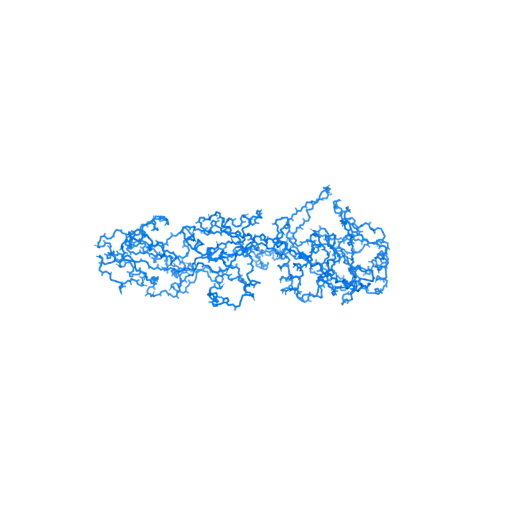 -33.280 1.00 96.94 535 ILE A N 1
ATOM 4230 C CA . ILE A 1 535 ? 3.575 2.712 -31.968 1.00 96.94 535 ILE A CA 1
ATOM 4231 C C . ILE A 1 535 ? 3.203 3.771 -30.955 1.00 96.94 535 ILE A C 1
ATOM 4233 O O . ILE A 1 535 ? 3.630 4.920 -31.073 1.00 96.94 535 ILE A O 1
ATOM 4237 N N . ILE A 1 536 ? 2.393 3.382 -29.978 1.00 97.75 536 ILE A N 1
ATOM 4238 C CA . ILE A 1 536 ? 1.929 4.281 -28.928 1.00 97.75 536 ILE A CA 1
ATOM 4239 C C . ILE A 1 536 ? 2.420 3.752 -27.590 1.00 97.75 536 ILE A C 1
ATOM 4241 O O . ILE A 1 536 ? 2.215 2.584 -27.272 1.00 97.75 536 ILE A O 1
ATOM 4245 N N . VAL A 1 537 ? 3.056 4.626 -26.812 1.00 97.62 537 VAL A N 1
ATOM 4246 C CA . VAL A 1 537 ? 3.503 4.342 -25.448 1.00 97.62 537 VAL A CA 1
ATOM 4247 C C . VAL A 1 537 ? 2.657 5.185 -24.502 1.00 97.62 537 VAL A C 1
ATOM 4249 O O . VAL A 1 537 ? 2.780 6.409 -24.482 1.00 97.62 537 VAL A O 1
ATOM 4252 N N . HIS A 1 538 ? 1.777 4.538 -23.743 1.00 97.56 538 HIS A N 1
ATOM 4253 C CA . HIS A 1 538 ? 0.999 5.182 -22.690 1.00 97.56 538 HIS A CA 1
ATOM 4254 C C . HIS A 1 538 ? 1.732 5.043 -21.360 1.00 97.56 538 HIS A C 1
ATOM 4256 O O . HIS A 1 538 ? 1.952 3.927 -20.902 1.00 97.56 538 HIS A O 1
ATOM 4262 N N . THR A 1 539 ? 2.086 6.157 -20.729 1.00 95.94 539 THR A N 1
ATOM 4263 C CA . THR A 1 539 ? 2.619 6.153 -19.361 1.00 95.94 539 THR A CA 1
ATOM 4264 C C . THR A 1 539 ? 1.467 6.041 -18.368 1.00 95.94 539 THR A C 1
ATOM 4266 O O . THR A 1 539 ? 0.514 6.817 -18.460 1.00 95.94 539 THR A O 1
ATOM 4269 N N . HIS A 1 540 ? 1.556 5.101 -17.428 1.00 95.44 540 HIS A N 1
ATOM 4270 C CA . HIS A 1 540 ? 0.567 4.910 -16.374 1.00 95.44 540 HIS A CA 1
ATOM 4271 C C . HIS A 1 540 ? 1.177 5.127 -14.984 1.00 95.44 540 HIS A C 1
ATOM 4273 O O . HIS A 1 540 ? 2.081 4.399 -14.569 1.00 95.44 540 HIS A O 1
ATOM 4279 N N . ASP A 1 541 ? 0.650 6.119 -14.266 1.00 94.12 541 ASP A N 1
ATOM 4280 C CA . ASP A 1 541 ? 1.065 6.497 -12.914 1.00 94.12 541 ASP A CA 1
ATOM 4281 C C . ASP A 1 541 ? 0.234 5.710 -11.891 1.00 94.12 541 ASP A C 1
ATOM 4283 O O . ASP A 1 541 ? -0.634 6.257 -11.219 1.00 94.12 541 ASP A O 1
ATOM 4287 N N . PHE A 1 542 ? 0.488 4.405 -11.793 1.00 91.00 542 PHE A N 1
ATOM 4288 C CA . PHE A 1 542 ? -0.323 3.436 -11.032 1.00 91.00 542 PHE A CA 1
ATOM 4289 C C . PHE A 1 542 ? -0.446 3.717 -9.522 1.00 91.00 542 PHE A C 1
ATOM 4291 O O . PHE A 1 542 ? -1.278 3.127 -8.838 1.00 91.00 542 PHE A O 1
ATOM 4298 N N . MET A 1 543 ? 0.386 4.611 -8.984 1.00 85.56 543 MET A N 1
ATOM 4299 C CA . MET A 1 543 ? 0.331 5.041 -7.583 1.00 85.56 543 MET A CA 1
ATOM 4300 C C . MET A 1 543 ? -0.574 6.260 -7.349 1.00 85.56 543 MET A C 1
ATOM 4302 O O . MET A 1 543 ? -0.720 6.680 -6.199 1.00 85.56 543 MET A O 1
ATOM 4306 N N . ASP A 1 544 ? -1.152 6.859 -8.395 1.00 83.44 544 ASP A N 1
ATOM 4307 C CA . ASP A 1 544 ? -2.112 7.955 -8.248 1.00 83.44 544 ASP A CA 1
ATOM 4308 C C . ASP A 1 544 ? -3.480 7.418 -7.805 1.00 83.44 544 ASP A C 1
ATOM 4310 O O . ASP A 1 544 ? -4.172 6.718 -8.540 1.00 83.44 544 ASP A O 1
ATOM 4314 N N . THR A 1 545 ? -3.873 7.764 -6.580 1.00 77.12 545 THR A N 1
ATOM 4315 C CA . THR A 1 545 ? -5.144 7.353 -5.967 1.00 77.12 545 THR A CA 1
ATOM 4316 C C . THR A 1 545 ? -6.242 8.409 -6.094 1.00 77.12 545 THR A C 1
ATOM 4318 O O . THR A 1 545 ? -7.285 8.307 -5.442 1.00 77.12 545 THR A O 1
ATOM 4321 N N . SER A 1 546 ? -6.029 9.444 -6.910 1.00 80.75 546 SER A N 1
ATOM 4322 C CA . SER A 1 546 ? -7.032 10.478 -7.150 1.00 80.75 546 SER A CA 1
ATOM 4323 C C . SER A 1 546 ? -8.339 9.864 -7.682 1.00 80.75 546 SER A C 1
ATOM 4325 O O . SER A 1 546 ? -8.304 9.038 -8.596 1.00 80.75 546 SER A O 1
ATOM 4327 N N . PRO A 1 547 ? -9.519 10.260 -7.160 1.00 79.62 547 PRO A N 1
ATOM 4328 C CA . PRO A 1 547 ? -10.786 9.711 -7.626 1.00 79.62 547 PRO A CA 1
ATOM 4329 C C . PRO A 1 547 ? -11.008 9.970 -9.118 1.00 79.62 547 PRO A C 1
ATOM 4331 O O . PRO A 1 547 ? -10.978 11.116 -9.574 1.00 79.62 547 PRO A O 1
ATOM 4334 N N . ALA A 1 548 ? -11.311 8.912 -9.868 1.00 81.56 548 ALA A N 1
ATOM 4335 C CA . ALA A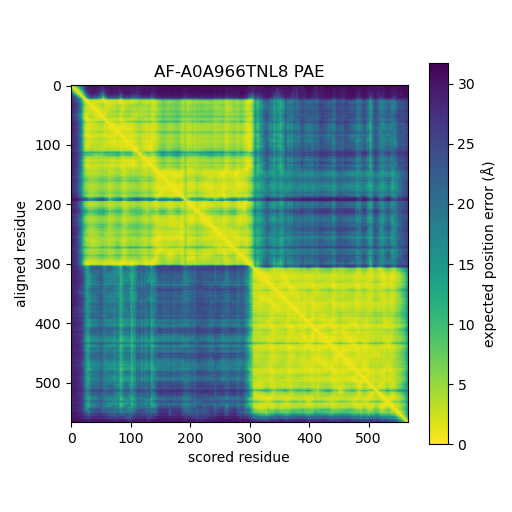 1 548 ? -11.781 9.051 -11.237 1.00 81.56 548 ALA A CA 1
ATOM 4336 C C . ALA A 1 548 ? -13.140 9.768 -11.256 1.00 81.56 548 ALA A C 1
ATOM 4338 O O . ALA A 1 548 ? -14.031 9.479 -10.454 1.00 81.56 548 ALA A O 1
ATOM 4339 N N . PHE A 1 549 ? -13.319 10.686 -12.202 1.00 83.75 549 PHE A N 1
ATOM 4340 C CA . PHE A 1 549 ? -14.587 11.370 -12.424 1.00 83.75 549 PHE A CA 1
ATOM 4341 C C . PHE A 1 549 ? -14.979 11.313 -13.897 1.00 83.75 549 PHE A C 1
ATOM 4343 O O . PHE A 1 549 ? -14.144 11.311 -14.800 1.00 83.75 549 PHE A O 1
ATOM 4350 N N . ASP A 1 550 ? -16.284 11.265 -14.137 1.00 84.38 550 ASP A N 1
ATOM 4351 C CA . ASP A 1 550 ? -16.843 11.273 -15.480 1.00 84.38 550 ASP A CA 1
ATOM 4352 C C . ASP A 1 550 ? -16.801 12.700 -16.041 1.00 84.38 550 ASP A C 1
ATOM 4354 O O . ASP A 1 550 ? -17.531 13.579 -15.575 1.00 84.38 550 ASP A O 1
ATOM 4358 N N . MET A 1 551 ? -15.962 12.939 -17.054 1.00 81.00 551 MET A N 1
ATOM 4359 C CA . MET A 1 551 ? -15.872 14.253 -17.701 1.00 81.00 551 MET A CA 1
ATOM 4360 C C . MET A 1 551 ? -17.188 14.678 -18.372 1.00 81.00 551 MET A C 1
ATOM 4362 O O . MET A 1 551 ? -17.417 15.876 -18.541 1.00 81.00 551 MET A O 1
ATOM 4366 N N . ALA A 1 552 ? -18.089 13.741 -18.699 1.00 81.94 552 ALA A N 1
ATOM 4367 C CA . ALA A 1 552 ? -19.423 14.071 -19.203 1.00 81.94 552 ALA A CA 1
ATOM 4368 C C . ALA A 1 552 ? -20.317 14.718 -18.129 1.00 81.94 552 ALA A C 1
ATOM 4370 O O . ALA A 1 552 ? -21.302 15.376 -18.457 1.00 81.94 552 ALA A O 1
ATOM 4371 N N . ARG A 1 553 ? -19.964 14.578 -16.844 1.00 80.62 553 ARG A N 1
ATOM 4372 C CA . ARG A 1 553 ? -20.629 15.225 -15.702 1.00 80.62 553 ARG A CA 1
ATOM 4373 C C . ARG A 1 553 ? -19.896 16.489 -15.259 1.00 80.62 553 ARG A C 1
ATOM 4375 O O . ARG A 1 553 ? -19.837 16.792 -14.068 1.00 80.62 553 ARG A O 1
ATOM 4382 N N . SER A 1 554 ? -19.324 17.220 -16.214 1.00 77.44 554 SER A N 1
ATOM 4383 C CA . SER A 1 554 ? -18.715 18.518 -15.946 1.00 77.44 554 SER A CA 1
ATOM 4384 C C . SER A 1 554 ? -19.734 19.449 -15.265 1.00 77.44 554 SER A C 1
ATOM 4386 O O . SER A 1 554 ? -20.843 19.613 -15.776 1.00 77.44 554 SER A O 1
ATOM 4388 N N . PRO A 1 555 ? -19.378 20.112 -14.148 1.00 78.00 555 PRO A N 1
ATOM 4389 C CA . PRO A 1 555 ? -20.217 21.145 -13.538 1.00 78.00 555 PRO A CA 1
ATOM 4390 C C . PRO A 1 555 ? -20.253 22.441 -14.369 1.00 78.00 555 PRO A C 1
ATOM 4392 O O . PRO A 1 555 ? -20.930 23.399 -14.002 1.00 78.00 555 PRO A O 1
ATOM 4395 N N . ILE A 1 556 ? -19.494 22.490 -15.467 1.00 75.19 556 ILE A N 1
ATOM 4396 C CA . ILE A 1 556 ? -19.408 23.605 -16.403 1.00 75.19 556 ILE A CA 1
ATOM 4397 C C . ILE A 1 556 ? -20.037 23.161 -17.723 1.00 75.19 556 ILE A C 1
ATOM 4399 O O . ILE A 1 556 ? -19.601 22.161 -18.296 1.00 75.19 556 ILE A O 1
ATOM 4403 N N . ASP A 1 557 ? -21.014 23.930 -18.211 1.00 73.25 557 ASP A N 1
ATOM 4404 C CA . ASP A 1 557 ? -21.642 23.702 -19.515 1.00 73.25 557 ASP A CA 1
ATOM 4405 C C . ASP A 1 557 ? -20.593 23.603 -20.623 1.00 73.25 557 ASP A C 1
ATOM 4407 O O . ASP A 1 557 ? -19.743 24.493 -20.756 1.00 73.25 557 ASP A O 1
ATOM 4411 N N . ASP A 1 558 ? -20.706 22.557 -21.443 1.00 68.44 558 ASP A N 1
ATOM 4412 C CA . ASP A 1 558 ? -19.825 22.316 -22.578 1.00 68.44 558 ASP A CA 1
ATOM 4413 C C . ASP A 1 558 ? -19.787 23.545 -23.501 1.00 68.44 558 ASP A C 1
ATOM 4415 O O . ASP A 1 558 ? -20.790 23.991 -24.073 1.00 68.44 558 ASP A O 1
ATOM 4419 N N . TRP A 1 559 ? -18.591 24.115 -23.626 1.00 65.62 559 TRP A N 1
ATOM 4420 C CA . TRP A 1 559 ? -18.334 25.288 -24.444 1.00 65.62 559 TRP A CA 1
ATOM 4421 C C . TRP A 1 559 ? -18.579 25.012 -25.933 1.00 65.62 559 TRP A C 1
ATOM 4423 O O . TRP A 1 559 ? -18.907 25.952 -26.652 1.00 65.62 559 TRP A O 1
ATOM 4433 N N . ALA A 1 560 ? -18.498 23.755 -26.385 1.00 67.31 560 ALA A N 1
ATOM 4434 C CA . ALA A 1 560 ? -18.804 23.355 -27.758 1.00 67.31 560 ALA A CA 1
ATOM 4435 C C . ALA A 1 560 ? -20.315 23.380 -28.070 1.00 67.31 560 ALA A C 1
ATOM 4437 O O . ALA A 1 560 ? -20.708 23.393 -29.237 1.00 67.31 560 ALA A O 1
ATOM 4438 N N . VAL A 1 561 ? -21.171 23.433 -27.041 1.00 67.25 561 VAL A N 1
ATOM 4439 C CA . VAL A 1 561 ? -22.636 23.566 -27.166 1.00 67.25 561 VAL A CA 1
ATOM 4440 C C . VAL A 1 561 ? -23.081 25.028 -27.011 1.00 67.25 561 VAL A C 1
ATOM 4442 O O . VAL A 1 561 ? -24.213 25.393 -27.347 1.00 67.25 561 VAL A O 1
ATOM 4445 N N . ARG A 1 562 ? -22.186 25.918 -26.559 1.00 61.53 562 ARG A N 1
ATOM 4446 C CA . ARG A 1 562 ? -22.416 27.366 -26.621 1.00 61.53 562 ARG A CA 1
ATOM 4447 C C . ARG A 1 562 ? -22.364 27.766 -28.097 1.00 61.53 562 ARG A C 1
ATOM 4449 O O . ARG A 1 562 ? -21.400 27.457 -28.787 1.00 61.53 562 ARG A O 1
ATOM 4456 N N . LYS A 1 563 ? -23.446 28.390 -28.588 1.00 60.84 563 LYS A N 1
ATOM 4457 C CA . LYS A 1 563 ? -23.624 28.826 -29.990 1.00 60.84 563 LYS A CA 1
ATOM 4458 C C . LYS A 1 563 ? -22.314 29.367 -30.587 1.00 60.84 563 LYS A C 1
ATOM 4460 O O . LYS A 1 563 ? -21.602 30.060 -29.859 1.00 60.84 563 LYS A O 1
ATOM 4465 N N . PRO A 1 564 ? -22.033 29.114 -31.885 1.00 57.06 564 PRO A N 1
ATOM 4466 C CA . PRO A 1 564 ? -20.781 29.529 -32.505 1.00 57.06 564 PRO A CA 1
ATOM 4467 C C . PRO A 1 564 ? -20.524 31.006 -32.217 1.00 57.06 564 PRO A C 1
ATOM 4469 O O . PRO A 1 564 ? -21.423 31.839 -32.366 1.00 57.06 564 PRO A O 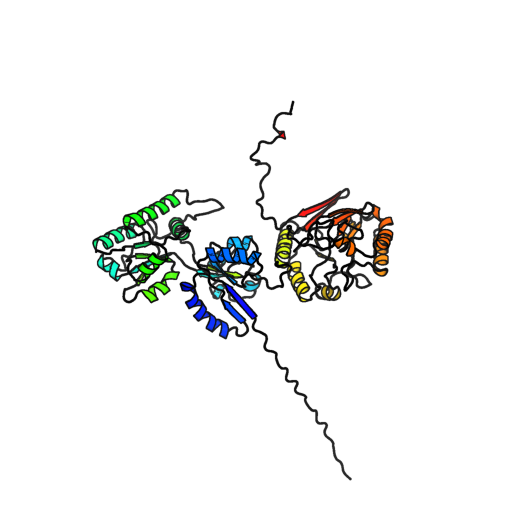1
ATOM 4472 N N . HIS A 1 565 ? -19.312 31.287 -31.740 1.00 53.69 565 HIS A N 1
ATOM 4473 C CA . HIS A 1 565 ? -18.815 32.643 -31.549 1.00 53.69 565 HIS A CA 1
ATOM 4474 C C . HIS A 1 565 ? -19.046 33.425 -32.863 1.00 53.69 565 HIS A C 1
ATOM 4476 O O . HIS A 1 565 ? -18.740 32.865 -33.919 1.00 53.69 565 HIS A O 1
ATOM 4482 N N . PRO A 1 566 ? -19.652 34.630 -32.820 1.00 57.09 566 PRO A N 1
ATOM 4483 C CA . PRO A 1 566 ? -20.049 35.376 -34.016 1.00 57.09 566 PRO A CA 1
ATOM 4484 C C . PRO A 1 566 ? -18.887 35.727 -34.944 1.00 57.09 566 PRO A C 1
ATOM 4486 O O . PRO A 1 566 ? -17.753 35.899 -34.433 1.00 57.09 566 PRO A O 1
#

Nearest PDB structures (foldseek):
  5yse-assembly1_A  TM=8.366E-01  e=4.478E-15  Listeria innocua Clip11262
  4qsd-assembly1_A  TM=6.982E-01  e=2.611E-17  Agrobacterium fabrum str. C58
  5f7v-assembly1_A  TM=7.382E-01  e=6.790E-16  Listeria monocytogenes EGD-e
  1eu8-assembly1_A  TM=6.901E-01  e=3.230E-16  Thermococcus litoralis
  3uor-assembly2_B  TM=6.173E-01  e=1.464E-13  Xanthomonas citri pv. citri str. 306

Radius of gyration: 34.03 Å; Cα contacts (8 Å, |Δi|>4): 936; chains: 1; bounding box: 103×95×92 Å

pLDDT: mean 89.35, std 13.41, range [31.55, 98.81]

Solvent-accessible surface area (backbone atoms only — not comparable to full-atom values): 31911 Å² total; per-residue (Å²): 139,87,87,80,88,80,83,85,83,82,79,80,79,80,80,78,77,78,75,74,76,77,77,56,49,76,43,36,37,35,40,38,40,53,96,69,44,47,74,52,49,63,58,50,46,58,55,44,40,70,76,38,74,56,47,42,79,44,73,50,84,60,28,84,33,49,67,54,34,52,56,48,50,63,50,23,53,75,71,56,63,58,44,37,32,38,46,34,29,58,95,54,47,62,67,36,47,78,71,64,49,39,38,75,42,52,86,56,54,76,72,50,92,52,52,51,83,77,64,55,34,70,80,48,41,57,66,22,44,55,100,89,40,37,36,24,49,68,69,48,78,29,40,67,27,31,40,32,29,44,70,50,33,46,64,41,73,40,52,88,93,61,63,54,51,23,54,69,44,43,35,54,48,18,50,40,21,45,73,55,68,41,90,35,28,42,47,74,66,65,57,97,80,55,51,67,61,51,38,29,47,22,16,24,71,72,38,63,55,63,56,95,93,38,76,40,53,91,39,70,60,27,52,49,35,53,47,51,52,53,46,48,42,64,52,34,67,40,77,93,59,56,65,65,60,46,49,53,39,48,24,60,56,60,28,29,30,35,37,41,54,54,77,46,54,69,56,31,71,73,48,34,74,87,64,48,80,48,73,48,70,44,55,9,75,91,40,70,45,68,39,71,56,82,42,49,29,20,43,23,42,42,51,70,99,63,83,53,63,95,61,37,61,54,60,61,44,49,51,54,48,40,53,49,40,50,72,78,44,48,82,42,83,63,42,77,45,39,30,50,78,32,81,75,30,44,67,68,46,49,53,53,46,47,67,55,56,72,70,43,70,34,53,75,45,78,35,42,15,54,29,41,37,70,76,50,50,41,73,79,43,68,87,58,69,53,39,101,86,71,45,54,25,48,74,46,80,51,99,84,26,37,37,39,41,40,48,24,44,38,95,97,33,72,35,14,37,62,54,72,70,56,49,54,49,49,45,52,53,58,64,70,42,73,88,45,39,30,36,40,38,25,10,44,46,67,59,76,82,64,31,59,42,57,45,73,33,19,30,70,47,28,67,64,52,47,62,61,45,58,85,48,31,89,41,32,67,35,37,41,31,35,86,58,22,34,76,44,73,54,68,58,91,78,20,38,34,40,34,44,33,32,60,63,55,19,50,54,95,50,70,78,47,70,67,88,48,76,42,72,66,75,31,35,53,72,54,74,47,82,51,101,92,49,76,47,76,44,79,41,55,81,78,65,81,74,81,87,76,65,74,91,69,51,97,59,80,61,69,88,74,48,73,80,81,130